Protein AF-S3CU94-F1 (afdb_monomer)

Structure (mmCIF, N/CA/C/O backbone):
data_AF-S3CU94-F1
#
_entry.id   AF-S3CU94-F1
#
loop_
_atom_site.group_PDB
_atom_site.id
_atom_site.type_symbol
_atom_site.label_atom_id
_atom_site.label_alt_id
_atom_site.label_comp_id
_atom_site.label_asym_id
_atom_site.label_entity_id
_atom_site.label_seq_id
_atom_site.pdbx_PDB_ins_code
_atom_site.Cartn_x
_atom_site.Cartn_y
_atom_site.Cartn_z
_atom_site.occupancy
_atom_site.B_iso_or_equiv
_atom_site.auth_seq_id
_atom_site.auth_comp_id
_atom_site.auth_asym_id
_atom_site.auth_atom_id
_atom_site.pdbx_PDB_model_num
ATOM 1 N N . MET A 1 1 ? 69.314 -12.857 -1.075 1.00 38.69 1 MET A N 1
ATOM 2 C CA . MET A 1 1 ? 68.349 -12.690 0.031 1.00 38.69 1 MET A CA 1
ATOM 3 C C . MET A 1 1 ? 67.068 -13.370 -0.402 1.00 38.69 1 MET A C 1
ATOM 5 O O . MET A 1 1 ? 66.501 -12.980 -1.412 1.00 38.69 1 MET A O 1
ATOM 9 N N . GLN A 1 2 ? 66.753 -14.482 0.259 1.00 40.06 2 GLN A N 1
ATOM 10 C CA . GLN A 1 2 ? 65.660 -15.394 -0.071 1.00 40.06 2 GLN A CA 1
ATOM 11 C C . GLN A 1 2 ? 64.324 -14.728 0.261 1.00 40.06 2 GLN A C 1
ATOM 13 O O . GLN A 1 2 ? 64.114 -14.295 1.393 1.00 40.06 2 GLN A O 1
ATOM 18 N N . ALA A 1 3 ? 63.465 -14.599 -0.748 1.00 43.81 3 ALA A N 1
ATOM 19 C CA . ALA A 1 3 ? 62.098 -14.140 -0.577 1.00 43.81 3 ALA A CA 1
ATOM 20 C C . ALA A 1 3 ? 61.241 -15.288 -0.029 1.00 43.81 3 ALA A C 1
ATOM 22 O O . ALA A 1 3 ? 61.475 -16.460 -0.298 1.00 43.81 3 ALA A O 1
ATOM 23 N N . THR A 1 4 ? 60.293 -14.912 0.809 1.00 50.03 4 THR A N 1
ATOM 24 C CA . THR A 1 4 ? 59.473 -15.752 1.673 1.00 50.03 4 THR A CA 1
ATOM 25 C C . THR A 1 4 ? 58.452 -16.593 0.899 1.00 50.03 4 THR A C 1
ATOM 27 O O . THR A 1 4 ? 57.382 -16.096 0.551 1.00 50.03 4 THR A O 1
ATOM 30 N N . ASP A 1 5 ? 58.745 -17.882 0.724 1.00 55.69 5 ASP A N 1
ATOM 31 C CA . ASP A 1 5 ? 57.823 -18.920 0.232 1.00 55.69 5 ASP A CA 1
ATOM 32 C C . ASP A 1 5 ? 56.873 -19.429 1.333 1.00 55.69 5 ASP A C 1
ATOM 34 O O . ASP A 1 5 ? 56.847 -20.610 1.649 1.00 55.69 5 ASP A O 1
ATOM 38 N N . ASN A 1 6 ? 56.090 -18.546 1.958 1.00 65.12 6 ASN A N 1
ATOM 39 C CA . ASN A 1 6 ? 55.025 -18.954 2.887 1.00 65.12 6 ASN A CA 1
ATOM 40 C C . ASN A 1 6 ? 53.849 -17.973 2.813 1.00 65.12 6 ASN A C 1
ATOM 42 O O . ASN A 1 6 ? 53.572 -17.233 3.757 1.00 65.12 6 ASN A O 1
ATOM 46 N N . THR A 1 7 ? 53.153 -17.945 1.675 1.00 62.72 7 THR A N 1
ATOM 47 C CA . THR A 1 7 ? 51.804 -17.366 1.624 1.00 62.72 7 THR A CA 1
ATOM 48 C C . THR A 1 7 ? 50.789 -18.508 1.732 1.00 62.72 7 THR A C 1
ATOM 50 O O . THR A 1 7 ? 50.912 -19.493 1.005 1.00 62.72 7 THR A O 1
ATOM 53 N N . PRO A 1 8 ? 49.831 -18.451 2.676 1.00 76.88 8 PRO A N 1
ATOM 54 C CA . PRO A 1 8 ? 48.873 -19.532 2.871 1.00 76.88 8 PRO A CA 1
ATOM 55 C C . PRO A 1 8 ? 48.005 -19.700 1.619 1.00 76.88 8 PRO A C 1
ATOM 57 O O . PRO A 1 8 ? 47.609 -18.717 1.000 1.00 76.88 8 PRO A O 1
ATOM 60 N N . GLU A 1 9 ? 47.671 -20.942 1.271 1.00 71.81 9 GLU A N 1
ATOM 61 C CA . GLU A 1 9 ? 46.897 -21.327 0.076 1.00 71.81 9 GLU A CA 1
ATOM 62 C C . GLU A 1 9 ? 45.576 -20.540 -0.075 1.00 71.81 9 GLU A C 1
ATOM 64 O O . GLU A 1 9 ? 45.141 -20.216 -1.179 1.00 71.81 9 GLU A O 1
ATOM 69 N N . ALA A 1 10 ? 44.986 -20.115 1.048 1.00 70.56 10 ALA A N 1
ATOM 70 C CA . ALA A 1 10 ? 43.824 -19.229 1.090 1.00 70.56 10 ALA A CA 1
ATOM 71 C C . ALA A 1 10 ? 44.072 -17.842 0.460 1.00 70.56 10 ALA A C 1
ATOM 73 O O . ALA A 1 10 ? 43.176 -17.285 -0.172 1.00 70.56 10 ALA A O 1
ATOM 74 N N . VAL A 1 11 ? 45.278 -17.286 0.604 1.00 72.69 11 VAL A N 1
ATOM 75 C CA . VAL A 1 11 ? 45.675 -15.997 0.015 1.00 72.69 11 VAL A CA 1
ATOM 76 C C . VAL A 1 11 ? 45.919 -16.140 -1.483 1.00 72.69 11 VAL A C 1
ATOM 78 O O . VAL A 1 11 ? 45.517 -15.256 -2.231 1.00 72.69 11 VAL A O 1
ATOM 81 N N . LEU A 1 12 ? 46.475 -17.266 -1.942 1.00 78.12 12 LEU A N 1
ATOM 82 C CA . LEU A 1 12 ? 46.618 -17.549 -3.375 1.00 78.12 12 LEU A CA 1
ATOM 83 C C . LEU A 1 12 ? 45.252 -17.754 -4.050 1.00 78.12 12 LEU A C 1
ATOM 85 O O . LEU A 1 12 ? 45.017 -17.210 -5.128 1.00 78.12 12 LEU A O 1
ATOM 89 N N . ASN A 1 13 ? 44.315 -18.437 -3.384 1.00 78.38 13 ASN A N 1
ATOM 90 C CA . ASN A 1 13 ? 42.938 -18.589 -3.866 1.00 78.38 13 ASN A CA 1
ATOM 91 C C . ASN A 1 13 ? 42.177 -17.254 -3.884 1.00 78.38 13 ASN A C 1
ATOM 93 O O . ASN A 1 13 ? 41.495 -16.946 -4.862 1.00 78.38 13 ASN A O 1
ATOM 97 N N . LEU A 1 14 ? 42.330 -16.418 -2.851 1.00 75.56 14 LEU A N 1
ATOM 98 C CA . LEU A 1 14 ? 41.781 -15.058 -2.851 1.00 75.56 14 LEU A CA 1
ATOM 99 C C . LEU A 1 14 ? 42.414 -14.193 -3.941 1.00 75.56 14 LEU A C 1
ATOM 101 O O . LEU A 1 14 ? 41.705 -13.458 -4.618 1.00 75.56 14 LEU A O 1
ATOM 105 N N . GLN A 1 15 ? 43.722 -14.301 -4.159 1.00 78.00 15 GLN A N 1
ATOM 106 C CA . GLN A 1 15 ? 44.415 -13.570 -5.212 1.00 78.00 15 GLN A CA 1
ATOM 107 C C . GLN A 1 15 ? 43.947 -14.016 -6.600 1.00 78.00 15 GLN A C 1
ATOM 109 O O . GLN A 1 15 ? 43.710 -13.155 -7.440 1.00 78.00 15 GLN A O 1
ATOM 114 N N . ALA A 1 16 ? 43.726 -15.313 -6.832 1.00 77.25 16 ALA A N 1
ATOM 115 C CA . ALA A 1 16 ? 43.169 -15.833 -8.081 1.00 77.25 16 ALA A CA 1
ATOM 116 C C . ALA A 1 16 ? 41.723 -15.360 -8.323 1.00 77.25 16 ALA A C 1
ATOM 118 O O . ALA A 1 16 ? 41.374 -15.000 -9.447 1.00 77.25 16 ALA A O 1
ATOM 119 N N . LEU A 1 17 ? 40.900 -15.290 -7.271 1.00 78.81 17 LEU A N 1
ATOM 120 C CA . LEU A 1 17 ? 39.528 -14.769 -7.339 1.00 78.81 17 LEU A CA 1
ATOM 121 C C . LEU A 1 17 ? 39.473 -13.246 -7.522 1.00 78.81 17 LEU A C 1
ATOM 123 O O . LEU A 1 17 ? 38.552 -12.736 -8.156 1.00 78.81 17 LEU A O 1
ATOM 127 N N . LEU A 1 18 ? 40.450 -12.516 -6.982 1.00 76.25 18 LEU A N 1
ATOM 128 C CA . LEU A 1 18 ? 40.539 -11.059 -7.071 1.00 76.25 18 LEU A CA 1
ATOM 129 C C . LEU A 1 18 ? 41.280 -10.590 -8.329 1.00 76.25 18 LEU A C 1
ATOM 131 O O . LEU A 1 18 ? 41.051 -9.466 -8.763 1.00 76.25 18 LEU A O 1
ATOM 135 N N . HIS A 1 19 ? 42.108 -11.425 -8.963 1.00 73.88 19 HIS A N 1
ATOM 136 C CA . HIS A 1 19 ? 42.874 -11.080 -10.168 1.00 73.88 19 HIS A CA 1
ATOM 137 C C . HIS A 1 19 ? 42.019 -10.508 -11.324 1.00 73.88 19 HIS A C 1
ATOM 139 O O . HIS A 1 19 ? 42.461 -9.560 -11.971 1.00 73.88 19 HIS A O 1
ATOM 145 N N . PRO A 1 20 ? 40.781 -10.979 -11.590 1.00 75.81 20 PRO A N 1
ATOM 146 C CA . PRO A 1 20 ? 39.905 -10.366 -12.596 1.00 75.81 20 PRO A CA 1
ATOM 147 C C . PRO A 1 20 ? 39.403 -8.959 -12.215 1.00 75.81 20 PRO A C 1
ATOM 149 O O . PRO A 1 20 ? 39.107 -8.147 -13.099 1.00 75.81 20 PRO A O 1
ATOM 152 N N . PHE A 1 21 ? 39.311 -8.667 -10.912 1.00 68.12 21 PHE A N 1
ATOM 153 C CA . PHE A 1 21 ? 38.749 -7.434 -10.343 1.00 68.12 21 PHE A CA 1
ATOM 154 C C . PHE A 1 21 ? 39.817 -6.412 -9.919 1.00 68.12 21 PHE A C 1
ATOM 156 O O . PHE A 1 21 ? 39.529 -5.219 -9.811 1.00 68.12 21 PHE A O 1
ATOM 163 N N . VAL A 1 22 ? 41.061 -6.849 -9.719 1.00 78.19 22 VAL A N 1
ATOM 164 C CA . VAL A 1 22 ? 42.213 -5.996 -9.418 1.00 78.19 22 VAL A CA 1
ATOM 165 C C . VAL A 1 22 ? 42.792 -5.487 -10.734 1.00 78.19 22 VAL A C 1
ATOM 167 O O . VAL A 1 22 ? 43.641 -6.113 -11.360 1.00 78.19 22 VAL A O 1
ATOM 170 N N . LYS A 1 23 ? 42.302 -4.329 -11.181 1.00 79.56 23 LYS A N 1
ATOM 171 C CA . LYS A 1 23 ? 42.833 -3.637 -12.362 1.00 79.56 23 LYS A CA 1
ATOM 172 C C . LYS A 1 23 ? 44.106 -2.873 -12.018 1.00 79.56 23 LYS A C 1
ATOM 174 O O . LYS A 1 23 ? 44.199 -2.243 -10.960 1.00 79.56 23 LYS A O 1
ATOM 179 N N . GLN A 1 24 ? 45.074 -2.875 -12.934 1.00 83.31 24 GLN A N 1
ATOM 180 C CA . GLN A 1 24 ? 46.290 -2.080 -12.775 1.00 83.31 24 GLN A CA 1
ATOM 181 C C . GLN A 1 24 ? 45.925 -0.587 -12.726 1.00 83.31 24 GLN A C 1
ATOM 183 O O . GLN A 1 24 ? 44.981 -0.139 -13.378 1.00 83.31 24 GLN A O 1
ATOM 188 N N . ARG A 1 25 ? 46.680 0.221 -11.968 1.00 76.81 25 ARG A N 1
ATOM 189 C CA . ARG A 1 25 ? 46.385 1.656 -11.760 1.00 76.81 25 ARG A CA 1
ATOM 190 C C . ARG A 1 25 ? 46.184 2.429 -13.073 1.00 76.81 25 ARG A C 1
ATOM 192 O O . ARG A 1 25 ? 45.378 3.355 -13.119 1.00 76.81 25 ARG A O 1
ATOM 199 N N . GLN A 1 26 ? 46.896 2.036 -14.128 1.00 83.44 26 GLN A N 1
ATOM 200 C CA . GLN A 1 26 ? 46.787 2.630 -15.459 1.00 83.44 26 GLN A CA 1
ATOM 201 C C . GLN A 1 26 ? 45.474 2.252 -16.160 1.00 83.44 26 GLN A C 1
ATOM 203 O O . GLN A 1 26 ? 44.796 3.143 -16.668 1.00 83.44 26 GLN A O 1
ATOM 208 N N . GLU A 1 27 ? 45.068 0.980 -16.112 1.00 84.25 27 GLU A N 1
ATOM 209 C CA . GLU A 1 27 ? 43.783 0.502 -16.642 1.00 84.25 27 GLU A CA 1
ATOM 210 C C . GLU A 1 27 ? 42.605 1.122 -15.893 1.00 84.25 27 GLU A C 1
ATOM 212 O O . GLU A 1 27 ? 41.687 1.648 -16.512 1.00 84.25 27 GLU A O 1
ATOM 217 N N . ALA A 1 28 ? 42.659 1.165 -14.559 1.00 83.81 28 ALA A N 1
ATOM 218 C CA . ALA A 1 28 ? 41.645 1.841 -13.753 1.00 83.81 28 ALA A CA 1
ATOM 219 C C . ALA A 1 28 ? 41.569 3.343 -14.083 1.00 83.81 28 ALA A C 1
ATOM 221 O O . ALA A 1 28 ? 40.484 3.918 -14.144 1.00 83.81 28 ALA A O 1
ATOM 222 N N . GLY A 1 29 ? 42.714 3.987 -14.338 1.00 87.19 29 GLY A N 1
ATOM 223 C CA . GLY A 1 29 ? 42.777 5.376 -14.791 1.00 87.19 29 GLY A CA 1
ATOM 224 C C . GLY A 1 29 ? 42.252 5.587 -16.216 1.00 87.19 29 GLY A C 1
ATOM 225 O O . GLY A 1 29 ? 41.699 6.647 -16.503 1.00 87.19 29 GLY A O 1
ATOM 226 N N . HIS A 1 30 ? 42.412 4.608 -17.108 1.00 90.12 30 HIS A N 1
ATOM 227 C CA . HIS A 1 30 ? 41.849 4.631 -18.458 1.00 90.12 30 HIS A CA 1
ATOM 228 C C . HIS A 1 30 ? 40.331 4.418 -18.426 1.00 90.12 30 HIS A C 1
ATOM 230 O O . HIS A 1 30 ? 39.604 5.225 -18.991 1.00 90.12 30 HIS A O 1
ATOM 236 N N . ILE A 1 31 ? 39.848 3.432 -17.663 1.00 86.38 31 ILE A N 1
ATOM 237 C CA . ILE A 1 31 ? 38.419 3.175 -17.439 1.00 86.38 31 ILE A CA 1
ATOM 238 C C . ILE A 1 31 ? 37.745 4.399 -16.813 1.00 86.38 31 ILE A C 1
ATOM 240 O O . ILE A 1 31 ? 36.698 4.820 -17.287 1.00 86.38 31 ILE A O 1
ATOM 244 N N . ARG A 1 32 ? 38.350 5.034 -15.798 1.00 88.38 32 ARG A N 1
ATOM 245 C CA . ARG A 1 32 ? 37.806 6.274 -15.216 1.00 88.38 32 ARG A CA 1
ATOM 246 C C . ARG A 1 32 ? 37.755 7.421 -16.217 1.00 88.38 32 ARG A C 1
ATOM 248 O O . ARG A 1 32 ? 36.779 8.154 -16.206 1.00 88.38 32 ARG A O 1
ATOM 255 N N . ARG A 1 33 ? 38.771 7.580 -17.073 1.00 88.56 33 ARG A N 1
ATOM 256 C CA . ARG A 1 33 ? 38.766 8.604 -18.132 1.00 88.56 33 ARG A CA 1
ATOM 257 C C . ARG A 1 33 ? 37.703 8.321 -19.191 1.00 88.56 33 ARG A C 1
ATOM 259 O O . ARG A 1 33 ? 37.000 9.244 -19.571 1.00 88.56 33 ARG A O 1
ATOM 266 N N . LEU A 1 34 ? 37.546 7.062 -19.594 1.00 90.88 34 LEU A N 1
ATOM 267 C CA . LEU A 1 34 ? 36.528 6.621 -20.546 1.00 90.88 34 LEU A CA 1
ATOM 268 C C . LEU A 1 34 ? 35.111 6.815 -19.983 1.00 90.88 34 LEU A C 1
ATOM 270 O O . LEU A 1 34 ? 34.237 7.369 -20.646 1.00 90.88 34 LEU A O 1
ATOM 274 N N . LEU A 1 35 ? 34.887 6.422 -18.728 1.00 86.06 35 LEU A N 1
ATOM 275 C CA . LEU A 1 35 ? 33.629 6.665 -18.024 1.00 86.06 35 LEU A CA 1
ATOM 276 C C . LEU A 1 35 ? 33.378 8.162 -17.848 1.00 86.06 35 LEU A C 1
ATOM 278 O O . LEU A 1 35 ? 32.269 8.613 -18.098 1.00 86.06 35 LEU A O 1
ATOM 282 N N . ALA A 1 36 ? 34.395 8.946 -17.488 1.00 83.94 36 ALA A N 1
ATOM 283 C CA . ALA A 1 36 ? 34.271 10.396 -17.389 1.00 83.94 36 ALA A CA 1
ATOM 284 C C . ALA A 1 36 ? 33.913 11.029 -18.740 1.00 83.94 36 ALA A C 1
ATOM 286 O O . ALA A 1 36 ? 33.056 11.904 -18.758 1.00 83.94 36 ALA A O 1
ATOM 287 N N . SER A 1 37 ? 34.484 10.562 -19.858 1.00 80.62 37 SER A N 1
ATOM 288 C CA . SER A 1 37 ? 34.112 11.040 -21.196 1.00 80.62 37 SER A CA 1
ATOM 289 C C . SER A 1 37 ? 32.705 10.613 -21.617 1.00 80.62 37 SER A C 1
ATOM 291 O O . SER A 1 37 ? 31.996 11.389 -22.246 1.00 80.62 37 SER A O 1
ATOM 293 N N . HIS A 1 38 ? 32.263 9.405 -21.256 1.00 79.94 38 HIS A N 1
ATOM 294 C CA . HIS A 1 38 ? 30.888 8.969 -21.526 1.00 79.94 38 HIS A CA 1
ATOM 295 C C . HIS A 1 38 ? 29.868 9.747 -20.692 1.00 79.94 38 HIS A C 1
ATOM 297 O O . HIS A 1 38 ? 28.817 10.131 -21.201 1.00 79.94 38 HIS A O 1
ATOM 303 N N . LEU A 1 39 ? 30.185 10.009 -19.424 1.00 77.88 39 LEU A N 1
ATOM 304 C CA . LEU A 1 39 ? 29.338 10.799 -18.539 1.00 77.88 39 LEU A CA 1
ATOM 305 C C . LEU A 1 39 ? 29.329 12.275 -18.947 1.00 77.88 39 LEU A C 1
ATOM 307 O O . LEU A 1 39 ? 28.264 12.881 -18.952 1.00 77.88 39 LEU A O 1
ATOM 311 N N . SER A 1 40 ? 30.465 12.849 -19.355 1.00 69.81 40 SER A N 1
ATOM 312 C CA . SER A 1 40 ? 30.510 14.228 -19.853 1.00 69.81 40 SER A CA 1
ATOM 313 C C . SER A 1 40 ? 29.784 14.382 -21.189 1.00 69.81 40 SER A C 1
ATOM 315 O O . SER A 1 40 ? 29.089 15.375 -21.379 1.00 69.81 40 SER A O 1
ATOM 317 N N . PHE A 1 41 ? 29.854 13.387 -22.080 1.00 66.44 41 PHE A N 1
ATOM 318 C CA . PHE A 1 41 ? 29.044 13.353 -23.301 1.00 66.44 41 PHE A CA 1
ATOM 319 C C . PHE A 1 41 ? 27.540 13.293 -22.982 1.00 66.44 41 PHE A C 1
ATOM 321 O O . PHE A 1 41 ? 26.749 14.020 -23.581 1.00 66.44 41 PHE A O 1
ATOM 328 N N . GLY A 1 42 ? 27.150 12.498 -21.980 1.00 60.12 42 GLY A N 1
ATOM 329 C CA . GLY A 1 42 ? 25.770 12.437 -21.488 1.00 60.12 42 GLY A CA 1
ATOM 330 C C . GLY A 1 42 ? 25.274 13.731 -20.827 1.00 60.12 42 GLY A C 1
ATOM 331 O O . GLY A 1 42 ? 24.078 14.003 -20.868 1.00 60.12 42 GLY A O 1
ATOM 332 N N . LEU A 1 43 ? 26.173 14.544 -20.260 1.00 58.47 43 LEU A N 1
ATOM 333 C CA . LEU A 1 43 ? 25.848 15.844 -19.658 1.00 58.47 43 LEU A CA 1
ATOM 334 C C . LEU A 1 43 ? 25.823 16.991 -20.688 1.00 58.47 43 LEU A C 1
ATOM 336 O O . LEU A 1 43 ? 24.990 17.884 -20.572 1.00 58.47 43 LEU A O 1
ATOM 340 N N . HIS A 1 44 ? 26.683 16.964 -21.714 1.00 52.81 44 HIS A N 1
ATOM 341 C CA . HIS A 1 44 ? 26.748 18.004 -22.756 1.00 52.81 44 HIS A CA 1
ATOM 342 C C . HIS A 1 44 ? 25.739 17.825 -23.903 1.00 52.81 44 HIS A C 1
ATOM 344 O O . HIS A 1 44 ? 25.430 18.793 -24.593 1.00 52.81 44 HIS A O 1
ATOM 350 N N . SER A 1 45 ? 25.149 16.638 -24.087 1.00 46.22 45 SER A N 1
ATOM 351 C CA . SER A 1 45 ? 24.076 16.423 -25.080 1.00 46.22 45 SER A CA 1
ATOM 352 C C . SER A 1 45 ? 22.768 17.180 -24.762 1.00 46.22 45 SER A C 1
ATOM 354 O O . SER A 1 45 ? 21.820 17.120 -25.544 1.00 46.22 45 SER A O 1
ATOM 356 N N . VAL A 1 46 ? 22.705 17.891 -23.632 1.00 49.41 46 VAL A N 1
ATOM 357 C CA . VAL A 1 46 ? 21.557 18.700 -23.194 1.00 49.41 46 VAL A CA 1
ATOM 358 C C . VAL A 1 46 ? 21.427 20.016 -23.981 1.00 49.41 46 VAL A C 1
ATOM 360 O O . VAL A 1 46 ? 20.326 20.553 -24.072 1.00 49.41 46 VAL A O 1
ATOM 363 N N . GLU A 1 47 ? 22.493 20.517 -24.618 1.00 47.47 47 GLU A N 1
ATOM 364 C CA . GLU A 1 47 ? 22.446 21.802 -25.345 1.00 47.47 47 GLU A CA 1
ATOM 365 C C . GLU A 1 47 ? 21.926 21.713 -26.790 1.00 47.47 47 GLU A C 1
ATOM 367 O O . GLU A 1 47 ? 21.581 22.741 -27.370 1.00 47.47 47 GLU A O 1
ATOM 372 N N . LEU A 1 48 ? 21.784 20.515 -27.373 1.00 46.50 48 LEU A N 1
ATOM 373 C CA . LEU A 1 48 ? 21.304 20.353 -28.753 1.00 46.50 48 LEU A CA 1
ATOM 374 C C . LEU A 1 48 ? 20.028 19.502 -28.842 1.00 46.50 48 LEU A C 1
ATOM 376 O O . LEU A 1 48 ? 19.996 18.430 -29.440 1.00 46.50 48 LEU A O 1
ATOM 380 N N . GLY A 1 49 ? 18.951 20.010 -28.238 1.00 43.84 49 GLY A N 1
ATOM 381 C CA . GLY A 1 49 ? 17.574 19.870 -28.737 1.00 43.84 49 GLY A CA 1
ATOM 382 C C . GLY A 1 49 ? 17.001 18.468 -28.984 1.00 43.84 49 GLY A C 1
ATOM 383 O O . GLY A 1 49 ? 15.971 18.363 -29.646 1.00 43.84 49 GLY A O 1
ATOM 384 N N . THR A 1 50 ? 17.604 17.396 -28.473 1.00 40.50 50 THR A N 1
ATOM 385 C CA . THR A 1 50 ? 17.050 16.041 -28.573 1.00 40.50 50 THR A CA 1
ATOM 386 C C . THR A 1 50 ? 16.971 15.392 -27.201 1.00 40.50 50 THR A C 1
ATOM 388 O O . THR A 1 50 ? 17.909 15.359 -26.412 1.00 40.50 50 THR A O 1
ATOM 391 N N . THR A 1 51 ? 15.761 14.943 -26.895 1.00 44.00 51 THR A N 1
ATOM 392 C CA . THR A 1 51 ? 15.273 14.489 -25.599 1.00 44.00 51 THR A CA 1
ATOM 393 C C . THR A 1 51 ? 16.010 13.244 -25.110 1.00 44.00 51 THR A C 1
ATOM 395 O O . THR A 1 51 ? 15.572 12.122 -25.354 1.00 44.00 51 THR A O 1
ATOM 398 N N . CYS A 1 52 ? 17.102 13.425 -24.377 1.00 38.66 52 CYS A N 1
ATOM 399 C CA . CYS A 1 52 ? 17.654 12.375 -23.530 1.00 38.66 52 CYS A CA 1
ATOM 400 C C . CYS A 1 52 ? 17.972 12.973 -22.159 1.00 38.66 52 CYS A C 1
ATOM 402 O O . CYS A 1 52 ? 19.093 13.368 -21.858 1.00 38.66 52 CYS A O 1
ATOM 404 N N . THR A 1 53 ? 16.937 13.097 -21.327 1.00 43.97 53 THR A N 1
ATOM 405 C CA . THR A 1 53 ? 17.044 13.579 -19.949 1.00 43.97 53 THR A CA 1
ATOM 406 C C . THR A 1 53 ? 17.664 12.493 -19.074 1.00 43.97 53 THR A C 1
ATOM 408 O O . THR A 1 53 ? 16.963 11.789 -18.343 1.00 43.97 53 THR A O 1
ATOM 411 N N . VAL A 1 54 ? 18.987 12.338 -19.124 1.00 44.75 54 VAL A N 1
ATOM 412 C CA . VAL A 1 54 ? 19.694 11.731 -17.994 1.00 44.75 54 VAL A CA 1
ATOM 413 C C . VAL A 1 54 ? 19.688 12.790 -16.901 1.00 44.75 54 VAL A C 1
ATOM 415 O O . VAL A 1 54 ? 20.504 13.706 -16.897 1.00 44.75 54 VAL A O 1
ATOM 418 N N . HIS A 1 55 ? 18.692 12.719 -16.017 1.00 48.25 55 HIS A N 1
ATOM 419 C CA . HIS A 1 55 ? 18.646 13.564 -14.834 1.00 48.25 55 HIS A CA 1
ATOM 420 C C . HIS A 1 55 ? 19.963 13.396 -14.081 1.00 48.25 55 HIS A C 1
ATOM 422 O O . HIS A 1 55 ? 20.299 12.293 -13.644 1.00 48.25 55 HIS A O 1
ATOM 428 N N . GLN A 1 56 ? 20.710 14.492 -13.955 1.00 48.59 56 GLN A N 1
ATOM 429 C CA . GLN A 1 56 ? 21.862 14.557 -13.074 1.00 48.59 56 GLN A CA 1
ATOM 430 C C . GLN A 1 56 ? 21.443 13.982 -11.715 1.00 48.59 56 GLN A C 1
ATOM 432 O O . GLN A 1 56 ? 20.418 14.413 -11.174 1.00 48.59 56 GLN A O 1
ATOM 437 N N . PRO A 1 57 ? 22.152 12.969 -11.184 1.00 51.62 57 PRO A N 1
ATOM 438 C CA . PRO A 1 57 ? 21.744 12.342 -9.943 1.00 51.62 57 PRO A CA 1
ATOM 439 C C . PRO A 1 57 ? 21.669 13.425 -8.872 1.00 51.62 57 PRO A C 1
ATOM 441 O O . PRO A 1 57 ? 22.643 14.134 -8.623 1.00 51.62 57 PRO A O 1
ATOM 444 N N . LEU A 1 58 ? 20.505 13.534 -8.230 1.00 52.34 58 LEU A N 1
ATOM 445 C CA . LEU A 1 58 ? 20.196 14.521 -7.186 1.00 52.34 58 LEU A CA 1
ATOM 446 C C . LEU A 1 58 ? 21.156 14.457 -5.978 1.00 52.34 58 LEU A C 1
ATOM 448 O O . LEU A 1 58 ? 21.113 15.311 -5.103 1.00 52.34 58 LEU A O 1
ATOM 452 N N . ALA A 1 59 ? 22.045 13.461 -5.935 1.00 55.41 59 ALA A N 1
ATOM 453 C CA . ALA A 1 59 ? 23.155 13.361 -4.996 1.00 55.41 59 ALA A CA 1
ATOM 454 C C . ALA A 1 59 ? 24.316 14.339 -5.291 1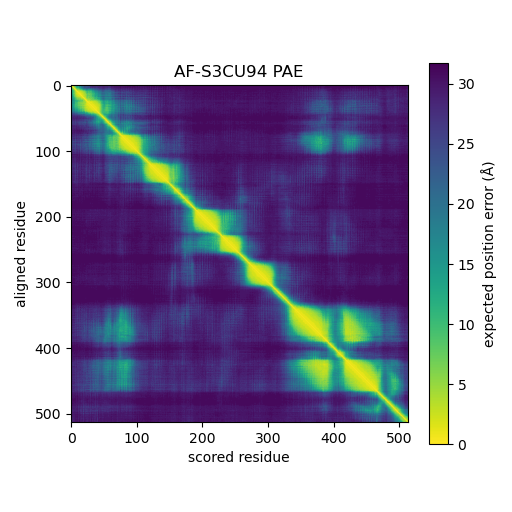.00 55.41 59 ALA A C 1
ATOM 456 O O . ALA A 1 59 ? 25.153 14.558 -4.420 1.00 55.41 59 ALA A O 1
ATOM 457 N N . LEU A 1 60 ? 24.375 14.934 -6.489 1.00 51.44 60 LEU A N 1
ATOM 458 C CA . LEU A 1 60 ? 25.399 15.896 -6.922 1.00 51.44 60 LEU A CA 1
ATOM 459 C C . LEU A 1 60 ? 24.808 17.303 -7.100 1.00 51.44 60 LEU A C 1
ATOM 461 O O . LEU A 1 60 ? 25.077 17.979 -8.095 1.00 51.44 60 LEU A O 1
ATOM 465 N N . VAL A 1 61 ? 23.987 17.753 -6.147 1.00 47.59 61 VAL A N 1
ATOM 466 C CA . VAL A 1 61 ? 23.569 19.161 -6.073 1.00 47.59 61 VAL A CA 1
ATOM 467 C C . VAL A 1 61 ? 24.774 19.985 -5.613 1.00 47.59 61 VAL A C 1
ATOM 469 O O . VAL A 1 61 ? 25.026 20.156 -4.421 1.00 47.59 61 VAL A O 1
ATOM 472 N N . GLY A 1 62 ? 25.566 20.441 -6.582 1.00 47.94 62 GLY A N 1
ATOM 473 C CA . GLY A 1 62 ? 26.513 21.532 -6.396 1.00 47.94 62 GLY A CA 1
ATOM 474 C C . GLY A 1 62 ? 25.773 22.868 -6.301 1.00 47.94 62 GLY A C 1
ATOM 475 O O . GLY A 1 62 ? 24.687 23.022 -6.854 1.00 47.94 62 GLY A O 1
ATOM 476 N N . SER A 1 63 ? 26.382 23.837 -5.614 1.00 49.78 63 SER A N 1
ATOM 477 C CA . SER A 1 63 ? 25.847 25.172 -5.286 1.00 49.78 63 SER A CA 1
ATOM 478 C C . SER A 1 63 ? 25.479 26.070 -6.488 1.00 49.78 63 SER A C 1
ATOM 480 O O . SER A 1 63 ? 25.189 27.245 -6.291 1.00 49.78 63 SER A O 1
ATOM 482 N N . SER A 1 64 ? 25.518 25.558 -7.721 1.00 48.38 64 SER A N 1
ATOM 483 C CA . SER A 1 64 ? 25.380 26.330 -8.961 1.00 48.38 64 SER A CA 1
ATOM 484 C C . SER A 1 64 ? 24.200 25.914 -9.844 1.00 48.38 64 SER A C 1
ATOM 486 O O . SER A 1 64 ? 24.099 26.400 -10.96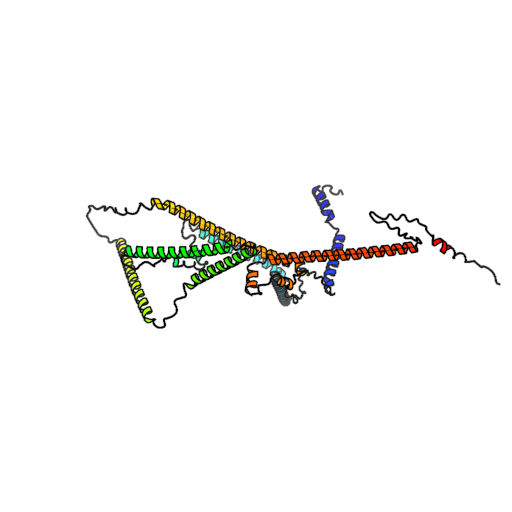7 1.00 48.38 64 SER A O 1
ATOM 488 N N . VAL A 1 65 ? 23.337 24.994 -9.399 1.00 49.78 65 VAL A N 1
ATOM 489 C CA . VAL A 1 65 ? 22.150 24.603 -10.175 1.00 49.78 65 VAL A CA 1
ATOM 490 C C . VAL A 1 65 ? 20.957 25.409 -9.689 1.00 49.78 65 VAL A C 1
ATOM 492 O O . VAL A 1 65 ? 20.452 25.181 -8.590 1.00 49.78 65 VAL A O 1
ATOM 495 N N . ASP A 1 66 ? 20.517 26.342 -10.524 1.00 49.22 66 ASP A N 1
ATOM 496 C CA . ASP A 1 66 ? 19.302 27.112 -10.307 1.00 49.22 66 ASP A CA 1
ATOM 497 C C . ASP A 1 66 ? 18.083 26.189 -10.486 1.00 49.22 66 ASP A C 1
ATOM 499 O O . ASP A 1 66 ? 17.776 25.719 -11.585 1.00 49.22 66 ASP A O 1
ATOM 503 N N . ILE A 1 67 ? 17.421 25.837 -9.380 1.00 53.69 67 ILE A N 1
ATOM 504 C CA . ILE A 1 67 ? 16.283 24.897 -9.346 1.00 53.69 67 ILE A CA 1
ATOM 505 C C . ILE A 1 67 ? 14.967 25.659 -9.591 1.00 53.69 67 ILE A C 1
ATOM 507 O O . ILE A 1 67 ? 13.942 25.344 -8.978 1.00 53.69 67 ILE A O 1
ATOM 511 N N . ASP A 1 68 ? 14.979 26.664 -10.464 1.00 47.81 68 ASP A N 1
ATOM 512 C CA . ASP A 1 68 ? 13.813 27.513 -10.742 1.00 47.81 68 ASP A CA 1
ATOM 513 C C . ASP A 1 68 ? 12.896 26.950 -11.839 1.00 47.81 68 ASP A C 1
ATOM 515 O O . ASP A 1 68 ? 11.736 27.342 -11.956 1.00 47.81 68 ASP A O 1
ATOM 519 N N . ALA A 1 69 ? 13.331 25.914 -12.560 1.00 53.28 69 ALA A N 1
ATOM 520 C CA . ALA A 1 69 ? 12.527 25.237 -13.577 1.00 53.28 69 ALA A CA 1
ATOM 521 C C . ALA A 1 69 ? 12.084 23.827 -13.142 1.00 53.28 69 ALA A C 1
ATOM 523 O O . ALA A 1 69 ? 12.346 22.841 -13.828 1.00 53.28 69 ALA A O 1
ATOM 524 N N . ALA A 1 70 ? 11.412 23.687 -11.994 1.00 50.81 70 ALA A N 1
ATOM 525 C CA . ALA A 1 70 ? 10.739 22.423 -11.673 1.00 50.81 70 ALA A CA 1
ATOM 526 C C . ALA A 1 70 ? 9.337 22.396 -12.324 1.00 50.81 70 ALA A C 1
ATOM 528 O O . ALA A 1 70 ? 8.474 23.185 -11.923 1.00 50.81 70 ALA A O 1
ATOM 529 N N . PRO A 1 71 ? 9.077 21.503 -13.302 1.00 53.66 71 PRO A N 1
ATOM 530 C CA . PRO A 1 71 ? 7.785 21.407 -13.968 1.00 53.66 71 PRO A CA 1
ATOM 531 C C . PRO A 1 71 ? 6.700 21.018 -12.963 1.00 53.66 71 PRO A C 1
ATOM 533 O O . PRO A 1 71 ? 6.904 20.208 -12.057 1.00 53.66 71 PRO A O 1
ATOM 536 N N . HIS A 1 72 ? 5.514 21.584 -13.149 1.00 51.69 72 HIS A N 1
ATOM 537 C CA . HIS A 1 72 ? 4.353 21.506 -12.256 1.00 51.69 72 HIS A CA 1
ATOM 538 C C . HIS A 1 72 ? 3.738 20.089 -12.106 1.00 51.69 72 HIS A C 1
ATOM 540 O O . HIS A 1 72 ? 2.593 19.957 -11.672 1.00 51.69 72 HIS A O 1
ATOM 546 N N . SER A 1 73 ? 4.461 19.022 -12.470 1.00 54.91 73 SER A N 1
ATOM 547 C CA . SER A 1 73 ? 3.984 17.633 -12.491 1.00 54.91 73 SER A CA 1
ATOM 548 C C . SER A 1 73 ? 4.515 16.751 -11.355 1.00 54.91 73 SER A C 1
ATOM 550 O O . SER A 1 73 ? 3.962 15.674 -11.139 1.00 54.91 73 SER A O 1
ATOM 552 N N . ILE A 1 74 ? 5.539 17.182 -10.610 1.00 59.78 74 ILE A N 1
ATOM 553 C CA . ILE A 1 74 ? 6.131 16.375 -9.534 1.00 59.78 74 ILE A CA 1
ATOM 554 C C . ILE A 1 74 ? 5.234 16.448 -8.287 1.00 59.78 74 ILE A C 1
ATOM 556 O O . ILE A 1 74 ? 5.148 17.482 -7.616 1.00 59.78 74 ILE A O 1
ATOM 560 N N . LYS A 1 75 ? 4.557 15.341 -7.973 1.00 64.44 75 LYS A N 1
ATOM 561 C CA . LYS A 1 75 ? 3.735 15.161 -6.764 1.00 64.44 75 LYS A CA 1
ATOM 562 C C . LYS A 1 75 ? 4.456 14.236 -5.771 1.00 64.44 75 LYS A C 1
ATOM 564 O O . LYS A 1 75 ? 5.462 13.633 -6.114 1.00 64.44 75 LYS A O 1
ATOM 569 N N . GLY A 1 76 ? 3.974 14.182 -4.529 1.00 69.62 76 GLY A N 1
ATOM 570 C CA . GLY A 1 76 ? 4.436 13.200 -3.542 1.00 69.62 76 GLY A CA 1
ATOM 571 C C . GLY A 1 76 ? 5.758 13.523 -2.832 1.00 69.62 76 GLY A C 1
ATOM 572 O O . GLY A 1 76 ? 6.145 14.684 -2.660 1.00 69.62 76 GLY A O 1
ATOM 573 N N . VAL A 1 77 ? 6.438 12.467 -2.379 1.00 71.56 77 VAL A N 1
ATOM 574 C CA . VAL A 1 77 ? 7.646 12.526 -1.533 1.00 71.56 77 VAL A CA 1
ATOM 575 C C . VAL A 1 77 ? 8.822 13.161 -2.273 1.00 71.56 77 VAL A C 1
ATOM 577 O O . VAL A 1 77 ? 9.643 13.828 -1.649 1.00 71.56 77 VAL A O 1
ATOM 580 N N . HIS A 1 78 ? 8.879 13.044 -3.601 1.00 66.62 78 HIS A N 1
ATOM 581 C CA . HIS A 1 78 ? 9.910 13.700 -4.405 1.00 66.62 78 HIS A CA 1
ATOM 582 C C . HIS A 1 78 ? 9.822 15.231 -4.328 1.00 66.62 78 HIS A C 1
ATOM 584 O O . HIS A 1 78 ? 10.839 15.908 -4.197 1.00 66.62 78 HIS A O 1
ATOM 590 N N . LYS A 1 79 ? 8.605 15.791 -4.314 1.00 79.06 79 LYS A N 1
ATOM 591 C CA . LYS A 1 79 ? 8.390 17.233 -4.110 1.00 79.06 79 LYS A CA 1
ATOM 592 C C . LYS A 1 79 ? 8.863 17.670 -2.725 1.00 79.06 79 LYS A C 1
ATOM 594 O O . LYS A 1 79 ? 9.472 18.730 -2.587 1.00 79.06 79 LYS A O 1
ATOM 599 N N . GLU A 1 80 ? 8.587 16.852 -1.715 1.00 76.44 80 GLU A N 1
ATOM 600 C CA . GLU A 1 80 ? 9.014 17.109 -0.343 1.00 76.44 80 GLU A CA 1
ATOM 601 C C . GLU A 1 80 ? 10.538 17.031 -0.215 1.00 76.44 80 GLU A C 1
ATOM 603 O O . GLU A 1 80 ? 11.157 17.938 0.330 1.00 76.44 80 GLU A O 1
ATOM 608 N N . TYR A 1 81 ? 11.167 16.023 -0.815 1.00 81.50 81 TYR A N 1
ATOM 609 C CA . TYR A 1 81 ? 12.619 15.903 -0.880 1.00 81.50 81 TYR A CA 1
ATOM 610 C C . TYR A 1 81 ? 13.261 17.095 -1.598 1.00 81.50 81 TYR A C 1
ATOM 612 O O . TYR A 1 81 ? 14.217 17.663 -1.081 1.00 81.50 81 TYR A O 1
ATOM 620 N N . LEU A 1 82 ? 12.709 17.541 -2.732 1.00 82.50 82 LEU A N 1
ATOM 621 C CA . LEU A 1 82 ? 13.184 18.740 -3.431 1.00 82.50 82 LEU A CA 1
ATOM 622 C C . LEU A 1 82 ? 13.000 20.010 -2.591 1.00 82.50 82 LEU A C 1
ATOM 624 O O . LEU A 1 82 ? 13.872 20.877 -2.595 1.00 82.50 82 LEU A O 1
ATOM 628 N N . ARG A 1 83 ? 11.906 20.117 -1.826 1.00 83.31 83 ARG A N 1
ATOM 629 C CA . ARG A 1 83 ? 11.704 21.205 -0.857 1.00 83.31 83 ARG A CA 1
ATOM 630 C C . ARG A 1 83 ? 12.789 21.191 0.220 1.00 83.31 83 ARG A C 1
ATOM 632 O O . ARG A 1 83 ? 13.369 22.238 0.497 1.00 83.31 83 ARG A O 1
ATOM 639 N N . GLN A 1 84 ? 13.093 20.023 0.780 1.00 86.88 84 GLN A N 1
ATOM 640 C CA . GLN A 1 84 ? 14.130 19.873 1.803 1.00 86.88 84 GLN A CA 1
ATOM 641 C C . GLN A 1 84 ? 15.539 20.083 1.241 1.00 86.88 84 GLN A C 1
ATOM 643 O O . GLN A 1 84 ? 16.373 20.706 1.891 1.00 86.88 84 GLN A O 1
ATOM 648 N N . ALA A 1 85 ? 15.809 19.637 0.016 1.00 84.19 85 ALA A N 1
ATOM 649 C CA . ALA A 1 85 ? 17.074 19.877 -0.667 1.00 84.19 85 ALA A CA 1
ATOM 650 C C . ALA A 1 85 ? 17.284 21.377 -0.923 1.00 84.19 85 ALA A C 1
ATOM 652 O O . ALA A 1 85 ? 18.355 21.897 -0.621 1.00 84.19 85 ALA A O 1
ATOM 653 N N . ARG A 1 86 ? 16.248 22.097 -1.375 1.00 84.38 86 ARG A N 1
ATOM 654 C CA . ARG A 1 86 ? 16.274 23.565 -1.507 1.00 84.38 86 ARG A CA 1
ATOM 655 C C . ARG A 1 86 ? 16.517 24.252 -0.166 1.00 84.38 86 ARG A C 1
ATOM 657 O O . ARG A 1 86 ? 17.356 25.144 -0.088 1.00 84.38 86 ARG A O 1
ATOM 664 N N . ALA A 1 87 ? 15.828 23.818 0.889 1.00 87.12 87 ALA A N 1
ATOM 665 C CA . ALA A 1 87 ? 16.041 24.344 2.235 1.00 87.12 87 ALA A CA 1
ATOM 666 C C . ALA A 1 87 ? 17.477 24.093 2.728 1.00 87.12 87 ALA A C 1
ATOM 668 O O . ALA A 1 87 ? 18.077 24.977 3.327 1.00 87.12 87 ALA A O 1
ATOM 669 N N . ASN A 1 88 ? 18.058 22.930 2.421 1.00 88.94 88 ASN A N 1
ATOM 670 C CA . ASN A 1 88 ? 19.439 22.594 2.765 1.00 88.94 88 ASN A CA 1
ATOM 671 C C . ASN A 1 88 ? 20.451 23.443 1.985 1.00 88.94 88 ASN A C 1
ATOM 673 O O . ASN A 1 88 ? 21.389 23.962 2.580 1.00 88.94 88 ASN A O 1
ATOM 677 N N . VAL A 1 89 ? 20.246 23.630 0.676 1.00 87.81 89 VAL A N 1
ATOM 678 C CA . VAL A 1 89 ? 21.093 24.506 -0.150 1.00 87.81 89 VAL A CA 1
ATOM 679 C C . VAL A 1 89 ? 21.039 25.940 0.371 1.00 87.81 89 VAL A C 1
ATOM 681 O O . VAL A 1 89 ? 22.090 26.542 0.568 1.00 87.81 89 VAL A O 1
ATOM 684 N N . LYS A 1 90 ? 19.843 26.447 0.693 1.00 90.75 90 LYS A N 1
ATOM 685 C CA . LYS A 1 90 ? 19.662 27.772 1.295 1.00 90.75 90 LYS A CA 1
ATOM 686 C C . LYS A 1 90 ? 20.351 27.886 2.660 1.00 90.75 90 LYS A C 1
ATOM 688 O O . LYS A 1 90 ? 21.102 28.829 2.887 1.00 90.75 90 LYS A O 1
ATOM 693 N N . ALA A 1 91 ? 20.169 26.903 3.540 1.00 89.00 91 ALA A N 1
ATOM 694 C CA . ALA A 1 91 ? 20.824 26.880 4.847 1.00 89.00 91 ALA A CA 1
ATOM 695 C C . ALA A 1 91 ? 22.355 26.822 4.720 1.00 89.00 91 ALA A C 1
ATOM 697 O O . ALA A 1 91 ? 23.062 27.465 5.489 1.00 89.00 91 ALA A O 1
ATOM 698 N N . LYS A 1 92 ? 22.883 26.094 3.728 1.00 88.00 92 LYS A N 1
ATOM 699 C CA . LYS A 1 92 ? 24.321 26.056 3.434 1.00 88.00 92 LYS A CA 1
ATOM 700 C C . LYS A 1 92 ? 24.835 27.380 2.888 1.00 88.00 92 LYS A C 1
ATOM 702 O O . LYS A 1 92 ? 25.898 27.811 3.315 1.00 88.00 92 LYS A O 1
ATOM 707 N N . SER A 1 93 ? 24.105 28.035 1.984 1.00 88.62 93 SER A N 1
ATOM 708 C CA . SER A 1 93 ? 24.503 29.359 1.498 1.00 88.62 93 SER A CA 1
ATOM 709 C C . SER A 1 93 ? 24.468 30.403 2.613 1.00 88.62 93 SER A C 1
ATOM 711 O O . SER A 1 93 ? 25.385 31.207 2.711 1.00 88.62 93 SER A O 1
ATOM 713 N N . GLU A 1 94 ? 23.463 30.354 3.492 1.00 90.88 94 GLU A N 1
ATOM 714 C CA . GLU A 1 94 ? 23.361 31.246 4.654 1.00 90.88 94 GLU A CA 1
ATOM 715 C C . GLU A 1 94 ? 24.469 30.968 5.677 1.00 90.88 94 GLU A C 1
ATOM 717 O O . GLU A 1 94 ? 25.090 31.904 6.172 1.00 90.88 94 GLU A O 1
ATOM 722 N N . PHE A 1 95 ? 24.775 29.696 5.953 1.00 89.31 95 PHE A N 1
ATOM 723 C CA . PHE A 1 95 ? 25.884 29.310 6.826 1.00 89.31 95 PHE A CA 1
ATOM 724 C C . PHE A 1 95 ? 27.236 29.744 6.258 1.00 89.31 95 PHE A C 1
ATOM 726 O O . PHE A 1 95 ? 28.065 30.264 6.999 1.00 89.31 95 PHE A O 1
ATOM 733 N N . ASN A 1 96 ? 27.459 29.566 4.955 1.00 87.62 96 ASN A N 1
ATOM 734 C CA . ASN A 1 96 ? 28.689 30.006 4.306 1.00 87.62 96 ASN A CA 1
ATOM 735 C C . ASN A 1 96 ? 28.805 31.533 4.344 1.00 87.62 96 ASN A C 1
ATOM 737 O O . ASN A 1 96 ? 29.844 32.030 4.755 1.00 87.62 96 ASN A O 1
ATOM 741 N N . ALA A 1 97 ? 27.730 32.271 4.047 1.00 88.88 97 ALA A N 1
ATOM 742 C CA . ALA A 1 97 ? 27.712 33.730 4.162 1.00 88.88 97 ALA A CA 1
ATOM 743 C C . ALA A 1 97 ? 27.968 34.207 5.606 1.00 88.88 97 ALA A C 1
ATOM 745 O O . ALA A 1 97 ? 28.722 35.153 5.822 1.00 88.88 97 ALA A O 1
ATOM 746 N N . ALA A 1 98 ? 27.396 33.531 6.608 1.00 87.12 98 ALA A N 1
ATOM 747 C CA . ALA A 1 98 ? 27.637 33.826 8.021 1.00 87.12 98 ALA A CA 1
ATOM 748 C C . ALA A 1 98 ? 29.067 33.464 8.463 1.00 87.12 98 ALA A C 1
ATOM 750 O O . ALA A 1 98 ? 29.678 34.193 9.240 1.00 87.12 98 ALA A O 1
ATOM 751 N N . SER A 1 99 ? 29.624 32.363 7.953 1.00 83.00 99 SER A N 1
ATOM 752 C CA . SER A 1 99 ? 31.012 31.958 8.193 1.00 83.00 99 SER A CA 1
ATOM 753 C C . SER A 1 99 ? 31.998 32.923 7.538 1.00 83.00 99 SER A C 1
ATOM 755 O O . SER A 1 99 ? 33.020 33.238 8.137 1.00 83.00 99 SER A O 1
ATOM 757 N N . GLU A 1 100 ? 31.718 33.394 6.325 1.00 83.25 100 GLU A N 1
ATOM 758 C CA . GLU A 1 100 ? 32.528 34.397 5.629 1.00 83.25 100 GLU A CA 1
ATOM 759 C C . GLU A 1 100 ? 32.468 35.743 6.364 1.00 83.25 100 GLU A C 1
ATOM 761 O O . GLU A 1 100 ? 33.513 36.341 6.615 1.00 83.25 100 GLU A O 1
ATOM 766 N N . ALA A 1 101 ? 31.287 36.168 6.829 1.00 81.19 101 ALA A N 1
ATOM 767 C CA . ALA A 1 101 ? 31.143 37.353 7.677 1.00 81.19 101 ALA A CA 1
ATOM 768 C C . ALA A 1 101 ? 31.933 37.228 8.997 1.00 81.19 101 ALA A C 1
ATOM 770 O O . ALA A 1 101 ? 32.677 38.138 9.359 1.00 81.19 101 ALA A O 1
ATOM 771 N N . ALA A 1 102 ? 31.862 36.075 9.671 1.00 74.44 102 ALA A N 1
ATOM 772 C CA . ALA A 1 102 ? 32.622 35.813 10.896 1.00 74.44 102 ALA A CA 1
ATOM 773 C C . ALA A 1 102 ? 34.145 35.720 10.655 1.00 74.44 102 ALA A C 1
ATOM 775 O O . ALA A 1 102 ? 34.938 36.092 11.521 1.00 74.44 102 ALA A O 1
ATOM 776 N N . GLN A 1 103 ? 34.581 35.244 9.483 1.00 66.38 103 GLN A N 1
ATOM 777 C CA . GLN A 1 103 ? 35.998 35.229 9.097 1.00 66.38 103 GLN A CA 1
ATOM 778 C C . GLN A 1 103 ? 36.527 36.632 8.784 1.00 66.38 103 GLN A C 1
ATOM 780 O O . GLN A 1 103 ? 37.662 36.932 9.153 1.00 66.38 103 GLN A O 1
ATOM 785 N N . HIS A 1 104 ? 35.713 37.503 8.181 1.00 62.50 104 HIS A N 1
ATOM 786 C CA . HIS A 1 104 ? 36.069 38.906 7.949 1.00 62.50 104 HIS A CA 1
ATOM 787 C C . HIS A 1 104 ? 36.161 39.733 9.245 1.00 62.50 104 HIS A C 1
ATOM 789 O O . HIS A 1 104 ? 36.944 40.679 9.296 1.00 62.50 104 HIS A O 1
ATOM 795 N N . GLU A 1 105 ? 35.446 39.355 10.309 1.00 60.28 105 GLU A N 1
ATOM 796 C CA . GLU A 1 105 ? 35.613 39.952 11.646 1.00 60.28 105 GLU A CA 1
ATOM 797 C C . GLU A 1 105 ? 36.838 39.406 12.413 1.00 60.28 105 GLU A C 1
ATOM 799 O O . GLU A 1 105 ? 37.341 40.067 13.320 1.00 60.28 105 GLU A O 1
ATOM 804 N N . SER A 1 106 ? 37.365 38.233 12.033 1.00 56.47 106 SER A N 1
ATOM 805 C CA . SER A 1 106 ? 38.401 37.502 12.792 1.00 56.47 106 SER A CA 1
ATOM 806 C C . SER A 1 106 ? 39.817 37.564 12.197 1.00 56.47 106 SER A C 1
ATOM 808 O O . SER A 1 106 ? 40.723 36.905 12.708 1.00 56.47 106 SER A O 1
ATOM 810 N N . THR A 1 107 ? 40.067 38.347 11.142 1.00 54.78 107 THR A N 1
ATOM 811 C CA . THR A 1 107 ? 41.386 38.425 10.469 1.00 54.78 107 THR A CA 1
ATOM 812 C C . THR A 1 107 ? 42.548 38.979 11.315 1.00 54.78 107 THR A C 1
ATOM 814 O O . THR A 1 107 ? 43.658 39.077 10.798 1.00 54.78 107 THR A O 1
ATOM 817 N N . ASN A 1 108 ? 42.345 39.281 12.603 1.00 56.62 108 ASN A N 1
ATOM 818 C CA . ASN A 1 108 ? 43.407 39.707 13.523 1.00 56.62 108 ASN A CA 1
ATOM 819 C C . ASN A 1 108 ? 43.920 38.622 14.492 1.00 56.62 108 ASN A C 1
ATOM 821 O O . ASN A 1 108 ? 44.914 38.883 15.156 1.00 56.62 108 ASN A O 1
ATOM 825 N N . ASP A 1 109 ? 43.327 37.424 14.565 1.00 57.16 109 ASP A N 1
ATOM 826 C CA . ASP A 1 109 ? 43.684 36.430 15.598 1.00 57.16 109 ASP A CA 1
ATOM 827 C C . ASP A 1 109 ? 43.683 34.990 15.046 1.00 57.16 109 ASP A C 1
ATOM 829 O O . ASP A 1 109 ? 42.787 34.185 15.294 1.00 57.16 109 ASP A O 1
ATOM 833 N N . ASN A 1 110 ? 44.705 34.641 14.259 1.00 57.41 110 ASN A N 1
ATOM 834 C CA . ASN A 1 110 ? 44.880 33.267 13.761 1.00 57.41 110 ASN A CA 1
ATOM 835 C C . ASN A 1 110 ? 45.719 32.366 14.690 1.00 57.41 110 ASN A C 1
ATOM 837 O O . ASN A 1 110 ? 45.704 31.153 14.497 1.00 57.41 110 ASN A O 1
ATOM 841 N N . ASP A 1 111 ? 46.382 32.913 15.717 1.00 55.22 111 ASP A N 1
ATOM 842 C CA . ASP A 1 111 ? 47.184 32.126 16.675 1.00 55.22 111 ASP A CA 1
ATOM 843 C C . ASP A 1 111 ? 46.359 31.585 17.864 1.00 55.22 111 ASP A C 1
ATOM 845 O O . ASP A 1 111 ? 46.717 30.573 18.461 1.00 55.22 111 ASP A O 1
ATOM 849 N N . SER A 1 112 ? 45.197 32.175 18.177 1.00 57.75 112 SER A N 1
ATOM 850 C CA . SER A 1 112 ? 44.356 31.780 19.326 1.00 57.75 112 SER A CA 1
ATOM 851 C C . SER A 1 112 ? 43.339 30.666 19.019 1.00 57.75 112 SER A C 1
ATOM 853 O O . SER A 1 112 ? 42.799 30.028 19.926 1.00 57.75 112 SER A O 1
ATOM 855 N N . LYS A 1 113 ? 43.073 30.373 17.739 1.00 57.09 113 LYS A N 1
ATOM 856 C CA . LYS A 1 113 ? 42.014 29.431 17.324 1.00 57.09 113 LYS A CA 1
ATOM 857 C C . LYS A 1 113 ? 42.350 27.961 17.606 1.00 57.09 113 LYS A C 1
ATOM 859 O O . LYS A 1 113 ? 41.443 27.174 17.880 1.00 57.09 113 LYS A O 1
ATOM 864 N N . ILE A 1 114 ? 43.634 27.595 17.572 1.00 59.31 114 ILE A N 1
ATOM 865 C CA . ILE A 1 114 ? 44.103 26.226 17.856 1.00 59.31 114 ILE A CA 1
ATOM 866 C C . ILE A 1 114 ? 44.039 25.944 19.368 1.00 59.31 114 ILE A C 1
ATOM 868 O O . ILE A 1 114 ? 43.607 24.867 19.781 1.00 59.31 114 ILE A O 1
ATOM 872 N N . GLU A 1 115 ? 44.359 26.938 20.201 1.00 58.25 115 GLU A N 1
ATOM 873 C CA . GLU A 1 115 ? 44.277 26.826 21.663 1.00 58.25 115 GLU A CA 1
ATOM 874 C C . GLU A 1 115 ? 42.824 26.752 22.161 1.00 58.25 115 GLU A C 1
ATOM 876 O O . GLU A 1 115 ? 42.499 25.888 22.979 1.00 58.25 115 GLU A O 1
ATOM 881 N N . ILE A 1 116 ? 41.913 27.566 21.608 1.00 60.66 116 ILE A N 1
ATOM 882 C CA . ILE A 1 116 ? 40.486 27.547 21.984 1.00 60.66 116 ILE A CA 1
ATOM 883 C C . ILE A 1 116 ? 39.824 26.211 21.612 1.00 60.66 116 ILE A C 1
ATOM 885 O O . ILE A 1 116 ? 39.049 25.683 22.407 1.00 60.66 116 ILE A O 1
ATOM 889 N N . GLN A 1 117 ? 40.146 25.620 20.455 1.00 60.56 117 GLN A N 1
ATOM 890 C CA . GLN A 1 117 ? 39.618 24.299 20.080 1.00 60.56 117 GLN A CA 1
ATOM 891 C C . GLN A 1 117 ? 40.119 23.188 21.019 1.00 60.56 117 GLN A C 1
ATOM 893 O O . GLN A 1 117 ? 39.324 22.339 21.422 1.00 60.56 117 GLN A O 1
ATOM 898 N N . SER A 1 118 ? 41.389 23.245 21.442 1.00 64.44 118 SER A N 1
ATOM 899 C CA . SER A 1 118 ? 41.967 22.280 22.392 1.00 64.44 118 SER A CA 1
ATOM 900 C C . SER A 1 118 ? 41.431 22.418 23.828 1.00 64.44 118 SER A C 1
ATOM 902 O O . SER A 1 118 ? 41.335 21.429 24.549 1.00 64.44 118 SER A O 1
ATOM 904 N N . SER A 1 119 ? 41.030 23.628 24.237 1.00 70.81 119 SER A N 1
ATOM 905 C CA . SER A 1 119 ? 40.435 23.915 25.553 1.00 70.81 119 SER A CA 1
ATOM 906 C C . SER A 1 119 ? 38.918 23.660 25.593 1.00 70.81 119 SER A C 1
ATOM 908 O O . SER A 1 119 ? 38.353 23.312 26.632 1.00 70.81 119 SER A O 1
ATOM 910 N N . LEU A 1 120 ? 38.238 23.759 24.447 1.00 79.69 120 LEU A N 1
ATOM 911 C CA . LEU A 1 120 ? 36.795 23.535 24.339 1.00 79.69 120 LEU A CA 1
ATOM 912 C C . LEU A 1 120 ? 36.417 22.045 24.367 1.00 79.69 120 LEU A C 1
ATOM 914 O O . LEU A 1 120 ? 35.378 21.696 24.925 1.00 79.69 120 LEU A O 1
ATOM 918 N N . GLU A 1 121 ? 37.241 21.158 23.804 1.00 83.81 121 GLU A N 1
ATOM 919 C CA . GLU A 1 121 ? 37.017 19.703 23.849 1.00 83.81 121 GLU A CA 1
ATOM 920 C C . GLU A 1 121 ? 36.852 19.133 25.272 1.00 83.81 121 GLU A C 1
ATOM 922 O O . GLU A 1 121 ? 35.831 18.479 25.522 1.00 83.81 121 GLU A O 1
ATOM 927 N N . PRO A 1 122 ? 37.757 19.402 26.237 1.00 87.06 122 PRO A N 1
ATOM 928 C CA . PRO A 1 122 ? 37.597 18.908 27.603 1.00 87.06 122 PRO A CA 1
ATOM 929 C C . PRO A 1 122 ? 36.396 19.547 28.314 1.00 87.06 122 PRO A C 1
ATOM 931 O O . PRO A 1 122 ? 35.739 18.888 29.123 1.00 87.06 122 PRO A O 1
ATOM 934 N N . TYR A 1 123 ? 36.045 20.795 27.981 1.00 89.06 123 TYR A N 1
ATOM 935 C CA . TYR A 1 123 ? 34.839 21.443 28.501 1.00 89.06 123 TYR A CA 1
ATOM 936 C C . TYR A 1 123 ? 33.559 20.772 27.979 1.00 89.06 123 TYR A C 1
ATOM 938 O O . TYR A 1 123 ? 32.659 20.460 28.758 1.00 89.06 123 TYR A O 1
ATOM 946 N N . LEU A 1 124 ? 33.488 20.470 26.681 1.00 91.75 124 LEU A N 1
ATOM 947 C CA . LEU A 1 124 ? 32.359 19.749 26.087 1.00 91.75 124 LEU A CA 1
ATOM 948 C C . LEU A 1 124 ? 32.236 18.327 26.636 1.00 91.75 124 LEU A C 1
ATOM 950 O O . LEU A 1 124 ? 31.122 17.850 26.863 1.00 91.75 124 LEU A O 1
ATOM 954 N N . GLU A 1 125 ? 33.356 17.643 26.870 1.00 92.19 125 GLU A N 1
ATOM 955 C CA . GLU A 1 125 ? 33.345 16.324 27.499 1.00 92.19 125 GLU A CA 1
ATOM 956 C C . GLU A 1 125 ? 32.835 16.400 28.946 1.00 92.19 125 GLU A C 1
ATOM 958 O O . GLU A 1 125 ? 32.016 15.574 29.356 1.00 92.19 125 GLU A O 1
ATOM 963 N N . MET A 1 126 ? 33.245 17.420 29.705 1.00 94.62 126 MET A N 1
ATOM 964 C CA . MET A 1 126 ? 32.746 17.667 31.058 1.00 94.62 126 MET A CA 1
ATOM 965 C C . MET A 1 126 ? 31.238 17.949 31.070 1.00 94.62 126 MET A C 1
ATOM 967 O O . MET A 1 126 ? 30.524 17.353 31.875 1.00 94.62 126 MET A O 1
ATOM 971 N N . VAL A 1 127 ? 30.734 18.786 30.159 1.00 93.62 127 VAL A N 1
ATOM 972 C CA . VAL A 1 127 ? 29.295 19.086 30.045 1.00 93.62 127 VAL A CA 1
ATOM 973 C C . VAL A 1 127 ? 28.500 17.833 29.676 1.00 93.62 127 VAL A C 1
ATOM 975 O O . VAL A 1 127 ? 27.472 17.553 30.289 1.00 93.62 127 VAL A O 1
ATOM 978 N N . LYS A 1 128 ? 28.994 17.019 28.733 1.00 94.62 128 LYS A N 1
ATOM 979 C CA . LYS A 1 128 ? 28.366 15.730 28.400 1.00 94.62 128 LYS A CA 1
ATOM 980 C C . LYS A 1 128 ? 28.324 14.802 29.610 1.00 94.62 128 LYS A C 1
ATOM 982 O O . LYS A 1 128 ? 27.290 14.191 29.868 1.00 94.62 128 LYS A O 1
ATOM 987 N N . LYS A 1 129 ? 29.416 14.720 30.376 1.00 94.19 129 LYS A N 1
ATOM 988 C CA . LYS A 1 129 ? 29.472 13.920 31.608 1.00 94.19 129 LYS A CA 1
ATOM 989 C C . LYS A 1 129 ? 28.479 14.425 32.656 1.00 94.19 129 LYS A C 1
ATOM 991 O O . LYS A 1 129 ? 27.762 13.604 33.222 1.00 94.19 129 LYS A O 1
ATOM 996 N N . GLN A 1 130 ? 28.368 15.739 32.857 1.00 93.12 130 GLN A N 1
ATOM 997 C CA . GLN A 1 130 ? 27.365 16.339 33.748 1.00 93.12 130 GLN A CA 1
ATOM 998 C C . GLN A 1 130 ? 25.942 15.998 33.300 1.00 93.12 130 GLN A C 1
ATOM 1000 O O . GLN A 1 130 ? 25.172 15.464 34.088 1.00 93.12 130 GLN A O 1
ATOM 1005 N N . GLN A 1 131 ? 25.630 16.153 32.013 1.00 93.31 131 GLN A N 1
ATOM 1006 C CA . GLN A 1 131 ? 24.317 15.798 31.476 1.00 93.31 131 GLN A CA 1
ATOM 1007 C C . GLN A 1 131 ? 23.992 14.310 31.679 1.00 93.31 131 GLN A C 1
ATOM 1009 O O . GLN A 1 131 ? 22.880 13.961 32.076 1.00 93.31 131 GLN A O 1
ATOM 1014 N N . THR A 1 132 ? 24.954 13.411 31.439 1.00 94.56 132 THR A N 1
ATOM 1015 C CA . THR A 1 132 ? 24.745 11.978 31.701 1.00 94.56 132 THR A CA 1
ATOM 1016 C C . THR A 1 132 ? 24.562 11.686 33.185 1.00 94.56 132 THR A C 1
ATOM 1018 O O . THR A 1 132 ? 23.739 10.844 33.538 1.00 94.56 132 THR A O 1
ATOM 1021 N N . HIS A 1 133 ? 25.286 12.390 34.055 1.00 95.44 133 HIS A N 1
ATOM 1022 C CA . HIS A 1 133 ? 25.152 12.248 35.497 1.00 95.44 133 HIS A CA 1
ATOM 1023 C C . HIS A 1 133 ? 23.772 12.710 35.971 1.00 95.44 133 HIS A C 1
ATOM 1025 O O . HIS A 1 133 ? 23.128 11.984 36.724 1.00 95.44 133 HIS A O 1
ATOM 1031 N N . ASP A 1 134 ? 23.269 13.836 35.470 1.00 94.12 134 ASP A N 1
ATOM 1032 C CA . ASP A 1 134 ? 21.938 14.346 35.805 1.00 94.12 134 ASP A CA 1
ATOM 1033 C C . ASP A 1 134 ? 20.845 13.366 35.373 1.00 94.12 134 ASP A C 1
ATOM 1035 O O . ASP A 1 134 ? 19.977 13.010 36.170 1.00 94.12 134 ASP A O 1
ATOM 1039 N N . VAL A 1 135 ? 20.926 12.842 34.144 1.00 95.44 135 VAL A N 1
ATOM 1040 C CA . VAL A 1 135 ? 19.981 11.830 33.640 1.00 95.44 135 VAL A CA 1
ATOM 1041 C C . VAL A 1 135 ? 20.016 10.563 34.495 1.00 95.44 135 VAL A C 1
ATOM 1043 O O . VAL A 1 135 ? 18.966 10.028 34.854 1.00 95.44 135 VAL A O 1
ATOM 1046 N N . LEU A 1 136 ? 21.207 10.078 34.851 1.00 95.56 136 LEU A N 1
ATOM 1047 C CA . LEU A 1 136 ? 21.349 8.906 35.715 1.00 95.56 136 LEU A CA 1
ATOM 1048 C C . LEU A 1 136 ? 20.825 9.171 37.128 1.00 95.56 136 LEU A C 1
ATOM 1050 O O . LEU A 1 136 ? 20.181 8.297 37.698 1.00 95.56 136 LEU A O 1
ATOM 1054 N N . THR A 1 137 ? 21.032 10.371 37.666 1.00 95.88 137 THR A N 1
ATOM 1055 C CA . THR A 1 137 ? 20.543 10.766 38.994 1.00 95.88 137 THR A CA 1
ATOM 1056 C C . THR A 1 137 ? 19.021 10.859 39.005 1.00 95.88 137 THR A C 1
ATOM 1058 O O . THR A 1 137 ? 18.379 10.366 39.928 1.00 95.88 137 THR A O 1
ATOM 1061 N N . ILE A 1 138 ? 18.417 11.410 37.950 1.00 95.25 138 ILE A N 1
ATOM 1062 C CA . ILE A 1 138 ? 16.963 11.431 37.758 1.00 95.25 138 ILE A CA 1
ATOM 1063 C C . ILE A 1 138 ? 16.413 10.001 37.693 1.00 95.25 138 ILE A C 1
ATOM 1065 O O . ILE A 1 138 ? 15.479 9.668 38.422 1.00 95.25 138 ILE A O 1
ATOM 1069 N N . ASN A 1 139 ? 17.013 9.131 36.877 1.00 93.81 139 ASN A N 1
ATOM 1070 C CA . ASN A 1 139 ? 16.594 7.733 36.773 1.00 93.81 139 ASN A CA 1
ATOM 1071 C C . ASN A 1 139 ? 16.757 6.983 38.100 1.00 93.81 139 ASN A C 1
ATOM 1073 O O . ASN A 1 139 ? 15.857 6.245 38.492 1.00 93.81 139 ASN A O 1
ATOM 1077 N N . GLN A 1 140 ? 17.858 7.205 38.820 1.00 94.19 140 GLN A N 1
ATOM 1078 C CA . GLN A 1 140 ? 18.085 6.636 40.145 1.00 94.19 140 GLN A CA 1
ATOM 1079 C C . GLN A 1 140 ? 17.033 7.130 41.143 1.00 94.19 140 GLN A C 1
ATOM 1081 O O . GLN A 1 140 ? 16.469 6.321 41.869 1.00 94.19 140 GLN A O 1
ATOM 1086 N N . ASN A 1 141 ? 16.684 8.419 41.125 1.00 92.50 141 ASN A N 1
ATOM 1087 C CA . ASN A 1 141 ? 15.614 8.976 41.953 1.00 92.50 141 ASN A CA 1
ATOM 1088 C C . ASN A 1 141 ? 14.249 8.349 41.621 1.00 92.50 141 ASN A C 1
ATOM 1090 O O . ASN A 1 141 ? 13.470 8.047 42.528 1.00 92.50 141 ASN A O 1
ATOM 1094 N N . TYR A 1 142 ? 13.947 8.103 40.343 1.00 89.88 142 TYR A N 1
ATOM 1095 C CA . TYR A 1 142 ? 12.729 7.389 39.947 1.00 89.88 142 TYR A CA 1
ATOM 1096 C C . TYR A 1 142 ? 12.748 5.922 40.387 1.00 89.88 142 TYR A C 1
ATOM 1098 O O . TYR A 1 142 ? 11.759 5.421 40.918 1.00 89.88 142 TYR A O 1
ATOM 1106 N N . ILE A 1 143 ? 13.878 5.232 40.253 1.00 90.56 143 ILE A N 1
ATOM 1107 C CA . ILE A 1 143 ? 14.022 3.856 40.740 1.00 90.56 143 ILE A CA 1
ATOM 1108 C C . ILE A 1 143 ? 13.881 3.812 42.266 1.00 90.56 143 ILE A C 1
ATOM 1110 O O . ILE A 1 143 ? 13.169 2.954 42.782 1.00 90.56 143 ILE A O 1
ATOM 1114 N N . ASP A 1 144 ? 14.476 4.761 42.986 1.00 89.00 144 ASP A N 1
ATOM 1115 C CA . ASP A 1 144 ? 14.408 4.852 44.444 1.00 89.00 144 ASP A CA 1
ATOM 1116 C C . ASP A 1 144 ? 13.011 5.225 44.944 1.00 89.00 144 ASP A C 1
ATOM 1118 O O . ASP A 1 144 ? 12.561 4.733 45.978 1.00 89.00 144 ASP A O 1
ATOM 1122 N N . THR A 1 145 ? 12.277 6.066 44.218 1.00 84.31 145 THR A N 1
ATOM 1123 C CA . THR A 1 145 ? 10.870 6.354 44.541 1.00 84.31 145 THR A CA 1
ATOM 1124 C C . THR A 1 145 ? 9.967 5.153 44.263 1.00 84.31 145 THR A C 1
ATOM 1126 O O . THR A 1 145 ? 9.063 4.879 45.055 1.00 84.31 145 THR A O 1
ATOM 1129 N N . ILE A 1 146 ? 10.233 4.385 43.203 1.00 78.25 146 ILE A N 1
ATOM 1130 C CA . ILE A 1 146 ? 9.516 3.140 42.894 1.00 78.25 146 ILE A CA 1
ATOM 1131 C C . ILE A 1 146 ? 9.878 2.021 43.888 1.00 78.25 146 ILE A C 1
ATOM 1133 O O . ILE A 1 146 ? 9.010 1.216 44.236 1.00 78.25 146 ILE A O 1
ATOM 1137 N N . SER A 1 147 ? 11.125 1.960 44.365 1.00 80.00 147 SER A N 1
ATOM 1138 C CA . SER A 1 147 ? 11.607 0.933 45.300 1.00 80.00 147 SER A CA 1
ATOM 1139 C C . SER A 1 147 ? 11.149 1.186 46.740 1.00 80.00 147 SER A C 1
ATOM 1141 O O . SER A 1 147 ? 10.789 0.240 47.439 1.00 80.00 147 SER A O 1
ATOM 1143 N N . LYS A 1 148 ? 11.056 2.455 47.164 1.00 79.94 148 LYS A N 1
ATOM 1144 C CA . LYS A 1 148 ? 10.485 2.860 48.465 1.00 79.94 148 LYS A CA 1
ATOM 1145 C C . LYS A 1 148 ? 8.975 2.605 48.570 1.00 79.94 148 LYS A C 1
ATOM 1147 O O . LYS A 1 148 ? 8.431 2.635 49.673 1.00 79.94 148 LYS A O 1
ATOM 1152 N N . ARG A 1 149 ? 8.282 2.345 47.453 1.00 70.75 149 ARG A N 1
ATOM 1153 C CA . ARG A 1 149 ? 6.858 1.974 47.431 1.00 70.75 149 ARG A CA 1
ATOM 1154 C C . ARG A 1 149 ? 6.725 0.439 47.391 1.00 70.75 149 ARG A C 1
ATOM 1156 O O . ARG A 1 149 ? 7.201 -0.178 46.437 1.00 70.75 149 ARG A O 1
ATOM 1163 N N . PRO A 1 150 ? 6.080 -0.220 48.374 1.00 67.31 150 PRO A N 1
ATOM 1164 C CA . PRO A 1 150 ? 5.902 -1.675 48.353 1.00 67.31 150 PRO A CA 1
ATOM 1165 C C . PRO A 1 150 ? 4.994 -2.113 47.189 1.00 67.31 150 PRO A C 1
ATOM 1167 O O . PRO A 1 150 ? 4.058 -1.411 46.816 1.00 67.31 150 PRO A O 1
ATOM 1170 N N . ALA A 1 151 ? 5.262 -3.282 46.595 1.00 62.00 151 ALA A N 1
ATOM 1171 C CA . ALA A 1 151 ? 4.554 -3.810 45.412 1.00 62.00 151 ALA A CA 1
ATOM 1172 C C . ALA A 1 151 ? 3.043 -4.032 45.603 1.00 62.00 151 ALA A C 1
ATOM 1174 O O . ALA A 1 151 ? 2.325 -4.182 44.621 1.00 62.00 151 ALA A O 1
ATOM 1175 N N . ALA A 1 152 ? 2.567 -4.008 46.849 1.00 56.72 152 ALA A N 1
ATOM 1176 C CA . ALA A 1 152 ? 1.180 -4.253 47.222 1.00 56.72 152 ALA A CA 1
ATOM 1177 C C . ALA A 1 152 ? 0.384 -2.985 47.604 1.00 56.72 152 ALA A C 1
ATOM 1179 O O . ALA A 1 152 ? -0.742 -3.115 48.080 1.00 56.72 152 ALA A O 1
ATOM 1180 N N . SER A 1 153 ? 0.920 -1.764 47.435 1.00 56.72 153 SER A N 1
ATOM 1181 C CA . SER A 1 153 ? 0.133 -0.548 47.695 1.00 56.72 153 SER A CA 1
ATOM 1182 C C . SER A 1 153 ? -0.707 -0.145 46.476 1.00 56.72 153 SER A C 1
ATOM 1184 O O . SER A 1 153 ? -0.206 0.005 45.362 1.00 56.72 153 SER A O 1
ATOM 1186 N N . VAL A 1 154 ? -2.004 0.079 46.704 1.00 58.41 154 VAL A N 1
ATOM 1187 C CA . VAL A 1 154 ? -3.007 0.487 45.695 1.00 58.41 154 VAL A CA 1
ATOM 1188 C C . VAL A 1 154 ? -2.675 1.848 45.043 1.00 58.41 154 VAL A C 1
ATOM 1190 O O . VAL A 1 154 ? -3.213 2.184 43.999 1.00 58.41 154 VAL A O 1
ATOM 1193 N N . GLN A 1 155 ? -1.724 2.603 45.607 1.00 56.38 155 GLN A N 1
ATOM 1194 C CA . GLN A 1 155 ? -1.224 3.893 45.106 1.00 56.38 155 GLN A CA 1
ATOM 1195 C C . GLN A 1 155 ? 0.030 3.795 44.213 1.00 56.38 155 GLN A C 1
ATOM 1197 O O . GLN A 1 155 ? 0.604 4.821 43.853 1.00 56.38 155 GLN A O 1
ATOM 1202 N N . ARG A 1 156 ? 0.519 2.593 43.862 1.00 57.78 156 ARG A N 1
ATOM 1203 C CA . ARG A 1 156 ? 1.717 2.460 43.002 1.00 57.78 156 ARG A CA 1
ATOM 1204 C C . ARG A 1 156 ? 1.490 3.014 41.587 1.00 57.78 156 ARG A C 1
ATOM 1206 O O . ARG A 1 156 ? 2.434 3.511 40.983 1.00 57.78 156 ARG A O 1
ATOM 1213 N N . PHE A 1 157 ? 0.244 2.975 41.121 1.00 57.62 157 PHE A N 1
ATOM 1214 C CA . PHE A 1 157 ? -0.246 3.683 39.945 1.00 57.62 157 PHE A CA 1
ATOM 1215 C C . PHE A 1 157 ? -1.568 4.338 40.340 1.00 57.62 157 PHE A C 1
ATOM 1217 O O . PHE A 1 157 ? -2.602 3.663 40.367 1.00 57.62 157 PHE A O 1
ATOM 1224 N N . ASP A 1 158 ? -1.544 5.623 40.704 1.00 57.41 158 ASP A N 1
ATOM 1225 C CA . ASP A 1 158 ? -2.793 6.373 40.777 1.00 57.41 158 ASP A CA 1
ATOM 1226 C C . ASP A 1 158 ? -3.332 6.448 39.349 1.00 57.41 158 ASP A C 1
ATOM 1228 O O . ASP A 1 158 ? -2.766 7.110 38.478 1.00 57.41 158 ASP A O 1
ATOM 1232 N N . HIS A 1 159 ? -4.382 5.672 39.079 1.00 57.12 159 HIS A N 1
ATOM 1233 C CA . HIS A 1 159 ? -4.980 5.610 37.752 1.00 57.12 159 HIS A CA 1
ATOM 1234 C C . HIS A 1 159 ? -5.469 6.998 37.333 1.00 57.12 159 HIS A C 1
ATOM 1236 O O . HIS A 1 159 ? -5.510 7.283 36.146 1.00 57.12 159 HIS A O 1
ATOM 1242 N N . ASN A 1 160 ? -5.749 7.888 38.286 1.00 58.59 160 ASN A N 1
ATOM 1243 C CA . ASN A 1 160 ? -6.162 9.250 37.991 1.00 58.59 160 ASN A CA 1
ATOM 1244 C C . ASN A 1 160 ? -5.003 10.120 37.481 1.00 58.59 160 ASN A C 1
ATOM 1246 O O . ASN A 1 160 ? -5.239 10.936 36.605 1.00 58.59 160 ASN A O 1
ATOM 1250 N N . GLU A 1 161 ? -3.759 9.925 37.936 1.00 62.22 161 GLU A N 1
ATOM 1251 C CA . GLU A 1 161 ? -2.605 10.695 37.430 1.00 62.22 161 GLU A CA 1
ATOM 1252 C C . GLU A 1 161 ? -2.186 10.248 36.019 1.00 62.22 161 GLU A C 1
ATOM 1254 O O . GLU A 1 161 ? -1.794 11.074 35.201 1.00 62.22 161 GLU A O 1
ATOM 1259 N N . VAL A 1 162 ? -2.326 8.955 35.696 1.00 59.19 162 VAL A N 1
ATOM 1260 C CA . VAL A 1 162 ? -2.026 8.408 34.354 1.00 59.19 162 VAL A CA 1
ATOM 1261 C C . VAL A 1 162 ? -3.134 8.729 33.340 1.00 59.19 162 VAL A C 1
ATOM 1263 O O . VAL A 1 162 ? -2.873 8.824 32.142 1.00 59.19 162 VAL A O 1
ATOM 1266 N N . LEU A 1 163 ? -4.373 8.908 33.806 1.00 56.50 163 LEU A N 1
ATOM 1267 C CA . LEU A 1 163 ? -5.526 9.238 32.965 1.00 56.50 163 LEU A CA 1
ATOM 1268 C C . LEU A 1 163 ? -5.709 10.750 32.739 1.00 56.50 163 LEU A C 1
ATOM 1270 O O . LEU A 1 163 ? -6.553 11.115 31.932 1.00 56.50 163 LEU A O 1
ATOM 1274 N N . VAL A 1 164 ? -4.937 11.636 33.382 1.00 60.41 164 VAL A N 1
ATOM 1275 C CA . VAL A 1 164 ? -5.020 13.093 33.127 1.00 60.41 164 VAL A CA 1
ATOM 1276 C C . VAL A 1 164 ? -4.580 13.451 31.698 1.00 60.41 164 VAL A C 1
ATOM 1278 O O . VAL A 1 164 ? -5.158 14.353 31.097 1.00 60.41 164 VAL A O 1
ATOM 1281 N N . ASP A 1 165 ? -3.638 12.701 31.115 1.00 55.56 165 ASP A N 1
ATOM 1282 C CA . ASP A 1 165 ? -3.187 12.893 29.724 1.00 55.56 165 ASP A CA 1
ATOM 1283 C C . ASP A 1 165 ? -4.111 12.237 28.681 1.00 55.56 165 ASP A C 1
ATOM 1285 O O . ASP A 1 165 ? -3.940 12.422 27.473 1.00 55.56 165 ASP A O 1
ATOM 1289 N N . ILE A 1 166 ? -5.115 11.476 29.124 1.00 50.53 166 ILE A N 1
ATOM 1290 C CA . ILE A 1 166 ? -6.092 10.826 28.255 1.00 50.53 166 ILE A CA 1
ATOM 1291 C C . ILE A 1 166 ? -7.414 11.547 28.498 1.00 50.53 166 ILE A C 1
ATOM 1293 O O . ILE A 1 166 ? -8.096 11.287 29.484 1.00 50.53 166 ILE A O 1
ATOM 1297 N N . GLY A 1 167 ? -7.743 12.496 27.616 1.00 48.09 167 GLY A N 1
ATOM 1298 C CA . GLY A 1 167 ? -8.959 13.309 27.697 1.00 48.09 167 GLY A CA 1
ATOM 1299 C C . GLY A 1 167 ? -10.192 12.504 28.125 1.00 48.09 167 GLY A C 1
ATOM 1300 O O . GLY A 1 167 ? -10.342 11.343 27.741 1.00 48.09 167 GLY A O 1
ATOM 1301 N N . SER A 1 168 ? -11.035 13.142 28.946 1.00 57.94 168 SER A N 1
ATOM 1302 C CA . SER A 1 168 ? -12.222 12.582 29.603 1.00 57.94 168 SER A CA 1
ATOM 1303 C C . SER A 1 168 ? -12.875 11.445 28.819 1.00 57.94 168 SER A C 1
ATOM 1305 O O . SER A 1 168 ? -13.304 11.627 27.677 1.00 57.94 168 SER A O 1
ATOM 1307 N N . LEU A 1 169 ? -12.963 10.284 29.470 1.00 56.22 169 LEU A N 1
ATOM 1308 C CA . LEU A 1 169 ? -13.672 9.107 28.984 1.00 56.22 169 LEU A CA 1
ATOM 1309 C C . LEU A 1 169 ? -15.070 9.520 28.471 1.00 56.22 169 LEU A C 1
ATOM 1311 O O . LEU A 1 169 ? -15.745 10.281 29.166 1.00 56.22 169 LEU A O 1
ATOM 1315 N N . PRO A 1 170 ? -15.514 9.063 27.285 1.00 54.88 170 PRO A N 1
ATOM 1316 C CA . PRO A 1 170 ? -16.819 9.444 26.756 1.00 54.88 170 PRO A CA 1
ATOM 1317 C C . PRO A 1 170 ? -17.925 9.045 27.737 1.00 54.88 170 PRO A C 1
ATOM 1319 O O . PRO A 1 170 ? -17.967 7.901 28.198 1.00 54.88 170 PRO A O 1
ATOM 1322 N N . GLU A 1 171 ? -18.802 9.999 28.064 1.00 56.84 171 GLU A N 1
ATOM 1323 C CA . GLU A 1 171 ? -19.969 9.756 28.907 1.00 56.84 171 GLU A CA 1
ATOM 1324 C C . GLU A 1 171 ? -20.811 8.632 28.302 1.00 56.84 171 GLU A C 1
ATOM 1326 O O . GLU A 1 171 ? -21.151 8.625 27.117 1.00 56.84 171 GLU A O 1
ATOM 1331 N N . ILE A 1 172 ? -21.104 7.636 29.135 1.00 56.47 172 ILE A N 1
ATOM 1332 C CA . ILE A 1 172 ? -21.927 6.490 28.768 1.00 56.47 172 ILE A CA 1
ATOM 1333 C C . ILE A 1 172 ? -23.318 7.030 28.394 1.00 56.47 172 ILE A C 1
ATOM 1335 O O . ILE A 1 172 ? -23.894 7.772 29.193 1.00 56.47 172 ILE A O 1
ATOM 1339 N N . PRO A 1 173 ? -23.884 6.664 27.227 1.00 51.00 173 PRO A N 1
ATOM 1340 C CA . PRO A 1 173 ? -25.207 7.123 26.831 1.00 51.00 173 PRO A CA 1
ATOM 1341 C C . PRO A 1 173 ? -26.239 6.758 27.899 1.00 51.00 173 PRO A C 1
ATOM 1343 O O . PRO A 1 173 ? -26.371 5.595 28.296 1.00 51.00 173 PRO A O 1
ATOM 1346 N N . SER A 1 174 ? -27.002 7.754 28.337 1.00 53.19 174 SER A N 1
ATOM 1347 C CA . SER A 1 174 ? -28.081 7.624 29.321 1.00 53.19 174 SER A CA 1
ATOM 1348 C C . SER A 1 174 ? -29.239 6.723 28.853 1.00 53.19 174 SER A C 1
ATOM 1350 O O . SER A 1 174 ? -30.101 6.377 29.658 1.00 53.19 174 SER A O 1
ATOM 1352 N N . GLU A 1 175 ? -29.209 6.257 27.601 1.00 57.53 175 GLU A N 1
ATOM 1353 C CA . GLU A 1 175 ? -30.069 5.208 27.036 1.00 57.53 175 GLU A CA 1
ATOM 1354 C C . GLU A 1 175 ? -29.950 3.870 27.793 1.00 57.53 175 GLU A C 1
ATOM 1356 O O . GLU A 1 175 ? -30.935 3.160 27.968 1.00 57.53 175 GLU A O 1
ATOM 1361 N N . VAL A 1 176 ? -28.759 3.524 28.306 1.00 50.00 176 VAL A N 1
ATOM 1362 C CA . VAL A 1 176 ? -28.536 2.241 29.012 1.00 50.00 176 VAL A CA 1
ATOM 1363 C C . VAL A 1 176 ? -29.051 2.283 30.461 1.00 50.00 176 VAL A C 1
ATOM 1365 O O . VAL A 1 176 ? -29.239 1.242 31.089 1.00 50.00 176 VAL A O 1
ATOM 1368 N N . LEU A 1 177 ? -29.317 3.480 30.996 1.00 46.78 177 LEU A N 1
ATOM 1369 C CA . LEU A 1 177 ? -29.792 3.692 32.369 1.00 46.78 177 LEU A CA 1
ATOM 1370 C C . LEU A 1 177 ? -31.295 3.983 32.467 1.00 46.78 177 LEU A C 1
ATOM 1372 O O . LEU A 1 177 ? -31.815 4.065 33.579 1.00 46.78 177 LEU A O 1
ATOM 1376 N N . LYS A 1 178 ? -32.003 4.093 31.339 1.00 42.75 178 LYS A N 1
ATOM 1377 C CA . LYS A 1 178 ? -33.464 4.208 31.311 1.00 42.75 178 LYS A CA 1
ATOM 1378 C C . LYS A 1 178 ? -34.073 2.866 30.893 1.00 42.75 178 LYS A C 1
ATOM 1380 O O . LYS A 1 178 ? -34.221 2.617 29.699 1.00 42.75 178 LYS A O 1
ATOM 1385 N N . PRO A 1 179 ? -34.440 1.971 31.829 1.00 43.75 179 PRO A N 1
ATOM 1386 C CA . PRO A 1 179 ? -35.366 0.900 31.482 1.00 43.75 179 PRO A CA 1
ATOM 1387 C C . PRO A 1 179 ? -36.647 1.549 30.944 1.00 43.75 179 PRO A C 1
ATOM 1389 O O . PRO A 1 179 ? -37.166 2.463 31.577 1.00 43.75 179 PRO A O 1
ATOM 1392 N N . HIS A 1 180 ? -37.114 1.112 29.769 1.00 40.56 180 HIS A N 1
ATOM 1393 C CA . HIS A 1 180 ? -38.307 1.620 29.087 1.00 40.56 180 HIS A CA 1
ATOM 1394 C C . HIS A 1 180 ? -39.449 1.949 30.063 1.00 40.56 180 HIS A C 1
ATOM 1396 O O . HIS A 1 180 ? -40.168 1.066 30.528 1.00 40.56 180 HIS A O 1
ATOM 1402 N N . GLU A 1 181 ? -39.636 3.237 30.337 1.00 43.59 181 GLU A N 1
ATOM 1403 C CA . GLU A 1 181 ? -40.635 3.775 31.265 1.00 43.59 181 GLU A CA 1
ATOM 1404 C C . GLU A 1 181 ? -42.010 3.947 30.590 1.00 43.59 181 GLU A C 1
ATOM 1406 O O . GLU A 1 181 ? -42.823 4.775 30.982 1.00 43.59 181 GLU A O 1
ATOM 1411 N N . ASN A 1 182 ? -42.309 3.116 29.586 1.00 41.94 182 ASN A N 1
ATOM 1412 C CA . ASN A 1 182 ? -43.570 3.138 28.842 1.00 41.94 182 ASN A CA 1
ATOM 1413 C C . ASN A 1 182 ? -44.536 2.058 29.362 1.00 41.94 182 ASN A C 1
ATOM 1415 O O . ASN A 1 182 ? -45.075 1.262 28.595 1.00 41.94 182 ASN A O 1
ATOM 1419 N N . SER A 1 183 ? -44.718 1.974 30.680 1.00 43.16 183 SER A N 1
ATOM 1420 C CA . SER A 1 183 ? -45.839 1.259 31.315 1.00 43.16 183 SER A CA 1
ATOM 1421 C C . SER A 1 183 ? -45.899 1.595 32.796 1.00 43.16 183 SER A C 1
ATOM 1423 O O . SER A 1 183 ? -45.607 0.782 33.672 1.00 43.16 183 SER A O 1
ATOM 1425 N N . ARG A 1 184 ? -46.277 2.834 33.090 1.00 42.72 184 ARG A N 1
ATOM 1426 C CA . ARG A 1 184 ? -46.764 3.203 34.417 1.00 42.72 184 ARG A CA 1
ATOM 1427 C C . ARG A 1 184 ? -47.976 4.115 34.280 1.00 42.72 184 ARG A C 1
ATOM 1429 O O . ARG A 1 184 ? -47.988 5.242 34.752 1.00 42.72 184 ARG A O 1
ATOM 1436 N N . GLU A 1 185 ? -49.019 3.585 33.651 1.00 43.97 185 GLU A N 1
ATOM 1437 C CA . GLU A 1 185 ? -50.373 3.989 34.015 1.00 43.97 185 GLU A CA 1
ATOM 1438 C C . GLU A 1 185 ? -50.853 3.066 35.135 1.00 43.97 185 GLU A C 1
ATOM 1440 O O . GLU A 1 185 ? -50.850 1.840 35.034 1.00 43.97 185 GLU A O 1
ATOM 1445 N N . ASN A 1 186 ? -51.165 3.694 36.263 1.00 43.22 186 ASN A N 1
ATOM 1446 C CA . ASN A 1 186 ? -51.681 3.057 37.457 1.00 43.22 186 ASN A CA 1
ATOM 1447 C C . ASN A 1 186 ? -53.136 2.625 37.244 1.00 43.22 186 ASN A C 1
ATOM 1449 O O . ASN A 1 186 ? -53.941 3.391 36.725 1.00 43.22 186 ASN A O 1
ATOM 1453 N N . GLY A 1 187 ? -53.479 1.457 37.784 1.00 44.75 187 GLY A N 1
ATOM 1454 C CA . GLY A 1 187 ? -54.852 0.981 37.935 1.00 44.75 187 GLY A CA 1
ATOM 1455 C C . GLY A 1 187 ? -55.045 -0.340 37.213 1.00 44.75 187 GLY A C 1
ATOM 1456 O O . GLY A 1 187 ? -55.017 -0.364 35.993 1.00 44.75 187 GLY A O 1
ATOM 1457 N N . VAL A 1 188 ? -55.185 -1.418 37.997 1.00 57.19 188 VAL A N 1
ATOM 1458 C CA . VAL A 1 188 ? -55.560 -2.791 37.609 1.00 57.19 188 VAL A CA 1
ATOM 1459 C C . VAL A 1 188 ? -56.089 -2.853 36.174 1.00 57.19 188 VAL A C 1
ATOM 1461 O O . VAL A 1 188 ? -57.266 -2.600 35.932 1.00 57.19 188 VAL A O 1
ATOM 1464 N N . VAL A 1 189 ? -55.200 -3.149 35.222 1.00 58.97 189 VAL A N 1
ATOM 1465 C CA . VAL A 1 189 ? -55.601 -3.398 33.839 1.00 58.97 189 VAL A CA 1
ATOM 1466 C C . VAL A 1 189 ? -56.422 -4.674 33.882 1.00 58.97 189 VAL A C 1
ATOM 1468 O O . VAL A 1 189 ? -55.893 -5.757 34.136 1.00 58.97 189 VAL A O 1
ATOM 1471 N N . ASP A 1 190 ? -57.733 -4.513 33.730 1.00 69.44 190 ASP A N 1
ATOM 1472 C CA . ASP A 1 190 ? -58.688 -5.605 33.665 1.00 69.44 190 ASP A CA 1
ATOM 1473 C C . ASP A 1 190 ? -58.194 -6.607 32.617 1.00 69.44 190 ASP A C 1
ATOM 1475 O O . ASP A 1 190 ? -57.941 -6.239 31.466 1.00 69.44 190 ASP A O 1
ATOM 1479 N N . LEU A 1 191 ? -57.995 -7.861 33.029 1.00 82.00 191 LEU A N 1
ATOM 1480 C CA . LEU A 1 191 ? -57.401 -8.911 32.202 1.00 82.00 191 LEU A CA 1
ATOM 1481 C C . LEU A 1 191 ? -58.150 -9.048 30.868 1.00 82.00 191 LEU A C 1
ATOM 1483 O O . LEU A 1 191 ? -57.529 -9.317 29.842 1.00 82.00 191 LEU A O 1
ATOM 1487 N N . ALA A 1 192 ? -59.459 -8.781 30.872 1.00 80.88 192 ALA A N 1
ATOM 1488 C CA . ALA A 1 192 ? -60.292 -8.743 29.676 1.00 80.88 192 ALA A CA 1
ATOM 1489 C C . ALA A 1 192 ? -59.827 -7.684 28.660 1.00 80.88 192 ALA A C 1
ATOM 1491 O O . ALA A 1 192 ? -59.732 -7.973 27.473 1.00 80.88 192 ALA A O 1
ATOM 1492 N N . THR A 1 193 ? -59.442 -6.487 29.108 1.00 83.62 193 THR A N 1
ATOM 1493 C CA . THR A 1 193 ? -58.963 -5.415 28.216 1.00 83.62 193 THR A CA 1
ATOM 1494 C C . THR A 1 193 ? -57.585 -5.715 27.620 1.00 83.62 193 THR A C 1
ATOM 1496 O O . THR A 1 193 ? -57.320 -5.363 26.467 1.00 83.62 193 THR A O 1
ATOM 1499 N N . LEU A 1 194 ? -56.724 -6.424 28.362 1.00 87.75 194 LEU A N 1
ATOM 1500 C CA . LEU A 1 194 ? -55.435 -6.898 27.856 1.00 87.75 194 LEU A CA 1
ATOM 1501 C C . LEU A 1 194 ? -55.622 -8.021 26.828 1.00 87.75 194 LEU A C 1
ATOM 1503 O O . LEU A 1 194 ? -54.951 -8.020 25.795 1.00 87.75 194 LEU A O 1
ATOM 1507 N N . VAL A 1 195 ? -56.552 -8.946 27.085 1.00 91.38 195 VAL A N 1
ATOM 1508 C CA . VAL A 1 195 ? -56.919 -10.004 26.135 1.00 91.38 195 VAL A CA 1
ATOM 1509 C C . VAL A 1 195 ? -57.525 -9.396 24.873 1.00 91.38 195 VAL A C 1
ATOM 1511 O O . VAL A 1 195 ? -57.058 -9.724 23.790 1.00 91.38 195 VAL A O 1
ATOM 1514 N N . ASP A 1 196 ? -58.437 -8.429 24.977 1.00 92.38 196 ASP A N 1
ATOM 1515 C CA . ASP A 1 196 ? -59.002 -7.721 23.820 1.00 92.38 196 ASP A CA 1
ATOM 1516 C C . ASP A 1 196 ? -57.930 -6.977 23.008 1.00 92.38 196 ASP A C 1
ATOM 1518 O O . ASP A 1 196 ? -57.977 -6.934 21.773 1.00 92.38 196 ASP A O 1
ATOM 1522 N N . HIS A 1 197 ? -56.943 -6.374 23.679 1.00 92.12 197 HIS A N 1
ATOM 1523 C CA . HIS A 1 197 ? -55.814 -5.730 23.010 1.00 92.12 197 HIS A CA 1
ATOM 1524 C C . HIS A 1 197 ? -54.932 -6.756 22.288 1.00 92.12 197 HIS A C 1
ATOM 1526 O O . HIS A 1 197 ? -54.505 -6.520 21.152 1.00 92.12 197 HIS A O 1
ATOM 1532 N N . LEU A 1 198 ? -54.700 -7.908 22.915 1.00 92.88 198 LEU A N 1
ATOM 1533 C CA . LEU A 1 198 ? -53.922 -8.998 22.343 1.00 92.88 198 LEU A CA 1
ATOM 1534 C C . LEU A 1 198 ? -54.662 -9.672 21.181 1.00 92.88 198 LEU A C 1
ATOM 1536 O O . LEU A 1 198 ? -54.065 -9.943 20.147 1.00 92.88 198 LEU A O 1
ATOM 1540 N N . GLU A 1 199 ? -55.974 -9.863 21.273 1.00 93.75 199 GLU A N 1
ATOM 1541 C CA . GLU A 1 199 ? -56.798 -10.363 20.175 1.00 93.75 199 GLU A CA 1
ATOM 1542 C C . GLU A 1 199 ? -56.799 -9.390 18.996 1.00 93.75 199 GLU A C 1
ATOM 1544 O O . GLU A 1 199 ? -56.589 -9.801 17.851 1.00 93.75 199 GLU A O 1
ATOM 1549 N N . LYS A 1 200 ? -56.944 -8.083 19.249 1.00 95.00 200 LYS A N 1
ATOM 1550 C CA . LYS A 1 200 ? -56.843 -7.056 18.200 1.00 95.00 200 LYS A CA 1
ATOM 1551 C C . LYS A 1 200 ? -55.457 -7.029 17.564 1.00 95.00 200 LYS A C 1
ATOM 1553 O O . LYS A 1 200 ? -55.368 -6.923 16.338 1.00 95.00 200 LYS A O 1
ATOM 1558 N N . SER A 1 201 ? -54.384 -7.138 18.347 1.00 88.88 201 SER A N 1
ATOM 1559 C CA . SER A 1 201 ? -53.016 -7.146 17.816 1.00 88.88 201 SER A CA 1
ATOM 1560 C C . SER A 1 201 ? -52.728 -8.422 17.022 1.00 88.88 201 SER A C 1
ATOM 1562 O O . SER A 1 201 ? -52.204 -8.334 15.911 1.00 88.88 201 SER A O 1
ATOM 1564 N N . VAL A 1 202 ? -53.183 -9.585 17.497 1.00 95.94 202 VAL A N 1
ATOM 1565 C CA . VAL A 1 202 ? -53.086 -10.872 16.792 1.00 95.94 202 VAL A CA 1
ATOM 1566 C C . VAL A 1 202 ? -53.894 -10.852 15.496 1.00 95.94 202 VAL A C 1
ATOM 1568 O O . VAL A 1 202 ? -53.400 -11.299 14.459 1.00 95.94 202 VAL A O 1
ATOM 1571 N N . LEU A 1 203 ? -55.109 -10.298 15.496 1.00 94.69 203 LEU A N 1
ATOM 1572 C CA . LEU A 1 203 ? -55.916 -10.153 14.282 1.00 94.69 203 LEU A CA 1
ATOM 1573 C C . LEU A 1 203 ? -55.262 -9.199 13.278 1.00 94.69 203 LEU A C 1
ATOM 1575 O O . LEU A 1 203 ? -55.215 -9.511 12.084 1.00 94.69 203 LEU A O 1
ATOM 1579 N N . ARG A 1 204 ? -54.708 -8.075 13.745 1.00 94.25 204 ARG A N 1
ATOM 1580 C CA . ARG A 1 204 ? -53.988 -7.114 12.898 1.00 94.25 204 ARG A CA 1
ATOM 1581 C C . ARG A 1 204 ? -52.734 -7.753 12.297 1.00 94.25 204 ARG A C 1
ATOM 1583 O O . ARG A 1 204 ? -52.542 -7.674 11.086 1.00 94.25 204 ARG A O 1
ATOM 1590 N N . ALA A 1 205 ? -51.955 -8.473 13.102 1.00 92.56 205 ALA A N 1
ATOM 1591 C CA . ALA A 1 205 ? -50.784 -9.221 12.654 1.00 92.56 205 ALA A CA 1
ATOM 1592 C C . ALA A 1 205 ? -51.157 -10.318 11.644 1.00 92.56 205 ALA A C 1
ATOM 1594 O O . ALA A 1 205 ? -50.522 -10.446 10.601 1.00 92.56 205 ALA A O 1
ATOM 1595 N N . LYS A 1 206 ? -52.242 -11.063 11.883 1.00 93.94 206 LYS A N 1
ATOM 1596 C CA . LYS A 1 206 ? -52.737 -12.092 10.954 1.00 93.94 206 LYS A CA 1
ATOM 1597 C C . LYS A 1 206 ? -53.208 -11.494 9.626 1.00 93.94 206 LYS A C 1
ATOM 1599 O O . LYS A 1 206 ? -53.035 -12.118 8.577 1.00 93.94 206 LYS A O 1
ATOM 1604 N N . LEU A 1 207 ? -53.798 -10.299 9.648 1.00 94.12 207 LEU A N 1
ATOM 1605 C CA . LEU A 1 207 ? -54.209 -9.585 8.439 1.00 94.12 207 LEU A CA 1
ATOM 1606 C C . LEU A 1 207 ? -52.996 -9.072 7.652 1.00 94.12 207 LEU A C 1
ATOM 1608 O O . LEU A 1 207 ? -52.964 -9.243 6.431 1.00 94.12 207 LEU A O 1
ATOM 1612 N N . LEU A 1 208 ? -51.986 -8.525 8.338 1.00 93.75 208 LEU A N 1
ATOM 1613 C CA . LEU A 1 208 ? -50.709 -8.133 7.730 1.00 93.75 208 LEU A CA 1
ATOM 1614 C C . LEU A 1 208 ? -49.997 -9.337 7.109 1.00 93.75 208 LEU A C 1
ATOM 1616 O O . LEU A 1 208 ? -49.678 -9.299 5.924 1.00 93.75 208 LEU A O 1
ATOM 1620 N N . LEU A 1 209 ? -49.899 -10.453 7.834 1.00 93.69 209 LEU A N 1
ATOM 1621 C CA . LEU A 1 209 ? -49.310 -11.691 7.325 1.00 93.69 209 LEU A CA 1
ATOM 1622 C C . LEU A 1 209 ? -50.025 -12.184 6.060 1.00 93.69 209 LEU A C 1
ATOM 1624 O O . LEU A 1 209 ? -49.383 -12.555 5.081 1.00 93.69 209 LEU A O 1
ATOM 1628 N N . LYS A 1 210 ? -51.365 -12.168 6.035 1.00 93.75 210 LYS A N 1
ATOM 1629 C CA . LYS A 1 210 ? -52.122 -12.550 4.831 1.00 93.75 210 LYS A CA 1
ATOM 1630 C C . LYS A 1 210 ? -51.883 -11.592 3.663 1.00 93.75 210 LYS A C 1
ATOM 1632 O O . LYS A 1 210 ? -51.882 -12.034 2.512 1.00 93.75 210 LYS A O 1
ATOM 1637 N N . ARG A 1 211 ? -51.711 -10.296 3.929 1.00 93.12 211 ARG A N 1
ATOM 1638 C CA . ARG A 1 211 ? -51.388 -9.295 2.902 1.00 93.12 211 ARG A CA 1
ATOM 1639 C C . ARG A 1 211 ? -49.993 -9.539 2.328 1.00 93.12 211 ARG A C 1
ATOM 1641 O O . ARG A 1 211 ? -49.850 -9.563 1.108 1.00 93.12 211 ARG A O 1
ATOM 1648 N N . GLU A 1 212 ? -49.010 -9.787 3.183 1.00 91.44 212 GLU A N 1
ATOM 1649 C CA . GLU A 1 212 ? -47.635 -10.098 2.786 1.00 91.44 212 GLU A CA 1
ATOM 1650 C C . GLU A 1 212 ? -47.544 -11.419 2.029 1.00 91.44 212 GLU A C 1
ATOM 1652 O O . GLU A 1 212 ? -46.927 -11.472 0.972 1.00 91.44 212 GLU A O 1
ATOM 1657 N N . GLN A 1 213 ? -48.231 -12.469 2.487 1.00 91.88 213 GLN A N 1
ATOM 1658 C CA . GLN A 1 213 ? -48.294 -13.739 1.763 1.00 91.88 213 GLN A CA 1
ATOM 1659 C C . GLN A 1 213 ? -48.864 -13.553 0.354 1.00 91.88 213 GLN A C 1
ATOM 1661 O O . GLN A 1 213 ? -48.297 -14.073 -0.603 1.00 91.88 213 GLN A O 1
ATOM 1666 N N . LYS A 1 214 ? -49.944 -12.775 0.192 1.00 89.94 214 LYS A N 1
ATOM 1667 C CA . LYS A 1 214 ? -50.488 -12.452 -1.139 1.00 89.94 214 LYS A CA 1
ATOM 1668 C C . LYS A 1 214 ? -49.487 -11.684 -2.003 1.00 89.94 214 LYS A C 1
ATOM 1670 O O . LYS A 1 214 ? -49.387 -11.967 -3.195 1.00 89.94 214 LYS A O 1
ATOM 1675 N N . LEU A 1 215 ? -48.745 -10.745 -1.417 1.00 86.88 215 LEU A N 1
ATOM 1676 C CA . LEU A 1 215 ? -47.704 -10.003 -2.126 1.00 86.88 215 LEU A CA 1
ATOM 1677 C C . LEU A 1 215 ? -46.558 -10.931 -2.554 1.00 86.88 215 LEU A C 1
ATOM 1679 O O . LEU A 1 215 ? -46.143 -10.885 -3.706 1.00 86.88 215 LEU A O 1
ATOM 1683 N N . LEU A 1 216 ? -46.121 -11.839 -1.679 1.00 85.69 216 LEU A N 1
ATOM 1684 C CA . LEU A 1 216 ? -45.101 -12.841 -1.985 1.00 85.69 216 LEU A CA 1
ATOM 1685 C C . LEU A 1 216 ? -45.548 -13.812 -3.078 1.00 85.69 216 LEU A C 1
ATOM 1687 O O . LEU A 1 216 ? -44.753 -14.121 -3.959 1.00 85.69 216 LEU A O 1
ATOM 1691 N N . TYR A 1 217 ? -46.802 -14.272 -3.064 1.00 85.81 217 TYR A N 1
ATOM 1692 C CA . TYR A 1 217 ? -47.333 -15.099 -4.152 1.00 85.81 217 TYR A CA 1
ATOM 1693 C C . TYR A 1 217 ? -47.352 -14.340 -5.481 1.00 85.81 217 TYR A C 1
ATOM 1695 O O . TYR A 1 217 ? -46.983 -14.913 -6.502 1.00 85.81 217 TYR A O 1
ATOM 1703 N N . LYS A 1 218 ? -47.717 -13.051 -5.472 1.00 85.75 218 LYS A N 1
ATOM 1704 C CA . LYS A 1 218 ? -47.686 -12.203 -6.672 1.00 85.75 218 LYS A CA 1
ATOM 1705 C C . LYS A 1 218 ? -46.261 -12.033 -7.211 1.00 85.75 218 LYS A C 1
ATOM 1707 O O . LYS A 1 218 ? -46.047 -12.227 -8.400 1.00 85.75 218 LYS A O 1
ATOM 1712 N N . VAL A 1 219 ? -45.294 -11.752 -6.336 1.00 78.06 219 VAL A N 1
ATOM 1713 C CA . VAL A 1 219 ? -43.875 -11.601 -6.705 1.00 78.06 219 VAL A CA 1
ATOM 1714 C C . VAL A 1 219 ? -43.277 -12.923 -7.192 1.00 78.06 219 VAL A C 1
ATOM 1716 O O . VAL A 1 219 ? -42.536 -12.929 -8.167 1.00 78.06 219 VAL A O 1
ATOM 1719 N N . ARG A 1 220 ? -43.613 -14.060 -6.566 1.00 79.25 220 ARG A N 1
ATOM 1720 C CA . ARG A 1 220 ? -43.171 -15.383 -7.041 1.00 79.25 220 ARG A CA 1
ATOM 1721 C C . ARG A 1 220 ? -43.744 -15.711 -8.416 1.00 79.25 220 ARG A C 1
ATOM 1723 O O . ARG A 1 220 ? -42.985 -16.120 -9.280 1.00 79.25 220 ARG A O 1
ATOM 1730 N N . ALA A 1 221 ? -45.033 -15.456 -8.645 1.00 75.19 221 ALA A N 1
ATOM 1731 C CA . ALA A 1 221 ? -45.647 -15.661 -9.956 1.00 75.19 221 ALA A CA 1
ATOM 1732 C C . ALA A 1 221 ? -45.022 -14.765 -11.044 1.00 75.19 221 ALA A C 1
ATOM 1734 O O . ALA A 1 221 ? -44.822 -15.210 -12.168 1.00 75.19 221 ALA A O 1
ATOM 1735 N N . GLU A 1 222 ? -44.671 -13.521 -10.713 1.00 68.94 222 GLU A N 1
ATOM 1736 C CA . GLU A 1 222 ? -43.965 -12.607 -11.622 1.00 68.94 222 GLU A CA 1
ATOM 1737 C C . GLU A 1 222 ? -42.519 -13.064 -11.897 1.00 68.94 222 GLU A C 1
ATOM 1739 O O . GLU A 1 222 ? -42.029 -12.959 -13.020 1.00 68.94 222 GLU A O 1
ATOM 1744 N N . ASN A 1 223 ? -41.861 -13.651 -10.896 1.00 65.88 223 ASN A N 1
ATOM 1745 C CA . ASN A 1 223 ? -40.506 -14.188 -10.990 1.00 65.88 223 ASN A CA 1
ATOM 1746 C C . ASN A 1 223 ? -40.425 -15.518 -11.764 1.00 65.88 223 ASN A C 1
ATOM 1748 O O . ASN A 1 223 ? -39.435 -15.745 -12.455 1.00 65.88 223 ASN A O 1
ATOM 1752 N N . ASP A 1 224 ? -41.451 -16.370 -11.677 1.00 64.44 224 ASP A N 1
ATOM 1753 C CA . ASP A 1 224 ? -41.529 -17.656 -12.391 1.00 64.44 224 ASP A CA 1
ATOM 1754 C C . ASP A 1 224 ? -41.858 -17.475 -13.888 1.00 64.44 224 ASP A C 1
ATOM 1756 O O . ASP A 1 224 ? -41.495 -18.314 -14.711 1.00 64.44 224 ASP A O 1
ATOM 1760 N N . MET A 1 225 ? -42.495 -16.358 -14.265 1.00 61.03 225 MET A N 1
ATOM 1761 C CA . MET A 1 225 ? -42.776 -16.000 -15.667 1.00 61.03 225 MET A CA 1
ATOM 1762 C C . MET A 1 225 ? -41.605 -15.276 -16.356 1.00 61.03 225 MET A C 1
ATOM 1764 O O . MET A 1 225 ? -41.582 -15.155 -17.583 1.00 61.03 225 MET A O 1
ATOM 1768 N N . ALA A 1 226 ? -40.620 -14.805 -15.589 1.00 58.47 226 ALA A N 1
ATOM 1769 C CA . ALA A 1 226 ? -39.427 -14.145 -16.097 1.00 58.47 226 ALA A CA 1
ATOM 1770 C C . ALA A 1 226 ? -38.271 -15.155 -16.216 1.00 58.47 226 ALA A C 1
ATOM 1772 O O . ALA A 1 226 ? -37.543 -15.419 -15.265 1.00 58.47 226 ALA A O 1
ATOM 1773 N N . ASN A 1 227 ? -38.062 -15.712 -17.412 1.00 59.22 227 ASN A N 1
ATOM 1774 C CA . ASN A 1 227 ? -36.839 -16.460 -17.715 1.00 59.22 227 ASN A CA 1
ATOM 1775 C C . ASN A 1 227 ? -35.627 -15.514 -17.620 1.00 59.22 227 ASN A C 1
ATOM 1777 O O . ASN A 1 227 ? -35.381 -14.693 -18.505 1.00 59.22 227 ASN A O 1
ATOM 1781 N N . HIS A 1 228 ? -34.883 -15.605 -16.516 1.00 58.03 228 HIS A N 1
ATOM 1782 C CA . HIS A 1 228 ? -33.828 -14.649 -16.175 1.00 58.03 228 HIS A CA 1
ATOM 1783 C C . HIS A 1 228 ? -32.578 -14.798 -17.037 1.00 58.03 228 HIS A C 1
ATOM 1785 O O . HIS A 1 228 ? -31.770 -15.707 -16.849 1.00 58.03 228 HIS A O 1
ATOM 1791 N N . THR A 1 229 ? -32.350 -13.829 -17.918 1.00 65.31 229 THR A N 1
ATOM 1792 C CA . THR A 1 229 ? -31.014 -13.543 -18.458 1.00 65.31 229 THR A CA 1
ATOM 1793 C C . THR A 1 229 ? -30.087 -13.048 -17.338 1.00 65.31 229 THR A C 1
ATOM 1795 O O . THR A 1 229 ? -30.522 -12.315 -16.454 1.00 65.31 229 THR A O 1
ATOM 1798 N N . HIS A 1 230 ? -28.793 -13.389 -17.357 1.00 66.25 230 HIS A N 1
ATOM 1799 C CA . HIS A 1 230 ? -27.827 -12.975 -16.316 1.00 66.25 230 HIS A CA 1
ATOM 1800 C C . HIS A 1 230 ? -27.817 -11.460 -16.024 1.00 66.25 230 HIS A C 1
ATOM 1802 O O . HIS A 1 230 ? -27.520 -11.044 -14.904 1.00 66.25 230 HIS A O 1
ATOM 1808 N N . THR A 1 231 ? -28.185 -10.639 -17.005 1.00 68.75 231 THR A N 1
ATOM 1809 C CA . THR A 1 231 ? -28.312 -9.183 -16.894 1.00 68.75 231 THR A CA 1
ATOM 1810 C C . THR A 1 231 ? -29.499 -8.743 -16.030 1.00 68.75 231 THR A C 1
ATOM 1812 O O . THR A 1 231 ? -29.337 -7.814 -15.242 1.00 68.75 231 THR A O 1
ATOM 1815 N N . SER A 1 232 ? -30.648 -9.431 -16.083 1.00 72.06 232 SER A N 1
ATOM 1816 C CA . SER A 1 232 ? -31.802 -9.126 -15.218 1.00 72.06 232 SER A CA 1
ATOM 1817 C C . SER A 1 232 ? -31.509 -9.470 -13.758 1.00 72.06 232 SER A C 1
ATOM 1819 O O . SER A 1 232 ? -31.885 -8.719 -12.862 1.00 72.06 232 SER A O 1
ATOM 1821 N N . ARG A 1 233 ? -30.742 -10.541 -13.506 1.00 77.25 233 ARG A N 1
ATOM 1822 C CA . ARG A 1 233 ? -30.282 -10.901 -12.154 1.00 77.25 233 ARG A CA 1
ATOM 1823 C C . ARG A 1 233 ? -29.320 -9.862 -11.578 1.00 77.25 233 ARG A C 1
ATOM 1825 O O . ARG A 1 233 ? -29.429 -9.523 -10.404 1.00 77.25 233 ARG A O 1
ATOM 1832 N N . LEU A 1 234 ? -28.392 -9.349 -12.388 1.00 81.12 234 LEU A N 1
ATOM 1833 C CA . LEU A 1 234 ? -27.481 -8.283 -11.959 1.00 81.12 234 LEU A CA 1
ATOM 1834 C C . LEU A 1 234 ? -28.229 -6.972 -11.697 1.00 81.12 234 LEU A C 1
ATOM 1836 O O . LEU A 1 234 ? -27.923 -6.287 -10.725 1.00 81.12 234 LEU A O 1
ATOM 1840 N N . GLN A 1 235 ? -29.237 -6.654 -12.511 1.00 81.50 235 GLN A N 1
ATOM 1841 C CA . GLN A 1 235 ? -30.088 -5.489 -12.291 1.00 81.50 235 GLN A CA 1
ATOM 1842 C C . GLN A 1 235 ? -30.936 -5.639 -11.022 1.00 81.50 235 GLN A C 1
ATOM 1844 O O . GLN A 1 235 ? -30.967 -4.709 -10.226 1.00 81.50 235 GLN A O 1
ATOM 1849 N N . ALA A 1 236 ? -31.535 -6.809 -10.781 1.00 82.88 236 ALA A N 1
ATOM 1850 C CA . ALA A 1 236 ? -32.291 -7.101 -9.562 1.00 82.88 236 ALA A CA 1
ATOM 1851 C C . ALA A 1 236 ? -31.411 -7.065 -8.299 1.00 82.88 236 ALA A C 1
ATOM 1853 O O . ALA A 1 236 ? -31.829 -6.581 -7.250 1.00 82.88 236 ALA A O 1
ATOM 1854 N N . LEU A 1 237 ? -30.163 -7.535 -8.397 1.00 89.12 237 LEU A N 1
ATOM 1855 C CA . LEU A 1 237 ? -29.186 -7.409 -7.315 1.00 89.12 237 LEU A CA 1
ATOM 1856 C C . LEU A 1 237 ? -28.799 -5.940 -7.088 1.00 89.12 237 LEU A C 1
ATOM 1858 O O . LEU A 1 237 ? -28.642 -5.510 -5.949 1.00 89.12 237 LEU A O 1
ATOM 1862 N N . GLY A 1 238 ? -28.677 -5.164 -8.168 1.00 86.56 238 GLY A N 1
ATOM 1863 C CA . GLY A 1 238 ? -28.452 -3.723 -8.118 1.00 86.56 238 GLY A CA 1
ATOM 1864 C C . GLY A 1 238 ? -29.602 -2.974 -7.446 1.00 86.56 238 GLY A C 1
ATOM 1865 O O . GLY A 1 238 ? -29.352 -2.151 -6.571 1.00 86.56 238 GLY A O 1
ATOM 1866 N N . THR A 1 239 ? -30.854 -3.294 -7.782 1.00 90.69 239 THR A N 1
ATOM 1867 C CA . THR A 1 239 ? -32.031 -2.690 -7.142 1.00 90.69 239 THR A CA 1
ATOM 1868 C C . THR A 1 239 ? -32.150 -3.118 -5.686 1.00 90.69 239 THR A C 1
ATOM 1870 O O . THR A 1 239 ? -32.343 -2.261 -4.839 1.00 90.69 239 THR A O 1
ATOM 1873 N N . ALA A 1 240 ? -31.935 -4.397 -5.357 1.00 92.81 240 ALA A N 1
ATOM 1874 C CA . ALA A 1 240 ? -31.945 -4.867 -3.969 1.00 92.81 240 ALA A CA 1
ATOM 1875 C C . ALA A 1 240 ? -30.846 -4.207 -3.124 1.00 92.81 240 ALA A C 1
ATOM 1877 O O . ALA A 1 240 ? -31.075 -3.851 -1.971 1.00 92.81 240 ALA A O 1
ATOM 1878 N N . ARG A 1 241 ? -29.656 -4.001 -3.703 1.00 95.00 241 ARG A N 1
ATOM 1879 C CA . ARG A 1 241 ? -28.579 -3.244 -3.060 1.00 95.00 241 ARG A CA 1
ATOM 1880 C C . ARG A 1 241 ? -28.995 -1.796 -2.814 1.00 95.00 241 ARG A C 1
ATOM 1882 O O . ARG A 1 241 ? -28.743 -1.293 -1.728 1.00 95.00 241 ARG A O 1
ATOM 1889 N N . ASN A 1 242 ? -29.600 -1.138 -3.798 1.00 93.00 242 ASN A N 1
ATOM 1890 C CA . ASN A 1 242 ? -30.017 0.256 -3.669 1.00 93.00 242 ASN A CA 1
ATOM 1891 C C . ASN A 1 242 ? -31.171 0.423 -2.669 1.00 93.00 242 ASN A C 1
ATOM 1893 O O . ASN A 1 242 ? -31.145 1.366 -1.896 1.00 93.00 242 ASN A O 1
ATOM 1897 N N . GLU A 1 243 ? -32.121 -0.511 -2.626 1.00 94.44 243 GLU A N 1
ATOM 1898 C CA . GLU A 1 243 ? -33.198 -0.545 -1.626 1.00 94.44 243 GLU A CA 1
ATOM 1899 C C . GLU A 1 243 ? -32.654 -0.797 -0.217 1.00 94.44 243 GLU A C 1
ATOM 1901 O O . GLU A 1 243 ? -33.061 -0.132 0.723 1.00 94.44 243 GLU A O 1
ATOM 1906 N N . LEU A 1 244 ? -31.679 -1.701 -0.052 1.00 95.00 244 LEU A N 1
ATOM 1907 C CA . LEU A 1 244 ? -31.009 -1.894 1.239 1.00 95.00 244 LEU A CA 1
ATOM 1908 C C . LEU A 1 244 ? -30.237 -0.653 1.676 1.00 95.00 244 LEU A C 1
ATOM 1910 O O . LEU A 1 244 ? -30.265 -0.313 2.852 1.00 95.00 244 LEU A O 1
ATOM 1914 N N . ILE A 1 245 ? -29.546 0.010 0.748 1.00 93.75 245 ILE A N 1
ATOM 1915 C CA . ILE A 1 245 ? -28.867 1.276 1.031 1.00 93.75 245 ILE A CA 1
ATOM 1916 C C . ILE A 1 245 ? -29.898 2.328 1.430 1.00 93.75 245 ILE A C 1
ATOM 1918 O O . ILE A 1 245 ? -29.725 2.927 2.477 1.00 93.75 245 ILE A O 1
ATOM 1922 N N . SER A 1 246 ? -30.991 2.478 0.680 1.00 94.06 246 SER A N 1
ATOM 1923 C CA . SER A 1 246 ? -32.067 3.412 1.012 1.00 94.06 246 SER A CA 1
ATOM 1924 C C . SER A 1 246 ? -32.698 3.091 2.362 1.00 94.06 246 SER A C 1
ATOM 1926 O O . SER A 1 246 ? -32.956 4.012 3.118 1.00 94.06 246 SER A O 1
ATOM 1928 N N . TRP A 1 247 ? -32.927 1.817 2.687 1.00 94.62 247 TRP A N 1
ATOM 1929 C CA . TRP A 1 247 ? -33.488 1.411 3.975 1.00 94.62 247 TRP A CA 1
ATOM 1930 C C . TRP A 1 247 ? -32.523 1.710 5.126 1.00 94.62 247 TRP A C 1
ATOM 1932 O O . TRP A 1 247 ? -32.931 2.245 6.152 1.00 94.62 247 TRP A O 1
ATOM 1942 N N . ILE A 1 248 ? -31.231 1.420 4.941 1.00 92.62 248 ILE A N 1
ATOM 1943 C CA . ILE A 1 248 ? -30.183 1.762 5.909 1.00 92.62 248 ILE A CA 1
ATOM 1944 C C . ILE A 1 248 ? -30.071 3.280 6.052 1.00 92.62 248 ILE A C 1
ATOM 1946 O O . ILE A 1 248 ? -29.944 3.766 7.164 1.00 92.62 248 ILE A O 1
ATOM 1950 N N . GLU A 1 249 ? -30.132 4.036 4.960 1.00 91.81 249 GLU A N 1
ATOM 1951 C CA . GLU A 1 249 ? -30.104 5.498 4.977 1.00 91.81 249 GLU A CA 1
ATOM 1952 C C . GLU A 1 249 ? -31.338 6.066 5.680 1.00 91.81 249 GLU A C 1
ATOM 1954 O O . GLU A 1 249 ? -31.176 6.945 6.519 1.00 91.81 249 GLU A O 1
ATOM 1959 N N . THR A 1 250 ? -32.538 5.529 5.427 1.00 89.88 250 THR A N 1
ATOM 1960 C CA . THR A 1 250 ? -33.762 5.951 6.121 1.00 89.88 250 THR A CA 1
ATOM 1961 C C . THR A 1 250 ? -33.726 5.601 7.602 1.00 89.88 250 THR A C 1
ATOM 1963 O O . THR A 1 250 ? -34.095 6.432 8.424 1.00 89.88 250 THR A O 1
ATOM 1966 N N . GLU A 1 251 ? -33.228 4.418 7.970 1.00 91.56 251 GLU A N 1
ATOM 1967 C CA . GLU A 1 251 ? -33.106 4.035 9.380 1.00 91.56 251 GLU A CA 1
ATOM 1968 C C . GLU A 1 251 ? -32.000 4.808 10.097 1.00 91.56 251 GLU A C 1
ATOM 1970 O O . GLU A 1 251 ? -32.163 5.202 11.246 1.00 91.56 251 GLU A O 1
ATOM 1975 N N . LEU A 1 252 ? -30.885 5.102 9.425 1.00 83.56 252 LEU A N 1
ATOM 1976 C CA . LEU A 1 252 ? -29.842 5.965 9.977 1.00 83.56 252 LEU A CA 1
ATOM 1977 C C . LEU A 1 252 ? -30.318 7.415 10.099 1.00 83.56 252 LEU A C 1
ATOM 1979 O O . LEU A 1 252 ? -29.980 8.065 11.087 1.00 83.56 252 LEU A O 1
ATOM 1983 N N . SER A 1 253 ? -31.120 7.918 9.152 1.00 75.31 253 SER A N 1
ATOM 1984 C CA . SER A 1 253 ? -31.764 9.223 9.305 1.00 75.31 253 SER A CA 1
ATOM 1985 C C . SER A 1 253 ? -32.767 9.204 10.451 1.00 75.31 253 SER A C 1
ATOM 1987 O O . SER A 1 253 ? -32.733 10.097 11.280 1.00 75.31 253 SER A O 1
ATOM 1989 N N . GLN A 1 254 ? -33.576 8.154 10.594 1.00 75.50 254 GLN A N 1
ATOM 1990 C CA . GLN A 1 254 ? -34.585 8.057 11.648 1.00 75.50 254 GLN A CA 1
ATOM 1991 C C . GLN A 1 254 ? -33.965 7.877 13.046 1.00 75.50 254 GLN A C 1
ATOM 1993 O O . GLN A 1 254 ? -34.461 8.437 14.027 1.00 75.50 254 GLN A O 1
ATOM 1998 N N . ALA A 1 255 ? -32.829 7.182 13.140 1.00 59.38 255 ALA A N 1
ATOM 1999 C CA . ALA A 1 255 ? -32.022 7.091 14.355 1.00 59.38 255 ALA A CA 1
ATOM 2000 C C . ALA A 1 255 ? -31.291 8.407 14.696 1.00 59.38 255 ALA A C 1
ATOM 2002 O O . ALA A 1 255 ? -30.980 8.639 15.862 1.00 59.38 255 ALA A O 1
ATOM 2003 N N . GLY A 1 256 ? -31.023 9.266 13.705 1.00 54.03 256 GLY A N 1
ATOM 2004 C CA . GLY A 1 256 ? -30.472 10.612 13.903 1.00 54.03 256 GLY A CA 1
ATOM 2005 C C . GLY A 1 256 ? -31.525 11.692 14.186 1.00 54.03 256 GLY A C 1
ATOM 2006 O O . GLY A 1 256 ? -31.218 12.666 14.866 1.00 54.03 256 GLY A O 1
ATOM 2007 N N . ASP A 1 257 ? -32.756 11.504 13.704 1.00 46.09 257 ASP A N 1
ATOM 2008 C CA . ASP A 1 257 ? -33.845 12.497 13.716 1.00 46.09 257 ASP A CA 1
ATOM 2009 C C . ASP A 1 257 ? -34.869 12.278 14.848 1.00 46.09 257 ASP A C 1
ATOM 2011 O O . ASP A 1 257 ? -35.710 13.126 15.131 1.00 46.09 257 ASP A O 1
ATOM 2015 N N . SER A 1 258 ? -34.736 11.190 15.619 1.00 42.19 258 SER A N 1
ATOM 2016 C CA . SER A 1 258 ? -35.501 10.984 16.867 1.00 42.19 258 SER A CA 1
ATOM 2017 C C . SER A 1 258 ? -35.162 12.002 17.978 1.00 42.19 258 SER A C 1
ATOM 2019 O O . SER A 1 258 ? -35.669 11.892 19.093 1.00 42.19 258 SER A O 1
ATOM 2021 N N . ALA A 1 259 ? -34.309 12.991 17.688 1.00 47.59 259 ALA A N 1
ATOM 2022 C CA . ALA A 1 259 ? -33.954 14.090 18.579 1.00 47.59 259 ALA A CA 1
ATOM 2023 C C . ALA A 1 259 ? -34.419 15.479 18.091 1.00 47.59 259 ALA A C 1
ATOM 2025 O O . ALA A 1 259 ? -34.175 16.446 18.812 1.00 47.59 259 ALA A O 1
ATOM 2026 N N . ALA A 1 260 ? -35.060 15.612 16.917 1.00 45.81 260 ALA A N 1
ATOM 2027 C CA . ALA A 1 260 ? -35.291 16.933 16.314 1.00 45.81 260 ALA A CA 1
ATOM 2028 C C . ALA A 1 260 ? -36.694 17.218 15.746 1.00 45.81 260 ALA A C 1
ATOM 2030 O O . ALA A 1 260 ? -36.894 18.314 15.238 1.00 45.81 260 ALA A O 1
ATOM 2031 N N . ASP A 1 261 ? -37.688 16.341 15.916 1.00 45.62 261 ASP A N 1
ATOM 2032 C CA . ASP A 1 261 ? -39.077 16.644 15.528 1.00 45.62 261 ASP A CA 1
ATOM 2033 C C . ASP A 1 261 ? -39.991 16.820 16.750 1.00 45.62 261 ASP A C 1
ATOM 2035 O O . ASP A 1 261 ? -40.871 16.013 17.055 1.00 45.62 261 ASP A O 1
ATOM 2039 N N . THR A 1 262 ? -39.787 17.910 17.490 1.00 45.09 262 THR A N 1
ATOM 2040 C CA . THR A 1 262 ? -40.851 18.536 18.293 1.00 45.09 262 THR A CA 1
ATOM 2041 C C . THR A 1 262 ? -40.564 20.026 18.465 1.00 45.09 262 THR A C 1
ATOM 2043 O O . THR A 1 262 ? -40.385 20.492 19.579 1.00 45.09 262 THR A O 1
ATOM 2046 N N . ASP A 1 263 ? -40.500 20.788 17.375 1.00 43.50 263 ASP A N 1
ATOM 2047 C CA . ASP A 1 263 ? -40.465 22.254 17.461 1.00 43.50 263 ASP A CA 1
ATOM 2048 C C . ASP A 1 263 ? -41.264 22.893 16.317 1.00 43.50 263 ASP A C 1
ATOM 2050 O O . ASP A 1 263 ? -40.767 23.650 15.490 1.00 43.50 263 ASP A O 1
ATOM 2054 N N . GLU A 1 264 ? -42.569 22.630 16.314 1.00 45.25 264 GLU A N 1
ATOM 2055 C CA . GLU A 1 264 ? -43.531 23.622 15.842 1.00 45.25 264 GLU A CA 1
ATOM 2056 C C . GLU A 1 264 ? -44.585 23.839 16.929 1.00 45.25 264 GLU A C 1
ATOM 2058 O O . GLU A 1 264 ? -45.332 22.931 17.294 1.00 45.25 264 GLU A O 1
ATOM 2063 N N . ASN A 1 265 ? -44.654 25.091 17.392 1.00 44.00 265 ASN A N 1
ATOM 2064 C CA . ASN A 1 265 ? -45.512 25.658 18.437 1.00 44.00 265 ASN A CA 1
ATOM 2065 C C . ASN A 1 265 ? -44.935 25.624 19.858 1.00 44.00 265 ASN A C 1
ATOM 2067 O O . ASN A 1 265 ? -45.235 24.720 20.621 1.00 44.00 265 ASN A O 1
ATOM 2071 N N . HIS A 1 266 ? -44.261 26.706 20.268 1.00 40.94 266 HIS A N 1
ATOM 2072 C CA . HIS A 1 266 ? -44.632 27.427 21.495 1.00 40.94 266 HIS A CA 1
ATOM 2073 C C . HIS A 1 266 ? -43.868 28.751 21.654 1.00 40.94 266 HIS A C 1
ATOM 2075 O O . HIS A 1 266 ? -42.742 28.790 22.131 1.00 40.94 266 HIS A O 1
ATOM 2081 N N . LEU A 1 267 ? -44.547 29.865 21.370 1.00 49.72 267 LEU A N 1
ATOM 2082 C CA . LEU A 1 267 ? -44.155 31.205 21.833 1.00 49.72 267 LEU A CA 1
ATOM 2083 C C . LEU A 1 267 ? -44.961 31.658 23.071 1.00 49.72 267 LEU A C 1
ATOM 2085 O O . LEU A 1 267 ? -45.182 32.849 23.252 1.00 49.72 267 LEU A O 1
ATOM 2089 N N . LEU A 1 268 ? -45.441 30.740 23.928 1.00 52.88 268 LEU A N 1
ATOM 2090 C CA . LEU A 1 268 ? -46.339 31.113 25.041 1.00 52.88 268 LEU A CA 1
ATOM 2091 C C . LEU A 1 268 ? -46.119 30.427 26.403 1.00 52.88 268 LEU A C 1
ATOM 2093 O O . LEU A 1 268 ? -46.995 30.528 27.255 1.00 52.88 268 LEU A O 1
ATOM 2097 N N . SER A 1 269 ? -44.989 29.771 26.683 1.00 54.50 269 SER A N 1
ATOM 2098 C CA . SER A 1 269 ? -44.877 29.008 27.944 1.00 54.50 269 SER A CA 1
ATOM 2099 C C . SER A 1 269 ? -43.532 29.112 28.666 1.00 54.50 269 SER A C 1
ATOM 2101 O O . SER A 1 269 ? -42.990 28.104 29.115 1.00 54.50 269 SER A O 1
ATOM 2103 N N . ASP A 1 270 ? -43.009 30.326 28.832 1.00 56.84 270 ASP A N 1
ATOM 2104 C CA . ASP A 1 270 ? -41.830 30.535 29.686 1.00 56.84 270 ASP A CA 1
ATOM 2105 C C . ASP A 1 270 ? -42.184 30.512 31.190 1.00 56.84 270 ASP A C 1
ATOM 2107 O O . ASP A 1 270 ? -41.401 30.032 32.004 1.00 56.84 270 ASP A O 1
ATOM 2111 N N . SER A 1 271 ? -43.404 30.917 31.585 1.00 59.38 271 SER A N 1
ATOM 2112 C CA . SER A 1 271 ? -43.778 30.950 33.015 1.00 59.38 271 SER A CA 1
ATOM 2113 C C . SER A 1 271 ? -44.032 29.556 33.608 1.00 59.38 271 SER A C 1
ATOM 2115 O O . SER A 1 271 ? -43.559 29.262 34.699 1.00 59.38 271 SER A O 1
ATOM 2117 N N . PHE A 1 272 ? -44.699 28.652 32.879 1.00 58.16 272 PHE A N 1
ATOM 2118 C CA . PHE A 1 272 ? -44.968 27.291 33.373 1.00 58.16 272 PHE A CA 1
ATOM 2119 C C . PHE A 1 272 ? -43.703 26.429 33.481 1.00 58.16 272 PHE A C 1
ATOM 2121 O O . PHE A 1 272 ? -43.646 25.516 34.306 1.00 58.16 272 PHE A O 1
ATOM 2128 N N . ARG A 1 273 ? -42.674 26.714 32.670 1.00 61.50 273 ARG A N 1
ATOM 2129 C CA . ARG A 1 273 ? -41.372 26.035 32.757 1.00 61.50 273 ARG A CA 1
ATOM 2130 C C . ARG A 1 273 ? -40.600 26.490 33.992 1.00 61.50 273 ARG A C 1
ATOM 2132 O O . ARG A 1 273 ? -40.034 25.643 34.679 1.00 61.50 273 ARG A O 1
ATOM 2139 N N . GLN A 1 274 ? -40.633 27.787 34.298 1.00 70.50 274 GLN A N 1
ATOM 2140 C CA . GLN A 1 274 ? -40.006 28.350 35.494 1.00 70.50 274 GLN A CA 1
ATOM 2141 C C . GLN A 1 274 ? -40.628 27.770 36.775 1.00 70.50 274 GLN A C 1
ATOM 2143 O O . GLN A 1 274 ? -39.907 27.251 37.624 1.00 70.50 274 GLN A O 1
ATOM 2148 N N . ASP A 1 275 ? -41.962 27.735 36.861 1.00 74.38 275 ASP A N 1
ATOM 2149 C CA . ASP A 1 275 ? -42.673 27.200 38.031 1.00 74.38 275 ASP A CA 1
ATOM 2150 C C . ASP A 1 275 ? -42.417 25.694 38.232 1.00 74.38 275 ASP A C 1
ATOM 2152 O O . ASP A 1 275 ? -42.299 25.207 39.361 1.00 74.38 275 ASP A O 1
ATOM 2156 N N . HIS A 1 276 ? -42.280 24.936 37.137 1.00 79.12 276 HIS A N 1
ATOM 2157 C CA . HIS A 1 276 ? -41.926 23.520 37.203 1.00 79.12 276 HIS A CA 1
ATOM 2158 C C . HIS A 1 276 ? -40.490 23.313 37.703 1.00 79.12 276 HIS A C 1
ATOM 2160 O O . HIS A 1 276 ? -40.270 22.477 38.585 1.00 79.12 276 HIS A O 1
ATOM 2166 N N . LEU A 1 277 ? -39.529 24.096 37.206 1.00 86.56 277 LEU A N 1
ATOM 2167 C CA . LEU A 1 277 ? -38.134 24.037 37.649 1.00 86.56 277 LEU A CA 1
ATOM 2168 C C . LEU A 1 277 ? -37.985 24.433 39.123 1.00 86.56 277 LEU A C 1
ATOM 2170 O O . LEU A 1 277 ? -37.318 23.723 39.877 1.00 86.56 277 LEU A O 1
ATOM 2174 N N . ASP A 1 278 ? -38.671 25.487 39.564 1.00 87.00 278 ASP A N 1
ATOM 2175 C CA . ASP A 1 278 ? -38.665 25.916 40.966 1.00 87.00 278 ASP A CA 1
ATOM 2176 C C . ASP A 1 278 ? -39.313 24.862 41.881 1.00 87.00 278 ASP A C 1
ATOM 2178 O O . ASP A 1 278 ? -38.815 24.575 42.979 1.00 87.00 278 ASP A O 1
ATOM 2182 N N . SER A 1 279 ? -40.369 24.189 41.407 1.00 85.94 279 SER A N 1
ATOM 2183 C CA . SER A 1 279 ? -40.971 23.064 42.129 1.00 85.94 279 SER A CA 1
ATOM 2184 C C . SER A 1 279 ? -39.993 21.889 42.279 1.00 85.94 279 SER A C 1
ATOM 2186 O O . SER A 1 279 ? -39.855 21.350 43.383 1.00 85.94 279 SER A O 1
ATOM 2188 N N . GLN A 1 280 ? -39.241 21.545 41.228 1.00 87.12 280 GLN A N 1
ATOM 2189 C CA . GLN A 1 280 ? -38.244 20.472 41.259 1.00 87.12 280 GLN A CA 1
ATOM 2190 C C . GLN A 1 280 ? -37.047 20.828 42.148 1.00 87.12 280 GLN A C 1
ATOM 2192 O O . GLN A 1 280 ? -36.619 20.001 42.958 1.00 87.12 280 GLN A O 1
ATOM 2197 N N . LEU A 1 281 ? -36.560 22.071 42.088 1.00 92.12 281 LEU A N 1
ATOM 2198 C CA . LEU A 1 281 ? -35.500 22.564 42.971 1.00 92.12 281 LEU A CA 1
ATOM 2199 C C . LEU A 1 281 ? -35.920 22.518 44.445 1.00 92.12 281 LEU A C 1
ATOM 2201 O O . LEU A 1 281 ? -35.119 22.137 45.302 1.00 92.12 281 LEU A O 1
ATOM 2205 N N . SER A 1 282 ? -37.186 22.815 44.754 1.00 91.69 282 SER A N 1
ATOM 2206 C CA . SER A 1 282 ? -37.707 22.698 46.121 1.00 91.69 282 SER A CA 1
ATOM 2207 C C . SER A 1 282 ? -37.745 21.244 46.622 1.00 91.69 282 SER A C 1
ATOM 2209 O O . SER A 1 282 ? -37.450 20.983 47.793 1.00 91.69 282 SER A O 1
ATOM 2211 N N . VAL A 1 283 ? -38.046 20.278 45.743 1.00 93.44 283 VAL A N 1
ATOM 2212 C CA . VAL A 1 283 ? -38.037 18.839 46.063 1.00 93.44 283 VAL A CA 1
ATOM 2213 C C . VAL A 1 283 ? -36.610 18.350 46.297 1.00 93.44 283 VAL A C 1
ATOM 2215 O O . VAL A 1 283 ? -36.356 17.681 47.302 1.00 93.44 283 VAL A O 1
ATOM 2218 N N . ILE A 1 284 ? -35.670 18.742 45.435 1.00 93.69 284 ILE A N 1
ATOM 2219 C CA . ILE A 1 284 ? -34.245 18.416 45.580 1.00 93.69 284 ILE A CA 1
ATOM 2220 C C . ILE A 1 284 ? -33.696 19.024 46.876 1.00 93.69 284 ILE A C 1
ATOM 2222 O O . ILE A 1 284 ? -33.043 18.329 47.654 1.00 93.69 284 ILE A O 1
ATOM 2226 N N . GLY A 1 285 ? -34.027 20.285 47.172 1.00 94.75 285 GLY A N 1
ATOM 2227 C CA . GLY A 1 285 ? -33.647 20.944 48.422 1.00 94.75 285 GLY A CA 1
ATOM 2228 C C . GLY A 1 285 ? -34.158 20.190 49.653 1.00 94.75 285 GLY A C 1
ATOM 2229 O O . GLY A 1 285 ? -33.397 19.932 50.589 1.00 94.75 285 GLY A O 1
ATOM 2230 N N . ARG A 1 286 ? -35.421 19.741 49.642 1.00 93.62 286 ARG A N 1
ATOM 2231 C CA . ARG A 1 286 ? -35.987 18.913 50.724 1.00 93.62 286 ARG A CA 1
ATOM 2232 C C . ARG A 1 286 ? -35.245 17.587 50.876 1.00 93.62 286 ARG A C 1
ATOM 2234 O O . ARG A 1 286 ? -34.849 17.258 51.995 1.00 93.62 286 ARG A O 1
ATOM 2241 N N . GLN A 1 287 ? -34.986 16.871 49.783 1.00 94.06 287 GLN A N 1
ATOM 2242 C CA . GLN A 1 287 ? -34.222 15.620 49.815 1.00 94.06 287 GLN A CA 1
ATOM 2243 C C . GLN A 1 287 ? -32.805 15.831 50.364 1.00 94.06 287 GLN A C 1
ATOM 2245 O O . GLN A 1 287 ? -32.350 15.059 51.209 1.00 94.06 287 GLN A O 1
ATOM 2250 N N . TYR A 1 288 ? -32.137 16.918 49.976 1.00 96.12 288 TYR A N 1
ATOM 2251 C CA . TYR A 1 288 ? -30.793 17.232 50.458 1.00 96.12 288 TYR A CA 1
ATOM 2252 C C . TYR A 1 288 ? -30.778 17.582 51.951 1.00 96.12 288 TYR A C 1
ATOM 2254 O O . TYR A 1 288 ? -29.895 17.133 52.682 1.00 96.12 288 TYR A O 1
ATOM 2262 N N . THR A 1 289 ? -31.783 18.311 52.449 1.00 95.00 289 THR A N 1
ATOM 2263 C CA . THR A 1 289 ? -31.913 18.574 53.895 1.00 95.00 289 THR A CA 1
ATOM 2264 C C . THR A 1 289 ? -32.204 17.304 54.695 1.00 95.00 289 THR A C 1
ATOM 2266 O O . THR A 1 289 ? -31.686 17.147 55.801 1.00 95.00 289 THR A O 1
ATOM 2269 N N . GLN A 1 290 ? -32.985 16.368 54.146 1.00 94.94 290 GLN A N 1
ATOM 2270 C CA . GLN A 1 290 ? -33.240 15.069 54.769 1.00 94.94 290 GLN A CA 1
ATOM 2271 C C . GLN A 1 290 ? -31.967 14.214 54.810 1.00 94.94 290 GLN A C 1
ATOM 2273 O O . GLN A 1 290 ? -31.633 13.655 55.858 1.00 94.94 290 GLN A O 1
ATOM 2278 N N . TYR A 1 291 ? -31.219 14.173 53.707 1.00 95.69 291 TYR A N 1
ATOM 2279 C CA . TYR A 1 291 ? -29.915 13.523 53.645 1.00 95.69 291 TYR A CA 1
ATOM 2280 C C . TYR A 1 291 ? -28.934 14.139 54.656 1.00 95.69 291 TYR A C 1
ATOM 2282 O O . TYR A 1 291 ? -28.360 13.417 55.470 1.00 95.69 291 TYR A O 1
ATOM 2290 N N . ALA A 1 292 ? -28.812 15.467 54.707 1.00 95.75 292 ALA A N 1
ATOM 2291 C CA . ALA A 1 292 ? -27.948 16.150 55.668 1.00 95.75 292 ALA A CA 1
ATOM 2292 C C . ALA A 1 292 ? -28.327 15.837 57.128 1.00 95.75 292 ALA A C 1
ATOM 2294 O O . ALA A 1 292 ? -27.444 15.541 57.933 1.00 95.75 292 ALA A O 1
ATOM 2295 N N . LYS A 1 293 ? -29.627 15.807 57.459 1.00 95.50 293 LYS A N 1
ATOM 2296 C CA . LYS A 1 293 ? -30.116 15.411 58.793 1.00 95.50 293 LYS A CA 1
ATOM 2297 C C . LYS A 1 293 ? -29.780 13.959 59.134 1.00 95.50 293 LYS A C 1
ATOM 2299 O O . LYS A 1 293 ? -29.317 13.697 60.240 1.00 95.50 293 LYS A O 1
ATOM 2304 N N . SER A 1 294 ? -29.961 13.022 58.198 1.00 93.62 294 SER A N 1
ATOM 2305 C CA . SER A 1 294 ? -29.585 11.614 58.416 1.00 93.62 294 SER A CA 1
ATOM 2306 C C . SER A 1 294 ? -28.080 11.452 58.654 1.00 93.62 294 SER A C 1
ATOM 2308 O O . SER A 1 294 ? -27.667 10.728 59.557 1.00 93.62 294 SER A O 1
ATOM 2310 N N . ARG A 1 295 ? -27.251 12.198 57.916 1.00 93.06 295 ARG A N 1
ATOM 2311 C CA . ARG A 1 295 ? -25.796 12.183 58.077 1.00 93.06 295 ARG A CA 1
ATOM 2312 C C . ARG A 1 295 ? -25.363 12.824 59.392 1.00 93.06 295 ARG A C 1
ATOM 2314 O O . ARG A 1 295 ? -24.475 12.295 60.049 1.00 93.06 295 ARG A O 1
ATOM 2321 N N . GLN A 1 296 ? -26.007 13.915 59.802 1.00 92.25 296 GLN A N 1
ATOM 2322 C CA . GLN A 1 296 ? -25.773 14.530 61.106 1.00 92.25 296 GLN A CA 1
ATOM 2323 C C . GLN A 1 296 ? -26.148 13.571 62.240 1.00 92.25 296 GLN A C 1
ATOM 2325 O O . GLN A 1 296 ? -25.355 13.412 63.158 1.00 92.25 296 GLN A O 1
ATOM 2330 N N . SER A 1 297 ? -27.282 12.869 62.139 1.00 88.38 297 SER A N 1
ATOM 2331 C CA . SER A 1 297 ? -27.678 11.837 63.106 1.00 88.38 297 SER A CA 1
ATOM 2332 C C . SER A 1 297 ? -26.681 10.675 63.165 1.00 88.38 297 SER A C 1
ATOM 2334 O O . SER A 1 297 ? -26.358 10.202 64.250 1.00 88.38 297 SER A O 1
ATOM 2336 N N . LEU A 1 298 ? -26.150 10.224 62.025 1.00 90.00 298 LEU A N 1
ATOM 2337 C CA . LEU A 1 298 ? -25.100 9.204 62.015 1.00 90.00 298 LEU A CA 1
ATOM 2338 C C . LEU A 1 298 ? -23.826 9.713 62.695 1.00 90.00 298 LEU A C 1
ATOM 2340 O O . LEU A 1 298 ? -23.26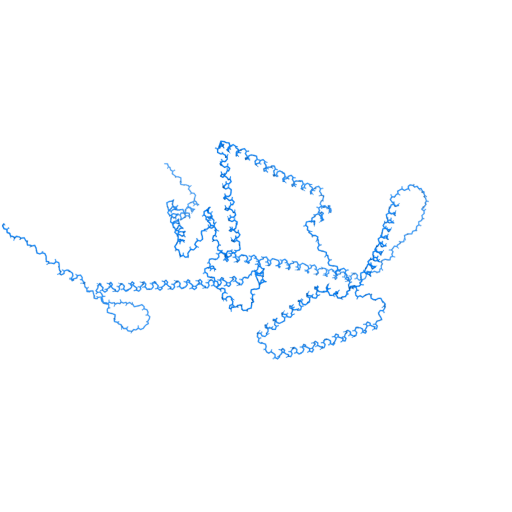0 9.019 63.533 1.00 90.00 298 LEU A O 1
ATOM 2344 N N . VAL A 1 299 ? -23.404 10.943 62.403 1.00 89.81 299 VAL A N 1
ATOM 2345 C CA . VAL A 1 299 ? -22.223 11.542 63.037 1.00 89.81 299 VAL A CA 1
ATOM 2346 C C . VAL A 1 299 ? -22.425 11.728 64.542 1.00 89.81 299 VAL A C 1
ATOM 2348 O O . VAL A 1 299 ? -21.497 11.443 65.291 1.00 89.81 299 VAL A O 1
ATOM 2351 N N . THR A 1 300 ? -23.611 12.132 65.013 1.00 84.81 300 THR A N 1
ATOM 2352 C CA . THR A 1 300 ? -23.879 12.241 66.457 1.00 84.81 300 THR A CA 1
ATOM 2353 C C . THR A 1 300 ? -23.872 10.874 67.130 1.00 84.81 300 THR A C 1
ATOM 2355 O O . THR A 1 300 ? -23.210 10.734 68.148 1.00 84.81 300 THR A O 1
ATOM 2358 N N . THR A 1 301 ? -24.491 9.845 66.537 1.00 83.12 301 THR A N 1
ATOM 2359 C CA . THR A 1 301 ? -24.445 8.480 67.107 1.00 83.12 301 THR A CA 1
ATOM 2360 C C . THR A 1 301 ? -23.020 7.924 67.161 1.00 83.12 301 THR A C 1
ATOM 2362 O O . THR A 1 301 ? -22.612 7.363 68.171 1.00 83.12 301 THR A O 1
ATOM 2365 N N . VAL A 1 302 ? -22.215 8.134 66.118 1.00 82.38 302 VAL A N 1
ATOM 2366 C CA . VAL A 1 302 ? -20.807 7.708 66.099 1.00 82.38 302 VAL A CA 1
ATOM 2367 C C . VAL A 1 302 ? -19.969 8.527 67.087 1.00 82.38 302 VAL A C 1
ATOM 2369 O O . VAL A 1 302 ? -19.099 7.974 67.755 1.00 82.38 302 VAL A O 1
ATOM 2372 N N . SER A 1 303 ? -20.252 9.822 67.238 1.00 76.94 303 SER A N 1
ATOM 2373 C CA . SER A 1 303 ? -19.589 10.682 68.220 1.00 76.94 303 SER A CA 1
ATOM 2374 C C . SER A 1 303 ? -19.941 10.300 69.660 1.00 76.94 303 SER A C 1
ATOM 2376 O O . SER A 1 303 ? -19.055 10.324 70.507 1.00 76.94 303 SER A O 1
ATOM 2378 N N . GLU A 1 304 ? -21.188 9.918 69.945 1.00 69.50 304 GLU A N 1
ATOM 2379 C CA . GLU A 1 304 ? -21.625 9.429 71.263 1.00 69.50 304 GLU A CA 1
ATOM 2380 C C . GLU A 1 304 ? -20.942 8.103 71.630 1.00 69.50 304 GLU A C 1
ATOM 2382 O O . GLU A 1 304 ? -20.575 7.895 72.785 1.00 69.50 304 GLU A O 1
ATOM 2387 N N . ILE A 1 305 ? -20.689 7.239 70.641 1.00 69.12 305 ILE A N 1
ATOM 2388 C CA . ILE A 1 305 ? -19.941 5.982 70.816 1.00 69.12 305 ILE A CA 1
ATOM 2389 C C . ILE A 1 305 ? -18.438 6.240 71.051 1.00 69.12 305 ILE A C 1
ATOM 2391 O O . ILE A 1 305 ? -17.766 5.429 71.688 1.00 69.12 305 ILE A O 1
ATOM 2395 N N . LEU A 1 306 ? -17.900 7.365 70.564 1.00 67.56 306 LEU A N 1
ATOM 2396 C CA . LEU A 1 306 ? -16.470 7.698 70.625 1.00 67.56 306 LEU A CA 1
ATOM 2397 C C . LEU A 1 306 ? -16.080 8.648 71.772 1.00 67.56 306 LEU A C 1
ATOM 2399 O O . LEU A 1 306 ? -14.886 8.829 72.010 1.00 67.56 306 LEU A O 1
ATOM 2403 N N . THR A 1 307 ? -17.028 9.234 72.512 1.00 48.28 307 THR A N 1
ATOM 2404 C CA . THR A 1 307 ? -16.724 10.045 73.708 1.00 48.28 307 THR A CA 1
ATOM 2405 C C . THR A 1 307 ? -16.690 9.188 74.981 1.00 48.28 307 THR A C 1
ATOM 2407 O O . THR A 1 307 ? -17.740 8.706 75.413 1.00 48.28 307 THR A O 1
ATOM 2410 N N . PRO A 1 308 ? -15.533 9.017 75.652 1.00 52.97 308 PRO A N 1
ATOM 2411 C CA . PRO A 1 308 ? -15.460 8.279 76.902 1.00 52.97 308 PRO A CA 1
ATOM 2412 C C . PRO A 1 308 ? -15.887 9.199 78.051 1.00 52.97 308 PRO A C 1
ATOM 2414 O O . PRO A 1 308 ? -15.077 9.963 78.571 1.00 52.97 308 PRO A O 1
ATOM 2417 N N . THR A 1 309 ? -17.146 9.116 78.486 1.00 39.12 309 THR A N 1
ATOM 2418 C CA . THR A 1 309 ? -17.545 9.700 79.776 1.00 39.12 309 THR A CA 1
ATOM 2419 C C . THR A 1 309 ? -17.591 8.607 80.833 1.00 39.12 309 THR A C 1
ATOM 2421 O O . THR A 1 309 ? -18.569 7.888 81.016 1.00 39.12 309 THR A O 1
ATOM 2424 N N . MET A 1 310 ? -16.454 8.496 81.513 1.00 37.25 310 MET A N 1
ATOM 2425 C CA . MET A 1 310 ? -16.285 7.975 82.861 1.00 37.25 310 MET A CA 1
ATOM 2426 C C . MET A 1 310 ? -17.471 8.376 83.764 1.00 37.25 310 MET A C 1
ATOM 2428 O O . MET A 1 310 ? -17.597 9.550 84.103 1.00 37.25 310 MET A O 1
ATOM 2432 N N . ASN A 1 311 ? -18.327 7.419 84.153 1.00 35.22 311 ASN A N 1
ATOM 2433 C CA . ASN A 1 311 ? -18.680 7.110 85.552 1.00 35.22 311 ASN A CA 1
ATOM 2434 C C . ASN A 1 311 ? -19.876 6.135 85.685 1.00 35.22 311 ASN A C 1
ATOM 2436 O O . ASN A 1 311 ? -21.034 6.508 85.560 1.00 35.22 311 ASN A O 1
ATOM 2440 N N . ARG A 1 312 ? -19.523 4.916 86.119 1.00 31.67 312 ARG A N 1
ATOM 2441 C CA . ARG A 1 312 ? -20.033 4.226 87.322 1.00 31.67 312 ARG A CA 1
ATOM 2442 C C . ARG A 1 312 ? -21.406 3.498 87.308 1.00 31.67 312 ARG A C 1
ATOM 2444 O O . ARG A 1 312 ? -22.457 4.052 87.592 1.00 31.67 312 ARG A O 1
ATOM 2451 N N . THR A 1 313 ? -21.243 2.169 87.250 1.00 35.78 313 THR A N 1
ATOM 2452 C CA . THR A 1 313 ? -21.788 1.089 88.113 1.00 35.78 313 THR A CA 1
ATOM 2453 C C . THR A 1 313 ? -23.155 0.429 87.880 1.00 35.78 313 THR A C 1
ATOM 2455 O O . THR A 1 313 ? -24.208 1.015 88.079 1.00 35.78 313 THR A O 1
ATOM 2458 N N . THR A 1 314 ? -23.015 -0.897 87.696 1.00 35.69 314 THR A N 1
ATOM 2459 C CA . THR A 1 314 ? -23.792 -2.034 88.238 1.00 35.69 314 THR A CA 1
ATOM 2460 C C . THR A 1 314 ? -25.205 -2.263 87.715 1.00 35.69 314 THR A C 1
ATOM 2462 O O . THR A 1 314 ? -26.136 -1.611 88.162 1.00 35.69 314 THR A O 1
ATOM 2465 N N . HIS A 1 315 ? -25.389 -3.313 86.904 1.00 32.50 315 HIS A N 1
ATOM 2466 C CA . HIS A 1 315 ? -25.846 -4.647 87.345 1.00 32.50 315 HIS A CA 1
ATOM 2467 C C . HIS A 1 315 ? -26.185 -5.515 86.104 1.00 32.50 315 HIS A C 1
ATOM 2469 O O . HIS A 1 315 ? -26.847 -5.060 85.180 1.00 32.50 315 HIS A O 1
ATOM 2475 N N . VAL A 1 316 ? -25.706 -6.758 86.078 1.00 40.56 316 VAL A N 1
ATOM 2476 C CA . VAL A 1 316 ? -26.020 -7.866 85.133 1.00 40.56 316 VAL A CA 1
ATOM 2477 C C . VAL A 1 316 ? -27.044 -8.765 85.867 1.00 40.56 316 VAL A C 1
ATOM 2479 O O . VAL A 1 316 ? -26.882 -8.824 87.087 1.00 40.56 316 VAL A O 1
ATOM 2482 N N . PRO A 1 317 ? -28.058 -9.468 85.284 1.00 43.78 317 PRO A N 1
ATOM 2483 C CA . PRO A 1 317 ? -28.044 -10.260 84.032 1.00 43.78 317 PRO A CA 1
ATOM 2484 C C . PRO A 1 317 ? -29.427 -10.321 83.293 1.00 43.78 317 PRO A C 1
ATOM 2486 O O . PRO A 1 317 ? -30.250 -9.438 83.513 1.00 43.78 317 PRO A O 1
ATOM 2489 N N . PRO A 1 318 ? -29.741 -11.353 82.475 1.00 50.28 318 PRO A N 1
ATOM 2490 C CA . PRO A 1 318 ? -29.402 -11.535 81.061 1.00 50.28 318 PRO A CA 1
ATOM 2491 C C . PRO A 1 318 ? -30.691 -11.673 80.198 1.00 50.28 318 PRO A C 1
ATOM 2493 O O . PRO A 1 318 ? -31.778 -11.409 80.683 1.00 50.28 318 PRO A O 1
ATOM 2496 N N . GLU A 1 319 ? -30.560 -12.157 78.957 1.00 33.22 319 GLU A N 1
ATOM 2497 C CA . GLU A 1 319 ? -31.626 -12.547 77.999 1.00 33.22 319 GLU A CA 1
ATOM 2498 C C . GLU A 1 319 ? -32.002 -11.510 76.929 1.00 33.22 319 GLU A C 1
ATOM 2500 O O . GLU A 1 319 ? -32.788 -10.595 77.139 1.00 33.22 319 GLU A O 1
ATOM 2505 N N . ALA A 1 320 ? -31.461 -11.714 75.724 1.00 35.25 320 ALA A N 1
ATOM 2506 C CA . ALA A 1 320 ? -32.250 -11.964 74.512 1.00 35.25 320 ALA A CA 1
ATOM 2507 C C . ALA A 1 320 ? -31.298 -12.047 73.311 1.00 35.25 320 ALA A C 1
ATOM 2509 O O . ALA A 1 320 ? -31.021 -11.061 72.629 1.00 35.25 320 ALA A O 1
ATOM 2510 N N . ILE A 1 321 ? -30.819 -13.259 73.028 1.00 40.34 321 ILE A N 1
ATOM 2511 C CA . ILE A 1 321 ? -30.405 -13.616 71.673 1.00 40.34 321 ILE A CA 1
ATOM 2512 C C . ILE A 1 321 ? -31.700 -13.626 70.858 1.00 40.34 321 ILE A C 1
ATOM 2514 O O . ILE A 1 321 ? -32.472 -14.577 70.932 1.00 40.34 321 ILE A O 1
ATOM 2518 N N . LYS A 1 322 ? -31.978 -12.541 70.132 1.00 41.09 322 LYS A N 1
ATOM 2519 C CA . LYS A 1 322 ? -32.930 -12.586 69.023 1.00 41.09 322 LYS A CA 1
ATOM 2520 C C . LYS A 1 322 ? -32.142 -12.948 67.778 1.00 41.09 322 LYS A C 1
ATOM 2522 O O . LYS A 1 322 ? -31.459 -12.118 67.184 1.00 41.09 322 LYS A O 1
ATOM 2527 N N . THR A 1 323 ? -32.214 -14.232 67.465 1.00 34.44 323 THR A N 1
ATOM 2528 C CA . THR A 1 323 ? -32.035 -14.792 66.134 1.00 34.44 323 THR A CA 1
ATOM 2529 C C . THR A 1 323 ? -32.687 -13.877 65.099 1.00 34.44 323 THR A C 1
ATOM 2531 O O . THR A 1 323 ? -33.890 -13.637 65.124 1.00 34.44 323 THR A O 1
ATOM 2534 N N . PHE A 1 324 ? -31.869 -13.348 64.194 1.00 35.94 324 PHE A N 1
ATOM 2535 C CA . PHE A 1 324 ? -32.320 -12.765 62.936 1.00 35.94 324 PHE A CA 1
ATOM 2536 C C . PHE A 1 324 ? -32.480 -13.926 61.941 1.00 35.94 324 PHE A C 1
ATOM 2538 O O . PHE A 1 324 ? -31.716 -14.068 60.990 1.00 35.94 324 PHE A O 1
ATOM 2545 N N . GLU A 1 325 ? -33.421 -14.827 62.224 1.00 43.31 325 GLU A N 1
ATOM 2546 C CA . GLU A 1 325 ? -33.981 -15.715 61.209 1.00 43.31 325 GLU A CA 1
ATOM 2547 C C . GLU A 1 325 ? -35.174 -14.981 60.607 1.00 43.31 325 GLU A C 1
ATOM 2549 O O . GLU A 1 325 ? -36.186 -14.798 61.272 1.00 43.31 325 GLU A O 1
ATOM 2554 N N . ASP A 1 326 ? -34.967 -14.432 59.409 1.00 39.62 326 ASP A N 1
ATOM 2555 C CA . ASP A 1 326 ? -35.907 -14.497 58.282 1.00 39.62 326 ASP A CA 1
ATOM 2556 C C . ASP A 1 326 ? -35.368 -13.659 57.110 1.00 39.62 326 ASP A C 1
ATOM 2558 O O . ASP A 1 326 ? -35.869 -12.600 56.745 1.00 39.62 326 ASP A O 1
ATOM 2562 N N . PHE A 1 327 ? -34.310 -14.180 56.486 1.00 40.03 327 PHE A N 1
ATOM 2563 C CA . PHE A 1 327 ? -34.012 -13.954 55.067 1.00 40.03 327 PHE A CA 1
ATOM 2564 C C . PHE A 1 327 ? -33.954 -15.313 54.350 1.00 40.03 327 PHE A C 1
ATOM 2566 O O . PHE A 1 327 ? -33.035 -15.607 53.593 1.00 40.03 327 PHE A O 1
ATOM 2573 N N . SER A 1 328 ? -34.947 -16.170 54.598 1.00 47.81 328 SER A N 1
ATOM 2574 C CA . SER A 1 328 ? -35.127 -17.444 53.888 1.00 47.81 328 SER A CA 1
ATOM 2575 C C . SER A 1 328 ? -36.368 -17.385 53.006 1.00 47.81 328 SER A C 1
ATOM 2577 O O . SER A 1 328 ? -37.339 -18.101 53.214 1.00 47.81 328 SER A O 1
ATOM 2579 N N . ALA A 1 329 ? -36.336 -16.511 52.000 1.00 43.78 329 ALA A N 1
ATOM 2580 C CA . ALA A 1 329 ? -37.328 -16.510 50.929 1.00 43.78 329 ALA A CA 1
ATOM 2581 C C . ALA A 1 329 ? -36.775 -15.909 49.626 1.00 43.78 329 ALA A C 1
ATOM 2583 O O . ALA A 1 329 ? -37.369 -14.981 49.096 1.00 43.78 329 ALA A O 1
ATOM 2584 N N . CYS A 1 330 ? -35.641 -16.406 49.105 1.00 43.25 330 CYS A N 1
ATOM 2585 C CA . CYS A 1 330 ? -35.342 -16.293 47.663 1.00 43.25 330 CYS A CA 1
ATOM 2586 C C . CYS A 1 330 ? -34.162 -17.160 47.162 1.00 43.25 330 CYS A C 1
ATOM 2588 O O . CYS A 1 330 ? -33.321 -16.667 46.426 1.00 43.25 330 CYS A O 1
ATOM 2590 N N . ASN A 1 331 ? -34.059 -18.448 47.516 1.00 49.53 331 ASN A N 1
ATOM 2591 C CA . ASN A 1 331 ? -32.939 -19.292 47.045 1.00 49.53 331 ASN A CA 1
ATOM 2592 C C . ASN A 1 331 ? -33.378 -20.559 46.289 1.00 49.53 331 ASN A C 1
ATOM 2594 O O . ASN A 1 331 ? -32.759 -21.600 46.445 1.00 49.53 331 ASN A O 1
ATOM 2598 N N . TYR A 1 332 ? -34.420 -20.490 45.452 1.00 51.75 332 TYR A N 1
ATOM 2599 C CA . TYR A 1 332 ? -34.791 -21.628 44.585 1.00 51.75 332 TYR A CA 1
ATOM 2600 C C . TYR A 1 332 ? -34.672 -21.365 43.076 1.00 51.75 332 TYR A C 1
ATOM 2602 O O . TYR A 1 332 ? -34.751 -22.302 42.290 1.00 51.75 332 TYR A O 1
ATOM 2610 N N . THR A 1 333 ? -34.405 -20.129 42.641 1.00 53.50 333 THR A N 1
ATOM 2611 C CA . THR A 1 333 ? -34.144 -19.821 41.219 1.00 53.50 333 THR A CA 1
ATOM 2612 C C . THR A 1 333 ? -32.662 -19.615 40.911 1.00 53.50 333 THR A C 1
ATOM 2614 O O . THR A 1 333 ? -32.237 -19.891 39.793 1.00 53.50 333 THR A O 1
ATOM 2617 N N . GLY A 1 334 ? -31.854 -19.216 41.903 1.00 54.38 334 GLY A N 1
ATOM 2618 C CA . GLY A 1 334 ? -30.421 -18.964 41.731 1.00 54.38 334 GLY A CA 1
ATOM 2619 C C . GLY A 1 334 ? -29.625 -20.194 41.287 1.00 54.38 334 GLY A C 1
ATOM 2620 O O . GLY A 1 334 ? -28.759 -20.073 40.426 1.00 54.38 334 GLY A O 1
ATOM 2621 N N . GLU A 1 335 ? -29.952 -21.384 41.796 1.00 58.50 335 GLU A N 1
ATOM 2622 C CA . GLU A 1 335 ? -29.205 -22.620 41.515 1.00 58.50 335 GLU A CA 1
ATOM 2623 C C . GLU A 1 335 ? -29.436 -23.156 40.087 1.00 58.50 335 GLU A C 1
ATOM 2625 O O . GLU A 1 335 ? -28.528 -23.716 39.474 1.00 58.50 335 GLU A O 1
ATOM 2630 N N . VAL A 1 336 ? -30.613 -22.896 39.501 1.00 62.66 336 VAL A N 1
ATOM 2631 C CA . VAL A 1 336 ? -30.959 -23.325 38.131 1.00 62.66 336 VAL A CA 1
ATOM 2632 C C . VAL A 1 336 ? -30.480 -22.316 37.076 1.00 62.66 336 VAL A C 1
ATOM 2634 O O . VAL A 1 336 ? -30.104 -22.709 35.969 1.00 62.66 336 VAL A O 1
ATOM 2637 N N . THR A 1 337 ? -30.431 -21.016 37.394 1.00 68.38 337 THR A N 1
ATOM 2638 C CA . THR A 1 337 ? -30.042 -19.965 36.430 1.00 68.38 337 THR A CA 1
ATOM 2639 C C . THR A 1 337 ? -28.550 -19.619 36.442 1.00 68.38 337 THR A C 1
ATOM 2641 O O . THR A 1 337 ? -28.023 -19.175 35.420 1.00 68.38 337 THR A O 1
ATOM 2644 N N . LEU A 1 338 ? -27.838 -19.844 37.555 1.00 75.00 338 LEU A N 1
ATOM 2645 C CA . LEU A 1 338 ? -26.388 -19.615 37.680 1.00 75.00 338 LEU A CA 1
ATOM 2646 C C . LEU A 1 338 ? -25.528 -20.277 36.583 1.00 75.00 338 LEU A C 1
ATOM 2648 O O . LEU A 1 338 ? -24.667 -19.588 36.023 1.00 75.00 338 LEU A O 1
ATOM 2652 N N . PRO A 1 339 ? -25.726 -21.562 36.214 1.00 77.56 339 PRO A N 1
ATOM 2653 C CA . PRO A 1 339 ? -24.923 -22.182 35.158 1.00 77.56 339 PRO A CA 1
ATOM 2654 C C . PRO A 1 339 ? -25.191 -21.565 33.776 1.00 77.56 339 PRO A C 1
ATOM 2656 O O . PRO A 1 339 ? -24.259 -21.399 32.987 1.00 77.56 339 PRO A O 1
ATOM 2659 N N . TYR A 1 340 ? -26.429 -21.142 33.497 1.00 79.38 340 TYR A N 1
ATOM 2660 C CA . TYR A 1 340 ? -26.770 -20.439 32.255 1.00 79.38 340 TYR A CA 1
ATOM 2661 C C . TYR A 1 340 ? -26.147 -19.043 32.190 1.00 79.38 340 TYR A C 1
ATOM 2663 O O . TYR A 1 340 ? -25.665 -18.641 31.133 1.00 79.38 340 TYR A O 1
ATOM 2671 N N . LEU A 1 341 ? -26.081 -18.331 33.316 1.00 86.25 341 LEU A N 1
ATOM 2672 C CA . LEU A 1 341 ? -25.463 -17.008 33.393 1.00 86.25 341 LEU A CA 1
ATOM 2673 C C . LEU A 1 341 ? -23.944 -17.084 33.176 1.00 86.25 341 LEU A C 1
ATOM 2675 O O . LEU A 1 341 ? -23.379 -16.255 32.462 1.00 86.25 341 LEU A O 1
ATOM 2679 N N . LYS A 1 342 ? -23.290 -18.135 33.691 1.00 85.81 342 LYS A N 1
ATOM 2680 C CA . LYS A 1 342 ? -21.872 -18.418 33.416 1.00 85.81 342 LYS A CA 1
ATOM 2681 C C . LYS A 1 342 ? -21.619 -18.691 31.928 1.00 85.81 342 LYS A C 1
ATOM 2683 O O . LYS A 1 342 ? -20.660 -18.160 31.370 1.00 85.81 342 LYS A O 1
ATOM 2688 N N . ASN A 1 343 ? -22.489 -19.469 31.281 1.00 87.06 343 ASN A N 1
ATOM 2689 C CA . ASN A 1 343 ? -22.393 -19.747 29.846 1.00 87.06 343 ASN A CA 1
ATOM 2690 C C . ASN A 1 343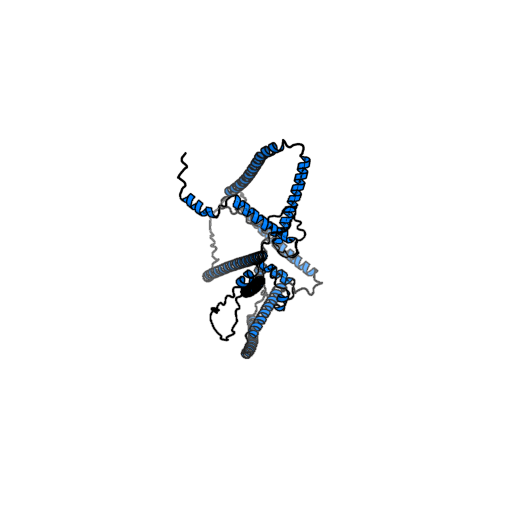 ? -22.646 -18.490 29.001 1.00 87.06 343 ASN A C 1
ATOM 2692 O O . ASN A 1 343 ? -21.903 -18.230 28.059 1.00 87.06 343 ASN A O 1
ATOM 2696 N N . LEU A 1 344 ? -23.637 -17.671 29.365 1.00 90.44 344 LEU A N 1
ATOM 2697 C CA . LEU A 1 344 ? -23.931 -16.413 28.677 1.00 90.44 344 LEU A CA 1
ATOM 2698 C C . LEU A 1 344 ? -22.772 -15.414 28.810 1.00 90.44 344 LEU A C 1
ATOM 2700 O O . LEU A 1 344 ? -22.398 -14.765 27.835 1.00 90.44 344 LEU A O 1
ATOM 2704 N N . LEU A 1 345 ? -22.156 -15.332 29.992 1.00 92.25 345 LEU A N 1
ATOM 2705 C CA . LEU A 1 345 ? -20.986 -14.491 30.237 1.00 92.25 345 LEU A CA 1
ATOM 2706 C C . LEU A 1 345 ? -19.771 -14.969 29.430 1.00 92.25 345 LEU A C 1
ATOM 2708 O O . LEU A 1 345 ? -19.055 -14.144 28.862 1.00 92.25 345 LEU A O 1
ATOM 2712 N N . LEU A 1 346 ? -19.573 -16.286 29.309 1.00 94.25 346 LEU A N 1
ATOM 2713 C CA . LEU A 1 346 ? -18.537 -16.869 28.453 1.00 94.25 346 LEU A CA 1
ATOM 2714 C C . LEU A 1 346 ? -18.773 -16.518 26.977 1.00 94.25 346 LEU A C 1
ATOM 2716 O O . LEU A 1 346 ? -17.849 -16.037 26.323 1.00 94.25 346 LEU A O 1
ATOM 2720 N N . VAL A 1 347 ? -20.002 -16.674 26.474 1.00 93.56 347 VAL A N 1
ATOM 2721 C CA . VAL A 1 347 ? -20.363 -16.313 25.090 1.00 93.56 347 VAL A CA 1
ATOM 2722 C C . VAL A 1 347 ? -20.192 -14.811 24.844 1.00 93.56 347 VAL A C 1
ATOM 2724 O O . VAL A 1 347 ? -19.610 -14.427 23.833 1.00 93.56 347 VAL A O 1
ATOM 2727 N N . SER A 1 348 ? -20.613 -13.955 25.778 1.00 94.62 348 SER A N 1
ATOM 2728 C CA . SER A 1 348 ? -20.398 -12.501 25.709 1.00 94.62 348 SER A CA 1
ATOM 2729 C C . SER A 1 348 ? -18.906 -12.153 25.657 1.00 94.62 348 SER A C 1
ATOM 2731 O O . SER A 1 348 ? -18.475 -11.347 24.832 1.00 94.62 348 SER A O 1
ATOM 2733 N N . ASN A 1 349 ? -18.081 -12.788 26.493 1.00 94.38 349 ASN A N 1
ATOM 2734 C CA . ASN A 1 349 ? -16.634 -12.571 26.474 1.00 94.38 349 ASN A CA 1
ATOM 2735 C C . ASN A 1 349 ? -16.002 -13.064 25.167 1.00 94.38 349 ASN A C 1
ATOM 2737 O O . ASN A 1 349 ? -15.132 -12.389 24.618 1.00 94.38 349 ASN A O 1
ATOM 2741 N N . GLN A 1 350 ? -16.473 -14.188 24.626 1.00 96.31 350 GLN A N 1
ATOM 2742 C CA . GLN A 1 350 ? -16.035 -14.690 23.328 1.00 96.31 350 GLN A CA 1
ATOM 2743 C C . GLN A 1 350 ? -16.431 -13.740 22.188 1.00 96.31 350 GLN A C 1
ATOM 2745 O O . GLN A 1 350 ? -15.617 -13.475 21.307 1.00 96.31 350 GLN A O 1
ATOM 2750 N N . GLN A 1 351 ? -17.636 -13.168 22.222 1.00 96.12 351 GLN A N 1
ATOM 2751 C CA . GLN A 1 351 ? -18.069 -12.150 21.261 1.00 96.12 351 GLN A CA 1
ATOM 2752 C C . GLN A 1 351 ? -17.210 -10.886 21.347 1.00 96.12 351 GLN A C 1
ATOM 2754 O O . GLN A 1 351 ? -16.790 -10.374 20.311 1.00 96.12 351 GLN A O 1
ATOM 2759 N N . LYS A 1 352 ? -16.882 -10.414 22.557 1.00 96.19 352 LYS A N 1
ATOM 2760 C CA . LYS A 1 352 ? -15.964 -9.279 22.754 1.00 96.19 352 LYS A CA 1
ATOM 2761 C C . LYS A 1 352 ? -14.570 -9.577 22.202 1.00 96.19 352 LYS A C 1
ATOM 2763 O O . LYS A 1 352 ? -14.017 -8.751 21.480 1.00 96.19 352 LYS A O 1
ATOM 2768 N N . ALA A 1 353 ? -14.034 -10.768 22.473 1.00 95.75 353 ALA A N 1
ATOM 2769 C CA . ALA A 1 353 ? -12.743 -11.197 21.940 1.00 95.75 353 ALA A CA 1
ATOM 2770 C C . ALA A 1 353 ? -12.753 -11.264 20.402 1.00 95.75 353 ALA A C 1
ATOM 2772 O O . ALA A 1 353 ? -11.838 -10.754 19.757 1.00 95.75 353 ALA A O 1
ATOM 2773 N N . LEU A 1 354 ? -13.813 -11.814 19.800 1.00 96.88 354 LEU A N 1
ATOM 2774 C CA . LEU A 1 354 ? -13.983 -11.850 18.343 1.00 96.88 354 LEU A CA 1
ATOM 2775 C C . LEU A 1 354 ? -14.142 -10.450 17.741 1.00 96.88 354 LEU A C 1
ATOM 2777 O O . LEU A 1 354 ? -13.568 -10.172 16.689 1.00 96.88 354 LEU A O 1
ATOM 2781 N N . ALA A 1 355 ? -14.880 -9.555 18.397 1.00 95.62 355 ALA A N 1
ATOM 2782 C CA . ALA A 1 355 ? -15.031 -8.170 17.961 1.00 95.62 355 ALA A CA 1
ATOM 2783 C C . ALA A 1 355 ? -13.685 -7.429 17.985 1.00 95.62 355 ALA A C 1
ATOM 2785 O O . ALA A 1 355 ? -13.344 -6.751 17.014 1.00 95.62 355 ALA A O 1
ATOM 2786 N N . GLN A 1 356 ? -12.886 -7.625 19.038 1.00 96.69 356 GLN A N 1
ATOM 2787 C CA . GLN A 1 356 ? -11.536 -7.070 19.141 1.00 96.69 356 GLN A CA 1
ATOM 2788 C C . GLN A 1 356 ? -10.588 -7.673 18.095 1.00 96.69 356 GLN A C 1
ATOM 2790 O O . GLN A 1 356 ? -9.798 -6.964 17.476 1.00 96.69 356 GLN A O 1
ATOM 2795 N N . GLN A 1 357 ? -10.672 -8.980 17.839 1.00 97.06 357 GLN A N 1
ATOM 2796 C CA . GLN A 1 357 ? -9.887 -9.607 16.779 1.00 97.06 357 GLN A CA 1
ATOM 2797 C C . GLN A 1 357 ? -10.274 -9.047 15.406 1.00 97.06 357 GLN A C 1
ATOM 2799 O O . GLN A 1 357 ? -9.399 -8.712 14.608 1.00 97.06 357 GLN A O 1
ATOM 2804 N N . LYS A 1 358 ? -11.573 -8.894 15.134 1.00 97.00 358 LYS A N 1
ATOM 2805 C CA . LYS A 1 358 ? -12.076 -8.314 13.887 1.00 97.00 358 LYS A CA 1
ATOM 2806 C C . LYS A 1 358 ? -11.600 -6.873 13.708 1.00 97.00 358 LYS A C 1
ATOM 2808 O O . LYS A 1 358 ? -11.158 -6.529 12.611 1.00 97.00 358 LYS A O 1
ATOM 2813 N N . SER A 1 359 ? -11.658 -6.041 14.750 1.00 96.06 359 SER A N 1
ATOM 2814 C CA . SER A 1 359 ? -11.177 -4.657 14.666 1.00 96.06 359 SER A CA 1
ATOM 2815 C C . SER A 1 359 ? -9.670 -4.611 14.407 1.00 96.06 359 SER A C 1
ATOM 2817 O O . SER A 1 359 ? -9.243 -3.941 13.469 1.00 96.06 359 SER A O 1
ATOM 2819 N N . ASN A 1 360 ? -8.878 -5.414 15.124 1.00 97.12 360 ASN A N 1
ATOM 2820 C CA . ASN A 1 360 ? -7.436 -5.534 14.904 1.00 97.12 360 ASN A CA 1
ATOM 2821 C C . ASN A 1 360 ? -7.098 -5.978 13.473 1.00 97.12 360 ASN A C 1
ATOM 2823 O O . ASN A 1 360 ? -6.236 -5.383 12.826 1.00 97.12 360 ASN A O 1
ATOM 2827 N N . LEU A 1 361 ? -7.785 -6.997 12.946 1.00 97.56 361 LEU A N 1
ATOM 2828 C CA . LEU A 1 361 ? -7.587 -7.459 11.568 1.00 97.56 361 LEU A CA 1
ATOM 2829 C C . LEU A 1 361 ? -7.975 -6.390 10.544 1.00 97.56 361 LEU A C 1
ATOM 2831 O O . LEU A 1 361 ? -7.267 -6.213 9.556 1.00 97.56 361 LEU A O 1
ATOM 2835 N N . THR A 1 362 ? -9.056 -5.651 10.790 1.00 95.50 362 THR A N 1
ATOM 2836 C CA . THR A 1 362 ? -9.510 -4.574 9.899 1.00 95.50 362 THR A CA 1
ATOM 2837 C C . THR A 1 362 ? -8.500 -3.427 9.866 1.00 95.50 362 THR A C 1
ATOM 2839 O O . THR A 1 362 ? -8.127 -2.977 8.784 1.00 95.50 362 THR A O 1
ATOM 2842 N N . ILE A 1 363 ? -7.993 -3.003 11.029 1.00 95.31 363 ILE A N 1
ATOM 2843 C CA . ILE A 1 363 ? -6.956 -1.966 11.140 1.00 95.31 363 ILE A CA 1
ATOM 2844 C C . ILE A 1 363 ? -5.670 -2.419 10.443 1.00 95.31 363 ILE A C 1
ATOM 2846 O O . ILE A 1 363 ? -5.084 -1.663 9.668 1.00 95.31 363 ILE A O 1
ATOM 2850 N N . ASN A 1 364 ? -5.247 -3.665 10.666 1.00 95.75 364 ASN A N 1
ATOM 2851 C CA . ASN A 1 364 ? -4.051 -4.205 10.028 1.00 95.75 364 ASN A CA 1
ATOM 2852 C C . ASN A 1 364 ? -4.209 -4.319 8.508 1.00 95.75 364 ASN A C 1
ATOM 2854 O O . ASN A 1 364 ? -3.290 -3.934 7.786 1.00 95.75 364 ASN A O 1
ATOM 2858 N N . LEU A 1 365 ? -5.361 -4.771 8.001 1.00 95.19 365 LEU A N 1
ATOM 2859 C CA . LEU A 1 365 ? -5.626 -4.785 6.560 1.00 95.19 365 LEU A CA 1
ATOM 2860 C C . LEU A 1 365 ? -5.637 -3.377 5.968 1.00 95.19 365 LEU A C 1
ATOM 2862 O O . LEU A 1 365 ? -5.022 -3.163 4.928 1.00 95.19 365 LEU A O 1
ATOM 2866 N N . ALA A 1 366 ? -6.271 -2.409 6.631 1.00 90.38 366 ALA A N 1
ATOM 2867 C CA . ALA A 1 366 ? -6.266 -1.020 6.178 1.00 90.38 366 ALA A CA 1
ATOM 2868 C C . ALA A 1 366 ? -4.837 -0.451 6.128 1.00 90.38 366 ALA A C 1
ATOM 2870 O O . ALA A 1 366 ? -4.450 0.177 5.140 1.00 90.38 366 ALA A O 1
ATOM 2871 N N . LYS A 1 367 ? -4.018 -0.738 7.149 1.00 93.19 367 LYS A N 1
ATOM 2872 C CA . LYS A 1 367 ? -2.601 -0.354 7.182 1.00 93.19 367 LYS A CA 1
ATOM 2873 C C . LYS A 1 367 ? -1.814 -0.990 6.036 1.00 93.19 367 LYS A C 1
ATOM 2875 O O . LYS A 1 367 ? -1.090 -0.279 5.345 1.00 93.19 367 LYS A O 1
ATOM 2880 N N . GLN A 1 368 ? -1.981 -2.293 5.806 1.00 92.12 368 GLN A N 1
ATOM 2881 C CA . GLN A 1 368 ? -1.304 -3.007 4.719 1.00 92.12 368 GLN A CA 1
ATOM 2882 C C . GLN A 1 368 ? -1.739 -2.504 3.339 1.00 92.12 368 GLN A C 1
ATOM 2884 O O . GLN A 1 368 ? -0.894 -2.324 2.467 1.00 92.12 368 GLN A O 1
ATOM 2889 N N . LEU A 1 369 ? -3.026 -2.209 3.136 1.00 88.38 369 LEU A N 1
ATOM 2890 C CA . LEU A 1 369 ? -3.516 -1.613 1.891 1.00 88.38 369 LEU A CA 1
ATOM 2891 C C . LEU A 1 369 ? -2.919 -0.221 1.666 1.00 88.38 369 LEU A C 1
ATOM 2893 O O . LEU A 1 369 ? -2.458 0.074 0.565 1.00 88.38 369 LEU A O 1
ATOM 2897 N N . LYS A 1 370 ? -2.852 0.621 2.701 1.00 88.62 370 LYS A N 1
ATOM 2898 C CA . LYS A 1 370 ? -2.211 1.938 2.598 1.00 88.62 370 LYS A CA 1
ATOM 2899 C C . LYS A 1 370 ? -0.720 1.818 2.273 1.00 88.62 370 LYS A C 1
ATOM 2901 O O . LYS A 1 370 ? -0.227 2.509 1.386 1.00 88.62 370 LYS A O 1
ATOM 2906 N N . GLU A 1 371 ? -0.009 0.921 2.950 1.00 89.69 371 GLU A N 1
ATOM 2907 C CA . GLU A 1 371 ? 1.417 0.671 2.717 1.00 89.69 371 GLU A CA 1
ATOM 2908 C C . GLU A 1 371 ? 1.684 0.119 1.308 1.00 89.69 371 GLU A C 1
ATOM 2910 O O . GLU A 1 371 ? 2.601 0.580 0.628 1.00 89.69 371 GLU A O 1
ATOM 2915 N N . ALA A 1 372 ? 0.860 -0.816 0.830 1.00 87.81 372 ALA A N 1
ATOM 2916 C CA . ALA A 1 372 ? 0.931 -1.328 -0.535 1.00 87.81 372 ALA A CA 1
ATOM 2917 C C . ALA A 1 372 ? 0.650 -0.231 -1.575 1.00 87.81 372 ALA A C 1
ATOM 2919 O O . ALA A 1 372 ? 1.331 -0.176 -2.598 1.00 87.81 372 ALA A O 1
ATOM 2920 N N . GLY A 1 373 ? -0.309 0.660 -1.301 1.00 84.81 373 GLY A N 1
ATOM 2921 C CA . GLY A 1 373 ? -0.601 1.824 -2.140 1.00 84.81 373 GLY A CA 1
ATOM 2922 C C . GLY A 1 373 ? 0.607 2.748 -2.276 1.00 84.81 373 GLY A C 1
ATOM 2923 O O . GLY A 1 373 ? 1.043 3.021 -3.391 1.00 84.81 373 GLY A O 1
ATOM 2924 N N . LEU A 1 374 ? 1.212 3.134 -1.149 1.00 85.62 374 LEU A N 1
ATOM 2925 C CA . LEU A 1 374 ? 2.416 3.974 -1.126 1.00 85.62 374 LEU A CA 1
ATOM 2926 C C . LEU A 1 374 ? 3.612 3.306 -1.817 1.00 85.62 374 LEU A C 1
ATOM 2928 O O . LEU A 1 374 ? 4.372 3.968 -2.521 1.00 85.62 374 LEU A O 1
ATOM 2932 N N . ARG A 1 375 ? 3.791 1.989 -1.642 1.00 85.44 375 ARG A N 1
ATOM 2933 C CA . ARG A 1 375 ? 4.841 1.237 -2.348 1.00 85.44 375 ARG A CA 1
ATOM 2934 C C . ARG A 1 375 ? 4.640 1.256 -3.859 1.00 85.44 375 ARG A C 1
ATOM 2936 O O . ARG A 1 375 ? 5.617 1.398 -4.585 1.00 85.44 375 ARG A O 1
ATOM 2943 N N . LEU A 1 376 ? 3.405 1.114 -4.335 1.00 84.12 376 LEU A N 1
ATOM 2944 C CA . LEU A 1 376 ? 3.106 1.170 -5.766 1.00 84.12 376 LEU A CA 1
ATOM 2945 C C . LEU A 1 376 ? 3.239 2.578 -6.339 1.00 84.12 376 LEU A C 1
ATOM 2947 O O . LEU A 1 376 ? 3.686 2.709 -7.473 1.00 84.12 376 LEU A O 1
ATOM 2951 N N . GLU A 1 377 ? 2.899 3.610 -5.570 1.00 82.94 377 GLU A N 1
ATOM 2952 C CA . GLU A 1 377 ? 3.147 5.001 -5.953 1.00 82.94 377 GLU A CA 1
ATOM 2953 C C . GLU A 1 377 ? 4.653 5.268 -6.069 1.00 82.94 377 GLU A C 1
ATOM 2955 O O . GLU A 1 377 ? 5.100 5.753 -7.102 1.00 82.94 377 GLU A O 1
ATOM 2960 N N . ARG A 1 378 ? 5.460 4.821 -5.095 1.00 85.50 378 ARG A N 1
ATOM 2961 C CA . ARG A 1 378 ? 6.927 4.885 -5.192 1.00 85.50 378 ARG A CA 1
ATOM 2962 C C . ARG A 1 378 ? 7.455 4.133 -6.415 1.00 85.50 378 ARG A C 1
ATOM 2964 O O . ARG A 1 378 ? 8.249 4.683 -7.165 1.00 85.50 378 ARG A O 1
ATOM 2971 N N . LEU A 1 379 ? 7.011 2.895 -6.643 1.00 86.69 379 LEU A N 1
ATOM 2972 C CA . LEU A 1 379 ? 7.417 2.130 -7.828 1.00 86.69 379 LEU A CA 1
ATOM 2973 C C . LEU A 1 379 ? 7.012 2.842 -9.123 1.00 86.69 379 LEU A C 1
ATOM 2975 O O . LEU A 1 379 ? 7.734 2.773 -10.113 1.00 86.69 379 LEU A O 1
ATOM 2979 N N . ALA A 1 380 ? 5.863 3.519 -9.136 1.00 83.00 380 ALA A N 1
ATOM 2980 C CA . ALA A 1 380 ? 5.430 4.322 -10.269 1.00 83.00 380 ALA A CA 1
ATOM 2981 C C . ALA A 1 380 ? 6.322 5.560 -10.473 1.00 83.00 380 ALA A C 1
ATOM 2983 O O . ALA A 1 380 ? 6.667 5.852 -11.615 1.00 83.00 380 ALA A O 1
ATOM 2984 N N . GLU A 1 381 ? 6.734 6.241 -9.402 1.00 81.31 381 GLU A N 1
ATOM 2985 C CA . GLU A 1 381 ? 7.701 7.350 -9.451 1.00 81.31 381 GLU A CA 1
ATOM 2986 C C . GLU A 1 381 ? 9.090 6.891 -9.936 1.00 81.31 381 GLU A C 1
ATOM 2988 O O . GLU A 1 381 ? 9.746 7.604 -10.693 1.00 81.31 381 GLU A O 1
ATOM 2993 N N . GLU A 1 382 ? 9.526 5.692 -9.544 1.00 84.06 382 GLU A N 1
ATOM 2994 C CA . GLU A 1 382 ? 10.801 5.090 -9.964 1.00 84.06 382 GLU A CA 1
ATOM 2995 C C . GLU A 1 382 ? 10.753 4.505 -11.388 1.00 84.06 382 GLU A C 1
ATOM 2997 O O . GLU A 1 382 ? 11.787 4.235 -12.001 1.00 84.06 382 GLU A O 1
ATOM 3002 N N . SER A 1 383 ? 9.559 4.294 -11.945 1.00 83.38 383 SER A N 1
ATOM 3003 C CA . SER A 1 383 ? 9.398 3.701 -13.268 1.00 83.38 383 SER A CA 1
ATOM 3004 C C . SER A 1 383 ? 9.690 4.708 -14.372 1.00 83.38 383 SER A C 1
ATOM 3006 O O . SER A 1 383 ? 8.943 5.657 -14.588 1.00 83.38 383 SER A O 1
ATOM 3008 N N . HIS A 1 384 ? 10.712 4.436 -15.180 1.00 80.62 384 HIS A N 1
ATOM 3009 C CA . HIS A 1 384 ? 10.961 5.187 -16.416 1.00 80.62 384 HIS A CA 1
ATOM 3010 C C . HIS A 1 384 ? 9.951 4.873 -17.534 1.00 80.62 384 HIS A C 1
ATOM 3012 O O . HIS A 1 384 ? 9.882 5.592 -18.530 1.00 80.62 384 HIS A O 1
ATOM 3018 N N . LEU A 1 385 ? 9.147 3.813 -17.385 1.00 82.88 385 LEU A N 1
ATOM 3019 C CA . LEU A 1 385 ? 8.208 3.364 -18.416 1.00 82.88 385 LEU A CA 1
ATOM 3020 C C . LEU A 1 385 ? 6.912 4.182 -18.421 1.00 82.88 385 LEU A C 1
ATOM 3022 O O . LEU A 1 385 ? 6.358 4.437 -19.491 1.00 82.88 385 LEU A O 1
ATOM 3026 N N . LEU A 1 386 ? 6.427 4.606 -17.250 1.00 81.38 386 LEU A N 1
ATOM 3027 C CA . LEU A 1 386 ? 5.178 5.368 -17.149 1.00 81.38 386 LEU A CA 1
ATOM 3028 C C . LEU A 1 386 ? 5.284 6.782 -17.751 1.00 81.38 386 LEU A C 1
ATOM 3030 O O . LEU A 1 386 ? 4.359 7.165 -18.470 1.00 81.38 386 LEU A O 1
ATOM 3034 N N . PRO A 1 387 ? 6.371 7.554 -17.528 1.00 80.75 387 PRO A N 1
ATOM 3035 C CA . PRO A 1 387 ? 6.548 8.858 -18.165 1.00 80.75 387 PRO A CA 1
ATOM 3036 C C . PRO A 1 387 ? 6.791 8.750 -19.672 1.00 80.75 387 PRO A C 1
ATOM 3038 O O . PRO A 1 387 ? 6.331 9.606 -20.420 1.00 80.75 387 PRO A O 1
ATOM 3041 N N . ALA A 1 388 ? 7.490 7.699 -20.119 1.00 79.06 388 ALA A N 1
ATOM 3042 C CA . ALA A 1 388 ? 7.780 7.477 -21.535 1.00 79.06 388 ALA A CA 1
ATOM 3043 C C . ALA A 1 388 ? 6.528 7.083 -22.340 1.00 79.06 388 ALA A C 1
ATOM 3045 O O . ALA A 1 388 ? 6.410 7.439 -23.510 1.00 79.06 388 ALA A O 1
ATOM 3046 N N . TYR A 1 389 ? 5.579 6.381 -21.712 1.00 78.88 389 TYR A N 1
ATOM 3047 C CA . TYR A 1 389 ? 4.341 5.923 -22.349 1.00 78.88 389 TYR A CA 1
ATOM 3048 C C . TYR A 1 389 ? 3.118 6.266 -21.486 1.00 78.88 389 TYR A C 1
ATOM 3050 O O . TYR A 1 389 ? 2.508 5.365 -20.894 1.00 78.88 389 TYR A O 1
ATOM 3058 N N . PRO A 1 390 ? 2.739 7.555 -21.399 1.00 77.88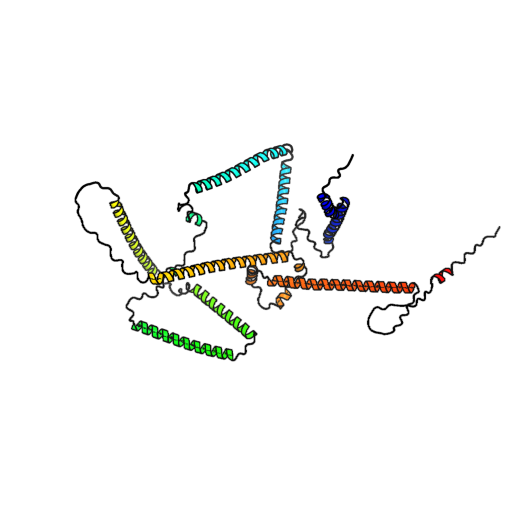 390 PRO A N 1
ATOM 3059 C CA . PRO A 1 390 ? 1.609 7.985 -20.590 1.00 77.88 390 PRO A CA 1
ATOM 3060 C C . PRO A 1 390 ? 0.291 7.507 -21.210 1.00 77.88 390 PRO A C 1
ATOM 3062 O O . PRO A 1 390 ? 0.076 7.612 -22.419 1.00 77.88 390 PRO A O 1
ATOM 3065 N N . ILE A 1 391 ? -0.645 7.028 -20.381 1.00 71.25 391 ILE A N 1
ATOM 3066 C CA . ILE A 1 391 ? -2.014 6.801 -20.858 1.00 71.25 391 ILE A CA 1
ATOM 3067 C C . ILE A 1 391 ? -2.621 8.165 -21.187 1.00 71.25 391 ILE A C 1
ATOM 3069 O O . ILE A 1 391 ? -2.815 8.999 -20.300 1.00 71.25 391 ILE A O 1
ATOM 3073 N N . SER A 1 392 ? -2.978 8.385 -22.453 1.00 62.19 392 SER A N 1
ATOM 3074 C CA . SER A 1 392 ? -3.751 9.561 -22.843 1.00 62.19 392 SER A CA 1
ATOM 3075 C C . SER A 1 392 ? -5.073 9.579 -22.071 1.00 62.19 392 SER A C 1
ATOM 3077 O O . SER A 1 392 ? -5.894 8.666 -22.195 1.00 62.19 392 SER A O 1
ATOM 3079 N N . SER A 1 393 ? -5.307 10.637 -21.291 1.00 54.12 393 SER A N 1
ATOM 3080 C CA . SER A 1 393 ? -6.530 10.838 -20.497 1.00 54.12 393 SER A CA 1
ATOM 3081 C C . SER A 1 393 ? -7.818 10.743 -21.329 1.00 54.12 393 SER A C 1
ATOM 3083 O O . SER A 1 393 ? -8.878 10.417 -20.798 1.00 54.12 393 SER A O 1
ATOM 3085 N N . LYS A 1 394 ? -7.726 10.920 -22.654 1.00 54.44 394 LYS A N 1
ATOM 3086 C CA . LYS A 1 394 ? -8.829 10.751 -23.613 1.00 54.44 394 LYS A CA 1
ATOM 3087 C C . LYS A 1 394 ? -9.309 9.295 -23.751 1.00 54.44 394 LYS A C 1
ATOM 3089 O O . LYS A 1 394 ? -10.475 9.077 -24.073 1.00 54.44 394 LYS A O 1
ATOM 3094 N N . SER A 1 395 ? -8.459 8.302 -23.467 1.00 49.06 395 SER A N 1
ATOM 3095 C CA . SER A 1 395 ? -8.843 6.878 -23.470 1.00 49.06 395 SER A CA 1
ATOM 3096 C C . SER A 1 395 ? -9.590 6.469 -22.199 1.00 49.06 395 SER A C 1
ATOM 3098 O O . SER A 1 395 ? -10.456 5.599 -22.248 1.00 49.06 395 SER A O 1
ATOM 3100 N N . ILE A 1 396 ? -9.300 7.116 -21.066 1.00 52.56 396 ILE A N 1
ATOM 3101 C CA . ILE A 1 396 ? -9.953 6.826 -19.780 1.00 52.56 396 ILE A CA 1
ATOM 3102 C C . ILE A 1 396 ? -11.434 7.242 -19.829 1.00 52.56 396 ILE A C 1
ATOM 3104 O O . ILE A 1 396 ? -12.298 6.535 -19.317 1.00 52.56 396 ILE A O 1
ATOM 3108 N N . VAL A 1 397 ? -11.747 8.328 -20.544 1.00 49.22 397 VAL A N 1
ATOM 3109 C CA . VAL A 1 397 ? -13.122 8.830 -20.714 1.00 49.22 397 VAL A CA 1
ATOM 3110 C C . VAL A 1 397 ? -13.984 7.923 -21.605 1.00 49.22 397 VAL A C 1
ATOM 3112 O O . VAL A 1 397 ? -15.195 7.848 -21.410 1.00 49.22 397 VAL A O 1
ATOM 3115 N N . ARG A 1 398 ? -13.399 7.184 -22.561 1.00 47.75 398 ARG A N 1
ATOM 3116 C CA . ARG A 1 398 ? -14.184 6.307 -23.455 1.00 47.75 398 ARG A CA 1
ATOM 3117 C C . ARG A 1 398 ? -14.603 4.980 -22.823 1.00 47.75 398 ARG A C 1
ATOM 3119 O O . ARG A 1 398 ? -15.561 4.384 -23.303 1.00 47.75 398 ARG A O 1
ATOM 3126 N N . GLN A 1 399 ? -13.945 4.543 -21.751 1.00 46.84 399 GLN A N 1
ATOM 3127 C CA . GLN A 1 399 ? -14.291 3.300 -21.045 1.00 46.84 399 GLN A CA 1
ATOM 3128 C C . GLN A 1 399 ? -14.962 3.513 -19.682 1.00 46.84 399 GLN A C 1
ATOM 3130 O O . GLN A 1 399 ? -15.456 2.551 -19.102 1.00 46.84 399 GLN A O 1
ATOM 3135 N N . GLY A 1 400 ? -15.044 4.757 -19.201 1.00 41.25 400 GLY A N 1
ATOM 3136 C CA . GLY A 1 400 ? -15.772 5.139 -17.992 1.00 41.25 400 GLY A CA 1
ATOM 3137 C C . GLY A 1 400 ? -16.770 6.255 -18.275 1.00 41.25 400 GLY A C 1
ATOM 3138 O O . GLY A 1 400 ? -16.554 7.398 -17.881 1.00 41.25 400 GLY A O 1
ATOM 3139 N N . ARG A 1 401 ? -17.870 5.950 -18.970 1.00 41.28 401 ARG A N 1
ATOM 3140 C CA . ARG A 1 401 ? -19.028 6.850 -18.973 1.00 41.28 401 ARG A CA 1
ATOM 3141 C C . ARG A 1 401 ? -19.787 6.640 -17.657 1.00 41.28 401 ARG A C 1
ATOM 3143 O O . ARG A 1 401 ? -20.214 5.525 -17.385 1.00 41.28 401 ARG A O 1
ATOM 3150 N N . ALA A 1 402 ? -19.960 7.751 -16.933 1.00 42.31 402 ALA A N 1
ATOM 3151 C CA . ALA A 1 402 ? -20.469 7.924 -15.565 1.00 42.31 402 ALA A CA 1
ATOM 3152 C C . ALA A 1 402 ? -19.408 7.576 -14.507 1.00 42.31 402 ALA A C 1
ATOM 3154 O O . ALA A 1 402 ? -19.187 6.420 -14.193 1.00 42.31 402 ALA A O 1
ATOM 3155 N N . THR A 1 403 ? -18.655 8.529 -13.971 1.00 40.94 403 THR A N 1
ATOM 3156 C CA . THR A 1 403 ? -19.148 9.666 -13.185 1.00 40.94 403 THR A CA 1
ATOM 3157 C C . THR A 1 403 ? -18.267 10.893 -13.398 1.00 40.94 403 THR A C 1
ATOM 3159 O O . THR A 1 403 ? -17.054 10.773 -13.562 1.00 40.94 403 THR A O 1
ATOM 3162 N N . GLY A 1 404 ? -18.876 12.081 -13.394 1.00 40.44 404 GLY A N 1
ATOM 3163 C CA . GLY A 1 404 ? -18.139 13.341 -13.400 1.00 40.44 404 GLY A CA 1
ATOM 3164 C C . GLY A 1 404 ? -17.090 13.366 -12.289 1.00 40.44 404 GLY A C 1
ATOM 3165 O O . GLY A 1 404 ? -17.303 12.795 -11.219 1.00 40.44 404 GLY A O 1
ATOM 3166 N N . SER A 1 405 ? -15.956 14.006 -12.574 1.00 45.56 405 SER A N 1
ATOM 3167 C CA . SER A 1 405 ? -14.946 14.384 -11.585 1.00 45.56 405 SER A CA 1
ATOM 3168 C C . SER A 1 405 ? -15.629 15.272 -10.542 1.00 45.56 405 SER A C 1
ATOM 3170 O O . SER A 1 405 ? -15.778 16.478 -10.704 1.00 45.56 405 SER A O 1
ATOM 3172 N N . SER A 1 406 ? -16.183 14.617 -9.530 1.00 44.09 406 SER A N 1
ATOM 3173 C CA . SER A 1 406 ? -16.716 15.225 -8.326 1.00 44.09 406 SER A CA 1
ATOM 3174 C C . SER A 1 406 ? -15.563 15.306 -7.342 1.00 44.09 406 SER A C 1
ATOM 3176 O O . SER A 1 406 ? -14.806 14.349 -7.199 1.00 44.09 406 SER A O 1
ATOM 3178 N N . PHE A 1 407 ? -15.449 16.429 -6.646 1.00 48.22 407 PHE A N 1
ATOM 3179 C CA . PHE A 1 407 ? -14.490 16.672 -5.567 1.00 48.22 407 PHE A CA 1
ATOM 3180 C C . PHE A 1 407 ? -14.435 15.519 -4.533 1.00 48.22 407 PHE A C 1
ATOM 3182 O O . PHE A 1 407 ? -13.381 15.220 -3.978 1.00 48.22 407 PHE A O 1
ATOM 3189 N N . ALA A 1 408 ? -15.541 14.783 -4.359 1.00 46.97 408 ALA A N 1
ATOM 3190 C CA . ALA A 1 408 ? -15.615 13.575 -3.533 1.00 46.97 408 ALA A CA 1
ATOM 3191 C C . ALA A 1 408 ? -14.789 12.383 -4.072 1.00 46.97 408 ALA A C 1
ATOM 3193 O O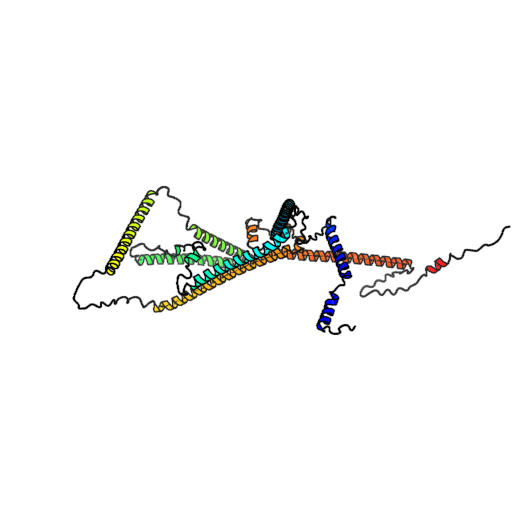 . ALA A 1 408 ? -14.262 11.595 -3.292 1.00 46.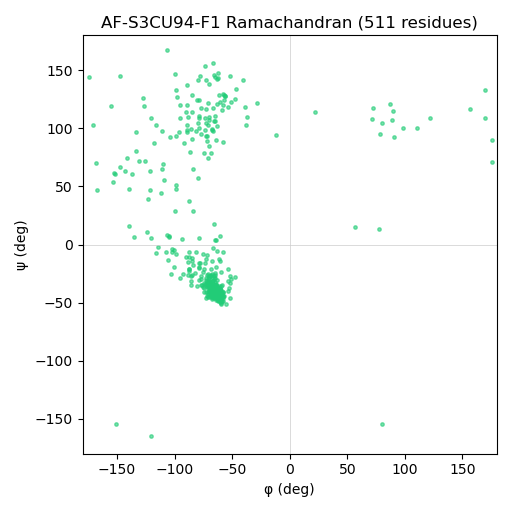97 408 ALA A O 1
ATOM 3194 N N . SER A 1 409 ? -14.631 12.258 -5.395 1.00 49.25 409 SER A N 1
ATOM 3195 C CA . SER A 1 409 ? -13.791 11.235 -6.034 1.00 49.25 409 SER A CA 1
ATOM 3196 C C . SER A 1 409 ? -12.310 11.477 -5.752 1.00 49.25 409 SER A C 1
ATOM 3198 O O . SER A 1 409 ? -11.593 10.522 -5.463 1.00 49.25 409 SER A O 1
ATOM 3200 N N . ASP A 1 410 ? -11.864 12.734 -5.800 1.00 48.09 410 ASP A N 1
ATOM 3201 C CA . ASP A 1 410 ? -10.468 13.103 -5.535 1.00 48.09 410 ASP A CA 1
ATOM 3202 C C . ASP A 1 410 ? -10.108 12.950 -4.050 1.00 48.09 410 ASP A C 1
ATOM 3204 O O . ASP A 1 410 ? -8.995 12.535 -3.729 1.00 48.09 410 ASP A O 1
ATOM 3208 N N . LEU A 1 411 ? -11.066 13.184 -3.143 1.00 48.03 411 LEU A N 1
ATOM 3209 C CA . LEU A 1 411 ? -10.911 12.865 -1.720 1.00 48.03 411 LEU A CA 1
ATOM 3210 C C . LEU A 1 411 ? -10.888 11.345 -1.475 1.00 48.03 411 LEU A C 1
ATOM 3212 O O . LEU A 1 411 ? -10.047 10.857 -0.721 1.00 48.03 411 LEU A O 1
ATOM 3216 N N . SER A 1 412 ? -11.732 10.573 -2.172 1.00 48.22 412 SER A N 1
ATOM 3217 C CA . SER A 1 412 ? -11.759 9.107 -2.045 1.00 48.22 412 SER A CA 1
ATOM 3218 C C . SER A 1 412 ? -10.530 8.410 -2.643 1.00 48.22 412 SER A C 1
ATOM 3220 O O . SER A 1 412 ? -10.143 7.347 -2.162 1.00 48.22 412 SER A O 1
ATOM 3222 N N . ALA A 1 413 ? -9.877 9.016 -3.641 1.00 49.41 413 ALA A N 1
ATOM 3223 C CA . ALA A 1 413 ? -8.628 8.519 -4.221 1.00 49.41 413 ALA A CA 1
ATOM 3224 C C . ALA A 1 413 ? -7.446 8.615 -3.237 1.00 49.41 413 ALA A C 1
ATOM 3226 O O . ALA A 1 413 ? -6.461 7.891 -3.380 1.00 49.41 413 ALA A O 1
ATOM 3227 N N . TYR A 1 414 ? -7.552 9.485 -2.225 1.00 49.19 414 TYR A N 1
ATOM 3228 C CA . TYR A 1 414 ? -6.584 9.579 -1.131 1.00 49.19 414 TYR A CA 1
ATOM 3229 C C . TYR A 1 414 ? -6.841 8.535 -0.029 1.00 49.19 414 TYR A C 1
ATOM 3231 O O . TYR A 1 414 ? -5.921 8.134 0.684 1.00 49.19 414 TYR A O 1
ATOM 3239 N N . GLU A 1 415 ? -8.084 8.064 0.096 1.00 47.91 415 GLU A N 1
ATOM 3240 C CA . GLU A 1 415 ? -8.502 7.095 1.116 1.00 47.91 415 GLU A CA 1
ATOM 3241 C C . GLU A 1 415 ? -8.478 5.641 0.612 1.00 47.91 415 GLU A C 1
ATOM 3243 O O . GLU A 1 415 ? -8.205 4.713 1.377 1.00 47.91 415 GLU A O 1
ATOM 3248 N N . LYS A 1 416 ? -8.676 5.427 -0.695 1.00 57.72 416 LYS A N 1
ATOM 3249 C CA . LYS A 1 416 ? -8.487 4.143 -1.375 1.00 57.72 416 LYS A CA 1
ATOM 3250 C C . LYS A 1 416 ? -7.439 4.294 -2.475 1.00 57.72 416 LYS A C 1
ATOM 3252 O O . LYS A 1 416 ? -7.737 4.895 -3.504 1.00 57.72 416 LYS A O 1
ATOM 3257 N N . PRO A 1 417 ? -6.233 3.722 -2.311 1.00 58.12 417 PRO A N 1
ATOM 3258 C CA . PRO A 1 417 ? -5.278 3.668 -3.406 1.00 58.12 417 PRO A CA 1
ATOM 3259 C C . PRO A 1 417 ? -5.910 2.915 -4.583 1.00 58.12 417 PRO A C 1
ATOM 3261 O O . PRO A 1 417 ? -6.228 1.729 -4.480 1.00 58.12 417 PRO A O 1
ATOM 3264 N N . ASP A 1 418 ? -6.111 3.606 -5.707 1.00 69.06 418 ASP A N 1
ATOM 3265 C CA . ASP A 1 418 ? -6.634 3.027 -6.947 1.00 69.06 418 ASP A CA 1
ATOM 3266 C C . ASP A 1 418 ? -5.580 2.104 -7.584 1.00 69.06 418 ASP A C 1
ATOM 3268 O O . ASP A 1 418 ? -4.939 2.419 -8.598 1.00 69.06 418 ASP A O 1
ATOM 3272 N N . PHE A 1 419 ? -5.394 0.927 -6.985 1.00 74.25 419 PHE A N 1
ATOM 3273 C CA . PHE A 1 419 ? -4.506 -0.132 -7.465 1.00 74.25 419 PHE A CA 1
ATOM 3274 C C . PHE A 1 419 ? -4.811 -0.506 -8.913 1.00 74.25 419 PHE A C 1
ATOM 3276 O O . PHE A 1 419 ? -3.909 -0.681 -9.727 1.00 74.25 419 PHE A O 1
ATOM 3283 N N . ALA A 1 420 ? -6.100 -0.566 -9.256 1.00 79.12 420 ALA A N 1
ATOM 3284 C CA . ALA A 1 420 ? -6.555 -0.899 -10.598 1.00 79.12 420 ALA A CA 1
ATOM 3285 C C . ALA A 1 420 ? -6.123 0.149 -11.634 1.00 79.12 420 ALA A C 1
ATOM 3287 O O . ALA A 1 420 ? -5.808 -0.204 -12.770 1.00 79.12 420 ALA A O 1
ATOM 3288 N N . ARG A 1 421 ? -6.080 1.435 -11.264 1.00 77.62 421 ARG A N 1
ATOM 3289 C CA . ARG A 1 421 ? -5.640 2.504 -12.167 1.00 77.62 421 ARG A CA 1
ATOM 3290 C C . ARG A 1 421 ? -4.138 2.421 -12.421 1.00 77.62 421 ARG A C 1
ATOM 3292 O O . ARG A 1 421 ? -3.727 2.489 -13.577 1.00 77.62 421 ARG A O 1
ATOM 3299 N N . HIS A 1 422 ? -3.348 2.212 -11.370 1.00 79.25 422 HIS A N 1
ATOM 3300 C CA . HIS A 1 422 ? -1.902 2.022 -11.491 1.00 79.25 422 HIS A CA 1
ATOM 3301 C C . HIS A 1 422 ? -1.581 0.765 -12.305 1.00 79.25 422 HIS A C 1
ATOM 3303 O O . HIS A 1 422 ? -0.844 0.846 -13.282 1.00 79.25 422 HIS A O 1
ATOM 3309 N N . ALA A 1 423 ? -2.210 -0.371 -12.002 1.00 84.69 423 ALA A N 1
ATOM 3310 C CA . ALA A 1 423 ? -2.009 -1.610 -12.751 1.00 84.69 423 ALA A CA 1
ATOM 3311 C C . ALA A 1 423 ? -2.348 -1.458 -14.245 1.00 84.69 423 ALA A C 1
ATOM 3313 O O . ALA A 1 423 ? -1.597 -1.928 -15.096 1.00 84.69 423 ALA A O 1
ATOM 3314 N N . ARG A 1 424 ? -3.433 -0.745 -14.588 1.00 84.50 424 ARG A N 1
ATOM 3315 C CA . ARG A 1 424 ? -3.769 -0.438 -15.991 1.00 84.50 424 ARG A CA 1
ATOM 3316 C C . ARG A 1 424 ? -2.735 0.469 -16.658 1.00 84.50 424 ARG A C 1
ATOM 3318 O O . ARG A 1 424 ? -2.435 0.251 -17.827 1.00 84.50 424 ARG A O 1
ATOM 3325 N N . ALA A 1 425 ? -2.184 1.446 -15.936 1.00 84.56 425 ALA A N 1
ATOM 3326 C CA . ALA A 1 425 ? -1.093 2.286 -16.432 1.00 84.56 425 ALA A CA 1
ATOM 3327 C C . ALA A 1 425 ? 0.138 1.466 -16.785 1.00 84.56 425 ALA A C 1
ATOM 3329 O O . ALA A 1 425 ? 0.608 1.529 -17.915 1.00 84.56 425 ALA A O 1
ATOM 3330 N N . TRP A 1 426 ? 0.572 0.603 -15.876 1.00 87.38 426 TRP A N 1
ATOM 3331 C CA . TRP A 1 426 ? 1.688 -0.303 -16.121 1.00 87.38 426 TRP A CA 1
ATOM 3332 C C . TRP A 1 426 ? 1.419 -1.291 -17.261 1.00 87.38 426 TRP A C 1
ATOM 3334 O O . TRP A 1 426 ? 2.294 -1.515 -18.098 1.00 87.38 426 TRP A O 1
ATOM 3344 N N . ALA A 1 427 ? 0.211 -1.854 -17.347 1.00 89.81 427 ALA A N 1
ATOM 3345 C CA . ALA A 1 427 ? -0.169 -2.750 -18.439 1.00 89.81 427 ALA A CA 1
ATOM 3346 C C . ALA A 1 427 ? -0.142 -2.037 -19.802 1.00 89.81 427 ALA A C 1
ATOM 3348 O O . ALA A 1 427 ? 0.384 -2.571 -20.774 1.00 89.81 427 ALA A O 1
ATOM 3349 N N . HIS A 1 428 ? -0.652 -0.805 -19.874 1.00 88.12 428 HIS A N 1
ATOM 3350 C CA . HIS A 1 428 ? -0.625 -0.020 -21.104 1.00 88.12 428 HIS A CA 1
ATOM 3351 C C . HIS A 1 428 ? 0.799 0.390 -21.492 1.00 88.12 428 HIS A C 1
ATOM 3353 O O . HIS A 1 428 ? 1.189 0.232 -22.649 1.00 88.12 428 HIS A O 1
ATOM 3359 N N . SER A 1 429 ? 1.589 0.902 -20.544 1.00 90.38 429 SER A N 1
ATOM 3360 C CA . SER A 1 429 ? 2.968 1.315 -20.809 1.00 90.38 429 SER A CA 1
ATOM 3361 C C . SER A 1 429 ? 3.830 0.123 -21.216 1.00 90.38 429 SER A C 1
ATOM 3363 O O . SER A 1 429 ? 4.549 0.220 -22.200 1.00 90.38 429 SER A O 1
ATOM 3365 N N . SER A 1 430 ? 3.706 -1.030 -20.553 1.00 90.75 430 SER A N 1
ATOM 3366 C CA . SER A 1 430 ? 4.438 -2.245 -20.945 1.00 90.75 430 SER A CA 1
ATOM 3367 C C . SER A 1 430 ? 4.028 -2.762 -22.326 1.00 90.75 430 SER A C 1
ATOM 3369 O O . SER A 1 430 ? 4.903 -3.093 -23.125 1.00 90.75 430 SER A O 1
ATOM 3371 N N . ALA A 1 431 ? 2.732 -2.763 -22.653 1.00 89.81 431 ALA A N 1
ATOM 3372 C CA . ALA A 1 431 ? 2.266 -3.112 -23.993 1.00 89.81 431 ALA A CA 1
ATOM 3373 C C . ALA A 1 431 ? 2.818 -2.140 -25.050 1.00 89.81 431 ALA A C 1
ATOM 3375 O O . ALA A 1 431 ? 3.316 -2.573 -26.087 1.00 89.81 431 ALA A O 1
ATOM 3376 N N . SER A 1 432 ? 2.804 -0.838 -24.755 1.00 88.00 432 SER A N 1
ATOM 3377 C CA . SER A 1 432 ? 3.322 0.201 -25.653 1.00 88.00 432 SER A CA 1
ATOM 3378 C C . SER A 1 432 ? 4.829 0.054 -25.877 1.00 88.00 432 SER A C 1
ATOM 3380 O O . SER A 1 432 ? 5.292 0.104 -27.016 1.00 88.00 432 SER A O 1
ATOM 3382 N N . VAL A 1 433 ? 5.590 -0.220 -24.814 1.00 93.06 433 VAL A N 1
ATOM 3383 C CA . VAL A 1 433 ? 7.029 -0.514 -24.887 1.00 93.06 433 VAL A CA 1
ATOM 3384 C C . VAL A 1 433 ? 7.268 -1.740 -25.751 1.00 93.06 433 VAL A C 1
ATOM 3386 O O . VAL A 1 433 ? 8.084 -1.671 -26.658 1.00 93.06 433 VAL A O 1
ATOM 3389 N N . ALA A 1 434 ? 6.535 -2.832 -25.528 1.00 92.62 434 ALA A N 1
ATOM 3390 C CA . ALA A 1 434 ? 6.679 -4.051 -26.319 1.00 92.62 434 ALA A CA 1
ATOM 3391 C C . ALA A 1 434 ? 6.395 -3.811 -27.811 1.00 92.62 434 ALA A C 1
ATOM 3393 O O . ALA A 1 434 ? 7.096 -4.341 -28.672 1.00 92.62 434 ALA A O 1
ATOM 3394 N N . THR A 1 435 ? 5.397 -2.984 -28.138 1.00 92.38 435 THR A N 1
ATOM 3395 C CA . THR A 1 435 ? 5.130 -2.613 -29.536 1.00 92.38 435 THR A CA 1
ATOM 3396 C C . THR A 1 435 ? 6.217 -1.715 -30.121 1.00 92.38 435 THR A C 1
ATOM 3398 O O . THR A 1 435 ? 6.622 -1.926 -31.260 1.00 92.38 435 THR A O 1
ATOM 3401 N N . SER A 1 436 ? 6.727 -0.762 -29.338 1.00 93.19 436 SER A N 1
ATOM 3402 C CA . SER A 1 436 ? 7.774 0.176 -29.750 1.00 93.19 436 SER A CA 1
ATOM 3403 C C . SER A 1 436 ? 9.111 -0.530 -29.974 1.00 93.19 436 SER A C 1
ATOM 3405 O O . SER A 1 436 ? 9.741 -0.354 -31.014 1.00 93.19 436 SER A O 1
ATOM 3407 N N . THR A 1 437 ? 9.517 -1.418 -29.061 1.00 93.94 437 THR A N 1
ATOM 3408 C CA . THR A 1 437 ? 10.739 -2.216 -29.217 1.00 93.94 437 THR A CA 1
ATOM 3409 C C . THR A 1 437 ? 10.624 -3.176 -30.392 1.00 93.94 437 THR A C 1
ATOM 3411 O O . THR A 1 437 ? 11.568 -3.290 -31.168 1.00 93.94 437 THR A O 1
ATOM 3414 N N . LYS A 1 438 ? 9.462 -3.814 -30.590 1.00 95.88 438 LYS A N 1
ATOM 3415 C CA . LYS A 1 438 ? 9.215 -4.640 -31.777 1.00 95.88 438 LYS A CA 1
ATOM 3416 C C . LYS A 1 438 ? 9.333 -3.822 -33.065 1.00 95.88 438 LYS A C 1
ATOM 3418 O O . LYS A 1 438 ? 9.971 -4.288 -34.002 1.00 95.88 438 LY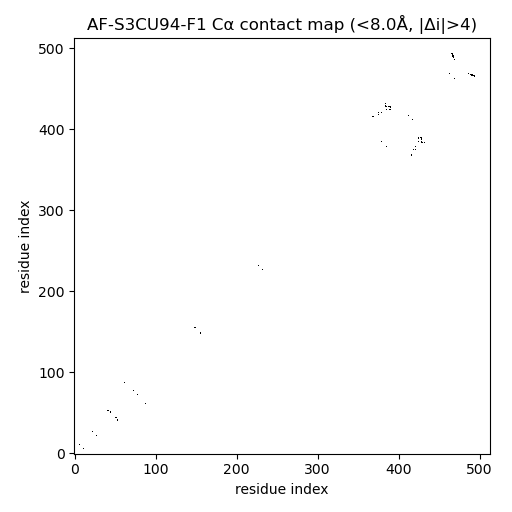S A O 1
ATOM 3423 N N . ALA A 1 439 ? 8.755 -2.622 -33.112 1.00 94.62 439 ALA A N 1
ATOM 3424 C CA . ALA A 1 439 ? 8.860 -1.740 -34.272 1.00 94.62 439 ALA A CA 1
ATOM 3425 C C . ALA A 1 439 ? 10.316 -1.320 -34.539 1.00 94.62 439 ALA A C 1
ATOM 3427 O O . ALA A 1 439 ? 10.775 -1.426 -35.670 1.00 94.62 439 ALA A O 1
ATOM 3428 N N . ALA A 1 440 ? 11.068 -0.946 -33.500 1.00 95.62 440 ALA A N 1
ATOM 3429 C CA . ALA A 1 440 ? 12.483 -0.600 -33.624 1.00 95.62 440 ALA A CA 1
ATOM 3430 C C . ALA A 1 440 ? 13.341 -1.782 -34.113 1.00 95.62 440 ALA A C 1
ATOM 3432 O O . ALA A 1 440 ? 14.254 -1.594 -34.912 1.00 95.62 440 ALA A O 1
ATOM 3433 N N . ILE A 1 441 ? 13.047 -3.009 -33.668 1.00 97.00 441 ILE A N 1
ATOM 3434 C CA . ILE A 1 441 ? 13.732 -4.217 -34.155 1.00 97.00 441 ILE A CA 1
ATOM 3435 C C . ILE A 1 441 ? 13.420 -4.457 -35.635 1.00 97.00 441 ILE A C 1
ATOM 3437 O O . ILE A 1 441 ? 14.330 -4.791 -36.388 1.00 97.00 441 ILE A O 1
ATOM 3441 N N . LEU A 1 442 ? 12.164 -4.281 -36.057 1.00 96.75 442 LEU A N 1
ATOM 3442 C CA . LEU A 1 442 ? 11.776 -4.436 -37.462 1.00 96.75 442 LEU A CA 1
ATOM 3443 C C . LEU A 1 442 ? 12.461 -3.397 -38.356 1.00 96.75 442 LEU A C 1
ATOM 3445 O O . LEU A 1 442 ? 13.009 -3.777 -39.382 1.00 96.75 442 LEU A O 1
ATOM 3449 N N . ASP A 1 443 ? 12.524 -2.137 -37.931 1.00 96.06 443 ASP A N 1
ATOM 3450 C CA . ASP A 1 443 ? 13.221 -1.067 -38.658 1.00 96.06 443 ASP A CA 1
ATOM 3451 C C . ASP A 1 443 ? 14.732 -1.345 -38.795 1.00 96.06 443 ASP A C 1
ATOM 3453 O O . ASP A 1 443 ? 15.330 -1.191 -39.864 1.00 96.06 443 ASP A O 1
ATOM 3457 N N . LYS A 1 444 ? 15.369 -1.856 -37.730 1.00 96.62 444 LYS A N 1
ATOM 3458 C CA . LYS A 1 444 ? 16.776 -2.286 -37.788 1.00 96.62 444 LYS A CA 1
ATOM 3459 C C . LYS A 1 444 ? 16.989 -3.523 -38.650 1.00 96.62 444 LYS A C 1
ATOM 3461 O O . LYS A 1 444 ? 18.026 -3.618 -39.304 1.00 96.62 444 LYS A O 1
ATOM 3466 N N . LEU A 1 445 ? 16.036 -4.449 -38.666 1.00 97.50 445 LEU A N 1
ATOM 3467 C CA . LEU A 1 445 ? 16.080 -5.615 -39.540 1.00 97.50 445 LEU A CA 1
ATOM 3468 C C . LEU A 1 445 ? 15.943 -5.202 -41.010 1.00 97.50 445 LEU A C 1
ATOM 3470 O O . LEU A 1 445 ? 16.711 -5.688 -41.833 1.00 97.50 445 LEU A O 1
ATOM 3474 N N . GLU A 1 446 ? 15.034 -4.278 -41.316 1.00 97.00 446 GLU A N 1
ATOM 3475 C CA . GLU A 1 446 ? 14.825 -3.738 -42.662 1.00 97.00 446 GLU A CA 1
ATOM 3476 C C . GLU A 1 446 ? 16.061 -2.975 -43.155 1.00 97.00 446 GLU A C 1
ATOM 3478 O O . GLU A 1 446 ? 16.578 -3.266 -44.234 1.00 97.00 446 GLU A O 1
ATOM 3483 N N . SER A 1 447 ? 16.617 -2.093 -42.316 1.00 96.06 447 SER A N 1
ATOM 3484 C CA . SER A 1 447 ? 17.886 -1.401 -42.593 1.00 96.06 447 SER A CA 1
ATOM 3485 C C . SER A 1 447 ? 19.035 -2.391 -42.832 1.00 96.06 447 SER A C 1
ATOM 3487 O O . SER A 1 447 ? 19.852 -2.203 -43.732 1.00 96.06 447 SER A O 1
ATOM 3489 N N . GLY A 1 448 ? 19.089 -3.468 -42.041 1.00 97.06 448 GLY A N 1
ATOM 3490 C CA . GLY A 1 448 ? 20.061 -4.545 -42.209 1.00 97.06 448 GLY A CA 1
ATOM 3491 C C . GLY A 1 448 ? 19.882 -5.294 -43.529 1.00 97.06 448 GLY A C 1
ATOM 3492 O O . GLY A 1 448 ? 20.865 -5.518 -44.230 1.00 97.06 448 GLY A O 1
ATOM 3493 N N . SER A 1 449 ? 18.646 -5.639 -43.905 1.00 96.00 449 SER A N 1
ATOM 3494 C CA . SER A 1 449 ? 18.366 -6.288 -45.191 1.00 96.00 449 SER A CA 1
ATOM 3495 C C . SER A 1 449 ? 18.685 -5.387 -46.379 1.00 96.00 449 SER A C 1
ATOM 3497 O O . SER A 1 449 ? 19.326 -5.852 -47.313 1.00 96.00 449 SER A O 1
ATOM 3499 N N . ALA A 1 450 ? 18.350 -4.096 -46.308 1.00 96.00 450 ALA A N 1
ATOM 3500 C CA . ALA A 1 450 ? 18.675 -3.134 -47.355 1.00 96.00 450 ALA A CA 1
ATOM 3501 C C . ALA A 1 450 ? 20.193 -2.994 -47.533 1.00 96.00 450 ALA A C 1
ATOM 3503 O O . ALA A 1 450 ? 20.681 -2.995 -48.658 1.00 96.00 450 ALA A O 1
ATOM 3504 N N . SER A 1 451 ? 20.951 -2.961 -46.430 1.00 96.75 451 SER A N 1
ATOM 3505 C CA . SER A 1 451 ? 22.417 -2.950 -46.483 1.00 96.75 451 SER A CA 1
ATOM 3506 C C . SER A 1 451 ? 22.983 -4.251 -47.067 1.00 96.75 451 SER A C 1
ATOM 3508 O O . SER A 1 451 ? 23.911 -4.212 -47.871 1.00 96.75 451 SER A O 1
ATOM 3510 N N . VAL A 1 452 ? 22.413 -5.413 -46.729 1.00 96.88 452 VAL A N 1
ATOM 3511 C CA . VAL A 1 452 ? 22.815 -6.693 -47.335 1.00 96.88 452 VAL A CA 1
ATOM 3512 C C . VAL A 1 452 ? 22.523 -6.703 -48.835 1.00 96.88 452 VAL A C 1
ATOM 3514 O O . VAL A 1 452 ? 23.393 -7.097 -49.611 1.00 96.88 452 VAL A O 1
ATOM 3517 N N . ASP A 1 453 ? 21.356 -6.233 -49.261 1.00 96.00 453 ASP A N 1
ATOM 3518 C CA . ASP A 1 453 ? 21.001 -6.144 -50.677 1.00 96.00 453 ASP A CA 1
ATOM 3519 C C . ASP A 1 453 ? 21.909 -5.158 -51.424 1.00 96.00 453 ASP A C 1
ATOM 3521 O O . ASP A 1 453 ? 22.385 -5.475 -52.515 1.00 96.00 453 ASP A O 1
ATOM 3525 N N . GLU A 1 454 ? 22.252 -4.022 -50.814 1.00 96.56 454 GLU A N 1
ATOM 3526 C CA . GLU A 1 454 ? 23.227 -3.069 -51.352 1.00 96.56 454 GLU A CA 1
ATOM 3527 C C . GLU A 1 454 ? 24.611 -3.715 -51.514 1.00 96.56 454 GLU A C 1
ATOM 3529 O O . GLU A 1 454 ? 25.207 -3.642 -52.590 1.00 96.56 454 GLU A O 1
ATOM 3534 N N . THR A 1 455 ? 25.103 -4.438 -50.499 1.00 95.75 455 THR A N 1
ATOM 3535 C CA . THR A 1 455 ? 26.378 -5.167 -50.624 1.00 95.75 455 THR A CA 1
ATOM 3536 C C . THR A 1 455 ? 26.307 -6.271 -51.674 1.00 95.75 455 THR A C 1
ATOM 3538 O O . THR A 1 455 ? 27.287 -6.513 -52.377 1.00 95.75 455 THR A O 1
ATOM 3541 N N . ARG A 1 456 ? 25.153 -6.927 -51.836 1.00 94.69 456 ARG A N 1
ATOM 3542 C CA . ARG A 1 456 ? 24.944 -7.948 -52.863 1.00 94.69 456 ARG A CA 1
ATOM 3543 C C . ARG A 1 456 ? 24.996 -7.336 -54.261 1.00 94.69 456 ARG A C 1
ATOM 3545 O O . ARG A 1 456 ? 25.635 -7.918 -55.135 1.00 94.69 456 ARG A O 1
ATOM 3552 N N . LEU A 1 457 ? 24.373 -6.176 -54.465 1.00 94.25 457 LEU A N 1
ATOM 3553 C CA . LEU A 1 457 ? 24.456 -5.424 -55.718 1.00 94.25 457 LEU A CA 1
ATOM 3554 C C . LEU A 1 457 ? 25.893 -4.975 -56.003 1.00 94.25 457 LEU A C 1
ATOM 3556 O O . LEU A 1 457 ? 26.387 -5.224 -57.100 1.00 94.25 457 LEU A O 1
ATOM 3560 N N . ALA A 1 458 ? 26.599 -4.432 -55.008 1.00 93.56 458 ALA A N 1
ATOM 3561 C CA . ALA A 1 458 ? 28.005 -4.052 -55.146 1.00 93.56 458 ALA A CA 1
ATOM 3562 C C . ALA A 1 458 ? 28.904 -5.257 -55.491 1.00 93.56 458 ALA A C 1
ATOM 3564 O O . ALA A 1 458 ? 29.810 -5.150 -56.316 1.00 93.56 458 ALA A O 1
ATOM 3565 N N . LEU A 1 459 ? 28.642 -6.436 -54.911 1.00 92.69 459 LEU A N 1
ATOM 3566 C CA . LEU A 1 459 ? 29.348 -7.672 -55.265 1.00 92.69 459 LEU A CA 1
ATOM 3567 C C . LEU A 1 459 ? 29.033 -8.140 -56.689 1.00 92.69 459 LEU A C 1
ATOM 3569 O O . LEU A 1 459 ? 29.938 -8.617 -57.372 1.00 92.69 459 LEU A O 1
ATOM 3573 N N . PHE A 1 460 ? 27.786 -8.014 -57.150 1.00 91.00 460 PHE A N 1
ATOM 3574 C CA . PHE A 1 460 ? 27.439 -8.298 -58.544 1.00 91.00 460 PHE A CA 1
ATOM 3575 C C . PHE A 1 460 ? 28.128 -7.333 -59.511 1.00 91.00 460 PHE A C 1
ATOM 3577 O O . PHE A 1 460 ? 28.639 -7.779 -60.536 1.00 91.00 460 PHE A O 1
ATOM 3584 N N . GLU A 1 461 ? 28.203 -6.047 -59.176 1.00 91.56 461 GLU A N 1
ATOM 3585 C CA . GLU A 1 461 ? 28.912 -5.047 -59.975 1.00 91.56 461 GLU A CA 1
ATOM 3586 C C . GLU A 1 461 ? 30.416 -5.341 -60.038 1.00 91.56 461 GLU A C 1
ATOM 3588 O O . GLU A 1 461 ? 30.990 -5.384 -61.124 1.00 91.56 461 GLU A O 1
ATOM 3593 N N . LEU A 1 462 ? 31.050 -5.652 -58.902 1.00 89.50 462 LEU A N 1
ATOM 3594 C CA . LEU A 1 462 ? 32.450 -6.086 -58.868 1.00 89.50 462 LEU A CA 1
ATOM 3595 C C . LEU A 1 462 ? 32.669 -7.360 -59.688 1.00 89.50 462 LEU A C 1
ATOM 3597 O O . LEU A 1 462 ? 33.647 -7.455 -60.424 1.00 89.50 462 LEU A O 1
ATOM 3601 N N . ARG A 1 463 ? 31.757 -8.332 -59.595 1.00 83.25 463 ARG A N 1
ATOM 3602 C CA . ARG A 1 463 ? 31.811 -9.577 -60.372 1.00 83.25 463 ARG A CA 1
ATOM 3603 C C . ARG A 1 463 ? 31.707 -9.315 -61.877 1.00 83.25 463 ARG A C 1
ATOM 3605 O O . ARG A 1 463 ? 32.460 -9.907 -62.648 1.00 83.25 463 ARG A O 1
ATOM 3612 N N . HIS A 1 464 ? 30.834 -8.392 -62.274 1.00 83.88 464 HIS A N 1
ATOM 3613 C CA . HIS A 1 464 ? 30.705 -7.924 -63.650 1.00 83.88 464 HIS A CA 1
ATOM 3614 C C . HIS A 1 464 ? 31.978 -7.201 -64.127 1.00 83.88 464 HIS A C 1
ATOM 3616 O O . HIS A 1 464 ? 32.484 -7.507 -65.204 1.00 83.88 464 HIS A O 1
ATOM 3622 N N . LEU A 1 465 ? 32.552 -6.303 -63.314 1.00 84.81 465 LEU A N 1
ATOM 3623 C CA . LEU A 1 465 ? 33.825 -5.627 -63.612 1.00 84.81 465 LEU A CA 1
ATOM 3624 C C . LEU A 1 465 ? 35.012 -6.599 -63.696 1.00 84.81 465 LEU A C 1
ATOM 3626 O O . LEU A 1 465 ? 35.936 -6.362 -64.467 1.00 84.81 465 LEU A O 1
ATOM 3630 N N . LEU A 1 466 ? 34.978 -7.702 -62.943 1.00 83.19 466 LEU A N 1
ATOM 3631 C CA . LEU A 1 466 ? 35.946 -8.802 -63.026 1.00 83.19 466 LEU A CA 1
ATOM 3632 C C . LEU A 1 466 ? 35.698 -9.753 -64.214 1.00 83.19 466 LEU A C 1
ATOM 3634 O O . LEU A 1 466 ? 36.403 -10.755 -64.343 1.00 83.19 466 LEU A O 1
ATOM 3638 N N . GLY A 1 467 ? 34.741 -9.444 -65.097 1.00 67.88 467 GLY A N 1
ATOM 3639 C CA . GLY A 1 467 ? 34.515 -10.178 -66.344 1.00 67.88 467 GLY A CA 1
ATOM 3640 C C . GLY A 1 467 ? 33.786 -11.510 -66.166 1.00 67.88 467 GLY A C 1
ATOM 3641 O O . GLY A 1 467 ? 33.766 -12.324 -67.087 1.00 67.88 467 GLY A O 1
ATOM 3642 N N . GLU A 1 468 ? 33.185 -11.758 -64.999 1.00 62.25 468 GLU A N 1
ATOM 3643 C CA . GLU A 1 468 ? 32.380 -12.953 -64.751 1.00 62.25 468 GLU A CA 1
ATOM 3644 C C . GLU A 1 468 ? 30.911 -12.643 -65.090 1.00 62.25 468 GLU A C 1
ATOM 3646 O O . GLU A 1 468 ? 30.124 -12.223 -64.241 1.00 62.25 468 GLU A O 1
ATOM 3651 N N . VAL A 1 469 ? 30.548 -12.826 -66.364 1.00 57.56 469 VAL A N 1
ATOM 3652 C CA . VAL A 1 469 ? 29.164 -12.697 -66.844 1.00 57.56 469 VAL A CA 1
ATOM 3653 C C . VAL A 1 469 ? 28.347 -13.867 -66.296 1.00 57.56 469 VAL A C 1
ATOM 3655 O O . VAL A 1 469 ? 28.532 -15.020 -66.685 1.00 57.56 469 VAL A O 1
ATOM 3658 N N . VAL A 1 470 ? 27.445 -13.584 -65.358 1.00 60.19 470 VAL A N 1
ATOM 3659 C CA . VAL A 1 470 ? 26.453 -14.558 -64.893 1.00 60.19 470 VAL A CA 1
ATOM 3660 C C . VAL A 1 470 ? 25.225 -14.425 -65.779 1.00 60.19 470 VAL A C 1
ATOM 3662 O O . VAL A 1 470 ? 24.377 -13.571 -65.548 1.00 60.19 470 VAL A O 1
ATOM 3665 N N . GLU A 1 471 ? 25.124 -15.281 -66.790 1.00 54.72 471 GLU A N 1
ATOM 3666 C CA . GLU A 1 471 ? 23.871 -15.490 -67.515 1.00 54.72 471 GLU A CA 1
ATOM 3667 C C . GLU A 1 471 ? 22.862 -16.162 -66.567 1.00 54.72 471 GLU A C 1
ATOM 3669 O O . GLU A 1 471 ? 22.916 -17.372 -66.319 1.00 54.72 471 GLU A O 1
ATOM 3674 N N . GLU A 1 472 ? 21.945 -15.380 -65.990 1.00 51.88 472 GLU A N 1
ATOM 3675 C CA . GLU A 1 472 ? 20.808 -15.903 -65.229 1.00 51.88 472 GLU A CA 1
ATOM 3676 C C . GLU A 1 472 ? 19.814 -16.589 -66.181 1.00 51.88 472 GLU A C 1
ATOM 3678 O O . GLU A 1 472 ? 18.811 -16.022 -66.617 1.00 51.88 472 GLU A O 1
ATOM 3683 N N . SER A 1 473 ? 20.068 -17.862 -66.489 1.00 46.31 473 SER A N 1
ATOM 3684 C CA . SER A 1 473 ? 19.060 -18.738 -67.090 1.00 46.31 473 SER A CA 1
ATOM 3685 C C . SER A 1 473 ? 17.938 -18.982 -66.081 1.00 46.31 473 SER A C 1
ATOM 3687 O O . SER A 1 473 ? 18.030 -19.828 -65.190 1.00 46.31 473 SER A O 1
ATOM 3689 N N . ARG A 1 474 ? 16.861 -18.210 -66.225 1.00 47.69 474 ARG A N 1
ATOM 3690 C CA . ARG A 1 474 ? 15.623 -18.298 -65.447 1.00 47.69 474 ARG A CA 1
ATOM 3691 C C . ARG A 1 474 ? 14.877 -19.599 -65.787 1.00 47.69 474 ARG A C 1
ATOM 3693 O O . ARG A 1 474 ? 13.921 -19.595 -66.555 1.00 47.69 474 ARG A O 1
ATOM 3700 N N . SER A 1 475 ? 15.318 -20.726 -65.229 1.00 42.09 475 SER A N 1
ATOM 3701 C CA . SER A 1 475 ? 14.546 -21.973 -65.239 1.00 42.09 475 SER A CA 1
ATOM 3702 C C . SER A 1 475 ? 13.645 -22.000 -64.009 1.00 42.09 475 SER A C 1
ATOM 3704 O O . SER A 1 475 ? 14.121 -22.117 -62.882 1.00 42.09 475 SER A O 1
ATOM 3706 N N . GLY A 1 476 ? 12.338 -21.859 -64.227 1.00 48.09 476 GLY A N 1
ATOM 3707 C CA . GLY A 1 476 ? 11.337 -21.990 -63.177 1.00 48.09 476 GLY A CA 1
ATOM 3708 C C . GLY A 1 476 ? 11.318 -23.404 -62.599 1.00 48.09 476 GLY A C 1
ATOM 3709 O O . GLY A 1 476 ? 11.072 -24.364 -63.323 1.00 48.09 476 GLY A O 1
ATOM 3710 N N . ALA A 1 477 ? 11.552 -23.520 -61.296 1.00 39.78 477 ALA A N 1
ATOM 3711 C CA . ALA A 1 477 ? 11.102 -24.644 -60.488 1.00 39.78 477 ALA A CA 1
ATOM 3712 C C . ALA A 1 477 ? 10.993 -24.184 -59.030 1.00 39.78 477 ALA A C 1
ATOM 3714 O O . ALA A 1 477 ? 11.959 -23.713 -58.432 1.00 39.78 477 ALA A O 1
ATOM 3715 N N . GLU A 1 478 ? 9.781 -24.274 -58.493 1.00 43.31 478 GLU A N 1
ATOM 3716 C CA . GLU A 1 478 ? 9.479 -24.046 -57.088 1.00 43.31 478 GLU A CA 1
ATOM 3717 C C . GLU A 1 478 ? 10.113 -25.112 -56.178 1.00 43.31 478 GLU A C 1
ATOM 3719 O O . GLU A 1 478 ? 10.270 -26.272 -56.550 1.00 43.31 478 GLU A O 1
ATOM 3724 N N . MET A 1 479 ? 10.293 -24.688 -54.925 1.00 46.53 479 MET A N 1
ATOM 3725 C CA . MET A 1 479 ? 10.273 -25.478 -53.692 1.00 46.53 479 MET A CA 1
ATOM 3726 C C . MET A 1 479 ? 11.591 -26.099 -53.177 1.00 46.53 479 MET A C 1
ATOM 3728 O O . MET A 1 479 ? 12.127 -27.076 -53.685 1.00 46.53 479 MET A O 1
ATOM 3732 N N . THR A 1 480 ? 11.977 -25.580 -52.004 1.00 44.69 480 THR A N 1
ATOM 3733 C CA . THR A 1 480 ? 12.885 -26.114 -50.970 1.00 44.69 480 THR A CA 1
ATOM 3734 C C . THR A 1 480 ? 14.394 -26.153 -51.241 1.00 44.69 480 THR A C 1
ATOM 3736 O O . THR A 1 480 ? 14.890 -26.925 -52.046 1.00 44.69 480 THR A O 1
ATOM 3739 N N . GLY A 1 481 ? 15.129 -25.397 -50.413 1.00 45.53 481 GLY A N 1
ATOM 3740 C CA . GLY A 1 481 ? 16.533 -25.656 -50.083 1.00 45.53 481 GLY A CA 1
ATOM 3741 C C . GLY A 1 481 ? 17.556 -25.006 -51.014 1.00 45.53 481 GLY A C 1
ATOM 3742 O O . GLY A 1 481 ? 17.742 -25.448 -52.133 1.00 45.53 481 GLY A O 1
ATOM 3743 N N . HIS A 1 482 ? 18.223 -23.967 -50.498 1.00 41.81 482 HIS A N 1
ATOM 3744 C CA . HIS A 1 482 ? 19.481 -23.349 -50.950 1.00 41.81 482 HIS A CA 1
ATOM 3745 C C . HIS A 1 482 ? 19.927 -23.559 -52.414 1.00 41.81 482 HIS A C 1
ATOM 3747 O O . HIS A 1 482 ? 20.386 -24.648 -52.765 1.00 41.81 482 HIS A O 1
ATOM 3753 N N . PRO A 1 483 ? 19.968 -22.498 -53.247 1.00 39.66 483 PRO A N 1
ATOM 3754 C CA . PRO A 1 483 ? 20.563 -22.608 -54.568 1.00 39.66 483 PRO A CA 1
ATOM 3755 C C . PRO A 1 483 ? 22.088 -22.696 -54.432 1.00 39.66 483 PRO A C 1
ATOM 3757 O O . PRO A 1 483 ? 22.770 -21.700 -54.181 1.00 39.66 483 PRO A O 1
ATOM 3760 N N . ILE A 1 484 ? 22.642 -23.895 -54.611 1.00 44.94 484 ILE A N 1
ATOM 3761 C CA . ILE A 1 484 ? 24.062 -24.060 -54.924 1.00 44.94 484 ILE A CA 1
ATOM 3762 C C . ILE A 1 484 ? 24.230 -23.622 -56.381 1.00 44.94 484 ILE A C 1
ATOM 3764 O O . ILE A 1 484 ? 23.934 -24.366 -57.314 1.00 44.94 484 ILE A O 1
ATOM 3768 N N . ILE A 1 485 ? 24.677 -22.382 -56.571 1.00 45.69 485 ILE A N 1
ATOM 3769 C CA . ILE A 1 485 ? 25.021 -21.833 -57.884 1.00 45.69 485 ILE A CA 1
ATOM 3770 C C . ILE A 1 485 ? 26.322 -22.504 -58.343 1.00 45.69 485 ILE A C 1
ATOM 3772 O O . ILE A 1 485 ? 27.419 -22.051 -58.019 1.00 45.69 485 ILE A O 1
ATOM 3776 N N . VAL A 1 486 ? 26.213 -23.590 -59.109 1.00 47.41 486 VAL A N 1
ATOM 3777 C CA . VAL A 1 486 ? 27.332 -24.116 -59.906 1.00 47.41 486 VAL A CA 1
ATOM 3778 C C . VAL A 1 486 ? 27.329 -23.379 -61.245 1.00 47.41 486 VAL A C 1
ATOM 3780 O O . VAL A 1 486 ? 26.808 -23.862 -62.246 1.00 47.41 486 VAL A O 1
ATOM 3783 N N . GLY A 1 487 ? 27.863 -22.157 -61.243 1.00 42.31 487 GLY A N 1
ATOM 3784 C CA . GLY A 1 487 ? 28.095 -21.378 -62.459 1.00 42.31 487 GLY A CA 1
ATOM 3785 C C . GLY A 1 487 ? 29.384 -21.829 -63.146 1.00 42.31 487 GLY A C 1
ATOM 3786 O O . GLY A 1 487 ? 30.451 -21.838 -62.529 1.00 42.31 487 GLY A O 1
ATOM 3787 N N . LYS A 1 488 ? 29.291 -22.208 -64.423 1.00 47.72 488 LYS A N 1
ATOM 3788 C CA . LYS A 1 488 ? 30.440 -22.492 -65.290 1.00 47.72 488 LYS A CA 1
ATOM 3789 C C . LYS A 1 488 ? 31.216 -21.178 -65.482 1.00 47.72 488 LYS A C 1
ATOM 3791 O O . LYS A 1 488 ? 30.698 -20.241 -66.073 1.00 47.72 488 LYS A O 1
ATOM 3796 N N . ARG A 1 489 ? 32.421 -21.088 -64.910 1.00 47.66 489 ARG A N 1
ATOM 3797 C CA . ARG A 1 489 ? 33.287 -19.899 -64.968 1.00 47.66 489 ARG A CA 1
ATOM 3798 C C . ARG A 1 489 ? 34.000 -19.824 -66.312 1.00 47.66 489 ARG A C 1
ATOM 3800 O O . ARG A 1 489 ? 35.028 -20.474 -66.485 1.00 47.66 489 ARG A O 1
ATOM 3807 N N . GLU A 1 490 ? 33.511 -18.996 -67.221 1.00 52.50 490 GLU A N 1
ATOM 3808 C CA . GLU A 1 490 ? 34.368 -18.431 -68.262 1.00 52.50 490 GLU A CA 1
ATOM 3809 C C . GLU A 1 490 ? 35.019 -17.174 -67.680 1.00 52.50 490 GLU A C 1
ATOM 3811 O O . GLU A 1 490 ? 34.389 -16.133 -67.536 1.00 52.50 490 GLU A O 1
ATOM 3816 N N . ARG A 1 491 ? 36.277 -17.302 -67.237 1.00 52.47 491 ARG A N 1
ATOM 3817 C CA . ARG A 1 491 ? 37.101 -16.142 -66.883 1.00 52.47 491 ARG A CA 1
ATOM 3818 C C . ARG A 1 491 ? 37.639 -15.557 -68.180 1.00 52.47 491 ARG A C 1
ATOM 3820 O O . ARG A 1 491 ? 38.556 -16.129 -68.765 1.00 52.47 491 ARG A O 1
ATOM 3827 N N . VAL A 1 492 ? 37.078 -14.441 -68.626 1.00 56.47 492 VAL A N 1
ATOM 3828 C CA . VAL A 1 492 ? 37.731 -13.615 -69.643 1.00 5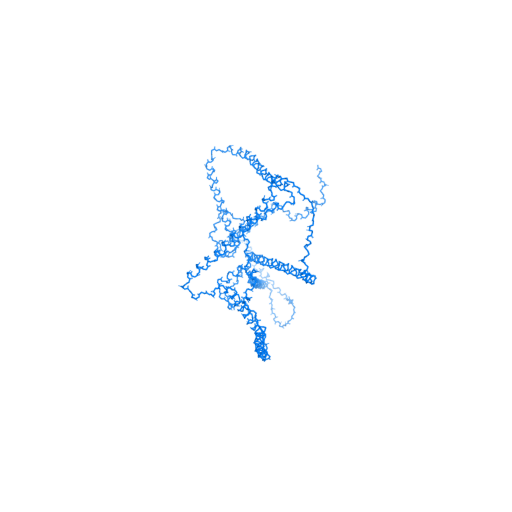6.47 492 VAL A CA 1
ATOM 3829 C C . VAL A 1 492 ? 38.809 -12.807 -68.924 1.00 56.47 492 VAL A C 1
ATOM 3831 O O . VAL A 1 492 ? 38.506 -11.971 -68.077 1.00 56.47 492 VAL A O 1
ATOM 3834 N N . ASP A 1 493 ? 40.075 -13.123 -69.195 1.00 56.44 493 ASP A N 1
ATOM 3835 C CA . ASP A 1 493 ? 41.219 -12.528 -68.503 1.00 56.44 493 ASP A CA 1
ATOM 3836 C C . ASP A 1 493 ? 41.477 -11.109 -69.036 1.00 56.44 493 ASP A C 1
ATOM 3838 O O . ASP A 1 493 ? 42.102 -10.899 -70.074 1.00 56.44 493 ASP A O 1
ATOM 3842 N N . ILE A 1 494 ? 40.928 -10.113 -68.343 1.00 58.59 494 ILE A N 1
ATOM 3843 C CA . ILE A 1 494 ? 40.899 -8.706 -68.779 1.00 58.59 494 ILE A CA 1
ATOM 3844 C C . ILE A 1 494 ? 42.318 -8.109 -68.860 1.00 58.59 494 ILE A C 1
ATOM 3846 O O . ILE A 1 494 ? 42.581 -7.219 -69.674 1.00 58.59 494 ILE A O 1
ATOM 3850 N N . TRP A 1 495 ? 43.260 -8.653 -68.080 1.00 55.00 495 TRP A N 1
ATOM 3851 C CA . TRP A 1 495 ? 44.674 -8.263 -68.073 1.00 55.00 495 TRP A CA 1
ATOM 3852 C C . TRP A 1 495 ? 45.397 -8.558 -69.391 1.00 55.00 495 TRP A C 1
ATOM 3854 O O . TRP A 1 495 ? 46.325 -7.828 -69.739 1.00 55.00 495 TRP A O 1
ATOM 3864 N N . ALA A 1 496 ? 44.923 -9.526 -70.185 1.00 59.44 496 ALA A N 1
ATOM 3865 C CA . ALA A 1 496 ? 45.486 -9.811 -71.506 1.00 59.44 496 ALA A CA 1
ATOM 3866 C C . ALA A 1 496 ? 45.316 -8.638 -72.496 1.00 59.44 496 ALA A C 1
ATOM 3868 O O . ALA A 1 496 ? 46.040 -8.547 -73.485 1.00 59.44 496 ALA A O 1
ATOM 3869 N N . THR A 1 497 ? 44.388 -7.714 -72.226 1.00 55.16 497 THR A N 1
ATOM 3870 C CA . THR A 1 497 ? 44.110 -6.562 -73.102 1.00 55.16 497 THR A CA 1
ATOM 3871 C C . THR A 1 497 ? 45.004 -5.354 -72.797 1.00 55.16 497 THR A C 1
ATOM 3873 O O . THR A 1 497 ? 45.209 -4.512 -73.667 1.00 55.16 497 THR A O 1
ATOM 3876 N N . ILE A 1 498 ? 45.559 -5.256 -71.582 1.00 56.06 498 ILE A N 1
ATOM 3877 C CA . ILE A 1 498 ? 46.349 -4.090 -71.136 1.00 56.06 498 ILE A CA 1
ATOM 3878 C C . ILE A 1 498 ? 47.839 -4.246 -71.487 1.00 56.06 498 ILE A C 1
ATOM 3880 O O . ILE A 1 498 ? 48.525 -3.253 -71.729 1.00 56.06 498 ILE A O 1
ATOM 3884 N N . GLU A 1 499 ? 48.347 -5.475 -71.616 1.00 51.47 499 GLU A N 1
ATOM 3885 C CA . GLU A 1 499 ? 49.740 -5.719 -72.032 1.00 51.47 499 GLU A CA 1
ATOM 3886 C C . GLU A 1 499 ? 50.003 -5.422 -73.526 1.00 51.47 499 GLU A C 1
ATOM 3888 O O . GLU A 1 499 ? 51.154 -5.350 -73.955 1.00 51.47 499 GLU A O 1
ATOM 3893 N N . GLY A 1 500 ? 48.959 -5.165 -74.323 1.00 50.88 500 GLY A N 1
ATOM 3894 C CA . GLY A 1 500 ? 49.071 -4.895 -75.761 1.00 50.88 500 GLY A CA 1
ATOM 3895 C C . GLY A 1 500 ? 49.587 -3.503 -76.159 1.00 50.88 500 GLY A C 1
ATOM 3896 O O . GLY A 1 500 ? 49.831 -3.285 -77.345 1.00 50.88 500 GLY A O 1
ATOM 3897 N N . SER A 1 501 ? 49.763 -2.552 -75.230 1.00 51.44 501 SER A N 1
ATOM 3898 C CA . SER A 1 501 ? 50.057 -1.145 -75.580 1.00 51.44 501 SER A CA 1
ATOM 3899 C C . SER A 1 501 ? 51.326 -0.533 -74.968 1.00 51.44 501 SER A C 1
ATOM 3901 O O . SER A 1 501 ? 51.519 0.674 -75.089 1.00 51.44 501 SER A O 1
ATOM 3903 N N . LEU A 1 502 ? 52.217 -1.313 -74.342 1.00 50.84 502 LEU A N 1
ATOM 3904 C CA . LEU A 1 502 ? 53.463 -0.791 -73.736 1.00 50.84 502 LEU A CA 1
ATOM 3905 C C . LEU A 1 502 ? 54.758 -1.127 -74.506 1.00 50.84 502 LEU A C 1
ATOM 3907 O O . LEU A 1 502 ? 55.853 -0.808 -74.052 1.00 50.84 502 LEU A O 1
ATOM 3911 N N . GLY A 1 503 ? 54.658 -1.700 -75.708 1.00 49.44 503 GLY A N 1
ATOM 3912 C CA . GLY A 1 503 ? 55.803 -2.067 -76.550 1.00 49.44 503 GLY A CA 1
ATOM 3913 C C . GLY A 1 503 ? 56.141 -1.064 -77.659 1.00 49.44 503 GLY A C 1
ATOM 3914 O O . GLY A 1 503 ? 56.234 -1.468 -78.812 1.00 49.44 503 GLY A O 1
ATOM 3915 N N . ALA A 1 504 ? 56.296 0.231 -77.365 1.00 49.19 504 ALA A N 1
ATOM 3916 C CA . ALA A 1 504 ? 56.745 1.209 -78.368 1.00 49.19 504 ALA A CA 1
ATOM 3917 C C . ALA A 1 504 ? 57.505 2.398 -77.752 1.00 49.19 504 ALA A C 1
ATOM 3919 O O . ALA A 1 504 ? 57.109 3.549 -77.904 1.00 49.19 504 ALA A O 1
ATOM 3920 N N . ILE A 1 505 ? 58.626 2.141 -77.074 1.00 47.22 505 ILE A N 1
ATOM 3921 C CA . ILE A 1 505 ? 59.668 3.164 -76.882 1.00 47.22 505 ILE A CA 1
ATOM 3922 C C . ILE A 1 505 ? 60.932 2.639 -77.559 1.00 47.22 505 ILE A C 1
ATOM 3924 O O . ILE A 1 505 ? 61.749 1.935 -76.971 1.00 47.22 505 ILE A O 1
ATOM 3928 N N . LYS A 1 506 ? 61.036 2.936 -78.856 1.00 44.00 506 LYS A N 1
ATOM 3929 C CA . LYS A 1 506 ? 62.238 2.740 -79.662 1.00 44.00 506 LYS A CA 1
ATOM 3930 C C . LYS A 1 506 ? 63.256 3.805 -79.237 1.00 44.00 506 LYS A C 1
ATOM 3932 O O . LYS A 1 506 ? 62.992 4.994 -79.382 1.00 44.00 506 LYS A O 1
ATOM 3937 N N . GLN A 1 507 ? 64.387 3.370 -78.684 1.00 47.19 507 GLN A N 1
ATOM 3938 C CA . GLN A 1 507 ? 65.596 4.186 -78.567 1.00 47.19 507 GLN A CA 1
ATOM 3939 C C . GLN A 1 507 ? 66.054 4.575 -79.978 1.00 47.19 507 GLN A C 1
ATOM 3941 O O . GLN A 1 507 ? 66.317 3.685 -80.784 1.00 47.19 507 GLN A O 1
ATOM 3946 N N . ASP A 1 508 ? 66.165 5.872 -80.258 1.00 43.34 508 ASP A N 1
ATOM 3947 C CA . ASP A 1 508 ? 66.922 6.386 -81.401 1.00 43.34 508 ASP A CA 1
ATOM 3948 C C . ASP A 1 508 ? 68.075 7.227 -80.842 1.00 43.34 508 ASP A C 1
ATOM 3950 O O . ASP A 1 508 ? 67.887 8.330 -80.330 1.00 43.34 508 ASP A O 1
ATOM 3954 N N . ASN A 1 509 ? 69.266 6.632 -80.871 1.00 43.50 509 ASN A N 1
ATOM 3955 C CA . ASN A 1 509 ? 70.543 7.314 -80.727 1.00 43.50 509 ASN A CA 1
ATOM 3956 C C . ASN A 1 509 ? 71.112 7.515 -82.136 1.00 43.50 509 ASN A C 1
ATOM 3958 O O . ASN A 1 509 ? 71.225 6.537 -82.871 1.00 43.50 509 ASN A O 1
ATOM 3962 N N . GLY A 1 510 ? 71.584 8.729 -82.427 1.00 39.41 510 GLY A N 1
ATOM 3963 C CA . GLY A 1 510 ? 72.621 8.980 -83.433 1.00 39.41 510 GLY A CA 1
ATOM 3964 C C . GLY A 1 510 ? 72.158 9.699 -84.697 1.00 39.41 510 GLY A C 1
ATOM 3965 O O . GLY A 1 510 ? 71.603 9.077 -85.592 1.00 39.41 510 GLY A O 1
ATOM 3966 N N . ASP A 1 511 ? 72.408 11.010 -84.756 1.00 43.50 511 ASP A N 1
ATOM 3967 C CA . ASP A 1 511 ? 73.307 11.647 -85.739 1.00 43.50 511 ASP A CA 1
ATOM 3968 C C . ASP A 1 511 ? 72.943 13.126 -85.927 1.00 43.50 511 ASP A C 1
ATOM 3970 O O . ASP A 1 511 ? 71.860 13.435 -86.406 1.00 43.50 511 ASP A O 1
ATOM 3974 N N . THR A 1 512 ? 73.863 14.036 -85.581 1.00 45.78 512 THR A N 1
ATOM 3975 C CA . THR A 1 512 ? 74.361 15.102 -86.477 1.00 45.78 512 THR A CA 1
ATOM 3976 C C . THR A 1 512 ? 75.510 15.870 -85.817 1.00 45.78 512 THR A C 1
ATOM 3978 O O . THR A 1 512 ? 75.524 16.061 -84.603 1.00 45.78 512 THR A O 1
ATOM 3981 N N . SER A 1 513 ? 76.451 16.250 -86.683 1.00 44.00 513 SER A N 1
ATOM 3982 C CA . SER A 1 513 ? 77.735 16.941 -86.509 1.00 44.00 513 SER A CA 1
ATOM 3983 C C . SER A 1 513 ? 77.773 18.200 -85.651 1.00 44.00 513 SER A C 1
ATOM 3985 O O . SER A 1 513 ? 76.743 18.902 -85.558 1.00 44.00 513 SER A O 1
#

Sequence (513 aa):
MQATDNTPEAVLNLQALLHPFVKQRQEAGHIRRLLASHLSFGLHSVELGTTCTVHQPLALVGSSVDIDAAPHSIKGVHKEYLRQARANVKAKSEFNAASEAAQHESTNDNDSKIEIQSSLEPYLEMVKKQQTHDVLTINQNYIDTISKRPAASVQRFDHNEVLVDIGSLPEIPSEVLKPHENSRENGVVDLATLVDHLEKSVLRAKLLLKREQKLLYKVRAENDMANHTHTSRLQALGTARNELISWIETELSQAGDSAADTDENHLLSDSFRQDHLDSQLSVIGRQYTQYAKSRQSLVTTVSEILTPTMNRTTHVPPEAIKTFEDFSACNYTGEVTLPYLKNLLLVSNQQKALAQQKSNLTINLAKQLKEAGLRLERLAEESHLLPAYPISSKSIVRQGRATGSSFASDLSAYEKPDFARHARAWAHSSASVATSTKAAILDKLESGSASVDETRLALFELRHLLGEVVEESRSGAEMTGHPIIVGKRERVDIWATIEGSLGAIKQDNGDTS

Radius of gyration: 50.92 Å; Cα contacts (8 Å, |Δi|>4): 64; chains: 1; bounding box: 138×66×175 Å

pLDDT: mean 70.82, std 19.76, range [31.67, 97.56]

Organism: Glarea lozoyensis (strain ATCC 20868 / MF5171) (NCBI:txid1116229)

Solvent-accessible surface area (backbone atoms only — not comparable to full-atom values): 31871 Å² total; per-residue (Å²): 135,86,78,84,93,76,74,58,69,68,56,57,53,49,47,64,70,39,51,87,73,60,63,54,72,65,56,50,51,48,52,49,49,51,50,50,50,53,51,49,51,56,62,59,50,69,82,65,90,54,96,66,85,70,71,74,62,83,88,68,76,57,102,79,70,80,81,83,81,72,68,98,76,70,64,67,69,63,42,52,50,52,52,51,49,50,51,48,52,51,51,50,53,51,49,48,53,51,50,50,53,54,48,71,76,44,80,86,56,81,80,58,56,64,56,52,55,65,56,44,52,62,50,53,51,49,50,52,49,50,53,52,49,51,53,50,50,51,52,49,50,51,51,50,57,56,64,75,44,63,94,83,48,84,69,79,62,51,66,67,72,70,40,66,85,49,72,80,77,79,79,76,66,66,71,82,74,52,75,84,81,86,80,77,80,86,68,86,75,53,66,66,61,54,49,53,51,48,50,52,49,52,51,52,51,53,51,49,51,54,52,50,51,53,50,49,53,52,53,49,55,56,52,73,72,47,84,75,50,75,66,57,53,52,49,51,51,48,49,52,49,50,51,50,48,49,50,52,50,52,49,54,47,50,73,65,44,79,80,69,84,84,84,82,86,82,96,79,59,70,66,65,51,52,56,49,50,53,52,50,50,52,51,52,51,51,53,51,54,52,51,52,52,53,51,51,51,51,51,50,55,53,48,61,76,68,53,88,76,90,78,88,84,88,88,86,87,86,91,78,90,75,76,87,80,80,87,86,82,81,81,80,59,57,79,73,46,48,64,55,52,54,50,50,51,49,50,51,50,50,51,52,51,50,51,52,49,50,50,53,50,52,53,51,50,52,51,51,53,51,52,52,35,53,51,51,50,50,52,52,73,71,37,71,51,48,79,76,38,62,78,60,70,74,60,57,54,75,78,48,80,83,70,78,96,41,75,67,56,65,55,45,50,74,75,44,62,60,57,69,58,54,52,50,45,53,52,50,16,51,52,49,48,54,54,49,54,51,50,53,51,49,54,52,48,50,55,48,49,51,51,50,51,50,51,50,50,53,50,51,50,52,36,48,74,63,39,46,78,79,81,80,77,87,74,90,74,87,84,83,80,82,87,78,80,84,71,84,83,63,77,53,66,68,67,70,67,66,72,75,75,76,87,78,82,80,87,84,83,88,89,83,134

Secondary structure (DSSP, 8-state):
--------HHHHHHHHHHTTT---HHHHHHHHHHHHHHHHHHHHTTSSS-----PPPGGG--TT--TT---TT--THHHHHHHHHHHHHHHHHHHHHHHHHHHHH-TT-SSSHHHHHHHHHHHHHHHHHHHHHHHHHHHHHHHHHHHSS-TT-TTSS-HHHHHTTS--PPPPPGGGG---------S---HHHHHHHHHHHHHHHHHHHHHHHHHHHHHHHHHHSS---HHHHHHHHHHHHHHHHHHHHHHHHHHHHTTT---S--SS-HHHHHHHHHHHHHHHHHHHHHHHHHHHHHHHHHHHHH----------------------SS-SSHHHHHHHHHHHHHHHHHHHHHHHHHHHHHHHHHHHHHHHHHHHHHHHHH-SHHHHSPPPHHHHHHH--S----HHHHHHHHHS--HHHHHHHHHHHHHHHHHHHHHHHHHHHHHHHHHHHHHHHHHHHHHHHTT------------SS------------GGGGTGGG------------

Mean predicted aligned error: 25.62 Å

Foldseek 3Di:
DDDDPDDDPVVVVVCVVCVVVDDDPVVVVVVVVVVVVVVVCLVVVVVPDDDDPPPDPPVPPDLPDDPPPDDPPDDDPVVVVVVVSVVVSVVVVVVVVVVVVVVVVCVPDPPCPVVCVVVVVVVVVVVVVVVVVVVVVVVVVVVVVLVVDDPPDPVSPPVVVVCVVPPDDPDDPCVVVDDPPPDPDDDPPPVVNVVVVVVVVVVVVVVVVVVVVVVVVVVVVVVVPDPDDPVVVVVVVVVVVVVVVVVVVVVVVVVVCVVPPDPDDDPDDPPVVVVVVVVVVVVVVVVVVVVVVVVVVVVVVVVVVVDDDDDDDDDDDDDDPDPPPDPPPDPDVCVVCVVVVVVVVVVVVVVVVVVVVVVVVVVVVQVVQLVVLVVLVVVCVVDPLCVVQPDDPVVVCVVDDDDPPDPVVVVVCNSGVPPVVSVVSVVRSVVVVVVVVVVVVVVVVVVVVVVVVVVVVVVVVVCVVQVFDDPPPPDDDDDDDDDPPPDDGPRPPPVVVVVPPPPDDDDDDDDDD